Protein 4EFJ (pdb70)

Radius of gyration: 32.72 Å; Cα contacts (8 Å, |Δi|>4): 902; chains: 2; bounding box: 56×72×96 Å

Nearest PDB structures (foldseek):
  4z1x-assembly2_A  TM=9.791E-01  e=1.530E-49  Fusarium graminearum PH-1
  6uwg-assembly1_A  TM=9.367E-01  e=5.098E-31  synthetic construct
  6bd0-assembly1_A  TM=9.304E-01  e=1.100E-30  Ophiostoma novo-ulmi subsp. americana
  5v0q-assembly1_A  TM=9.259E-01  e=1.169E-29  synthetic construct
  5t8d-assembly1_A  TM=9.269E-01  e=8.936E-29  synthetic construct

Structure (mmCIF, N/CA/C/O backbone):
data_4EFJ
#
_entry.id   4EFJ
#
_cell.length_a   125.827
_cell.length_b   61.178
_cell.length_c   128.877
_cell.angle_alpha   90.00
_cell.angle_beta   116.30
_cell.angle_gamma   90.00
#
_symmetry.space_group_name_H-M   'C 1 2 1'
#
loop_
_entity.id
_entity.type
_entity.pdbx_description
1 polymer 'DNA target site top strand'
2 polymer 'DNA target site bottom strand'
3 polymer 'LAGLIDADG endonuclease'
4 non-polymer 'CALCIUM ION'
5 water water
#
loop_
_atom_site.group_PDB
_atom_site.id
_atom_site.type_symbol
_atom_site.label_atom_id
_atom_site.label_alt_id
_atom_site.label_comp_id
_atom_site.label_asym_id
_atom_site.label_entity_id
_atom_site.label_seq_id
_atom_site.pdbx_PDB_ins_code
_atom_site.Cartn_x
_atom_site.Cartn_y
_atom_site.Cartn_z
_atom_site.occupancy
_atom_site.B_iso_or_equiv
_atom_site.auth_seq_id
_atom_site.auth_comp_id
_atom_site.auth_asym_id
_atom_site.auth_atom_id
_atom_site.pdbx_PDB_model_num
ATOM 2171 N N . SER E 3 6 ? 9.779 7.631 -50.130 1.00 53.09 6 SER A N 1
ATOM 2172 C CA . SER E 3 6 ? 9.136 6.756 -51.166 1.00 52.61 6 SER A CA 1
ATOM 2173 C C . SER E 3 6 ? 8.315 5.616 -50.510 1.00 49.79 6 SER A C 1
ATOM 2174 O O . SER E 3 6 ? 8.704 5.088 -49.462 1.00 52.02 6 SER A O 1
ATOM 2177 N N . ILE E 3 7 ? 7.202 5.232 -51.143 1.00 44.65 7 ILE A N 1
ATOM 2178 C CA . ILE E 3 7 ? 6.160 4.369 -50.514 1.00 39.56 7 ILE A CA 1
ATOM 2179 C C . ILE E 3 7 ? 6.426 2.871 -50.729 1.00 35.99 7 ILE A C 1
ATOM 2180 O O . ILE E 3 7 ? 6.348 2.394 -51.854 1.00 34.10 7 ILE A O 1
ATOM 2185 N N . ASN E 3 8 ? 6.728 2.122 -49.672 1.00 32.96 8 ASN A N 1
ATOM 2186 C CA . ASN E 3 8 ? 6.947 0.689 -49.816 1.00 31.66 8 ASN A CA 1
ATOM 2187 C C . ASN E 3 8 ? 5.774 -0.096 -50.479 1.00 30.85 8 ASN A C 1
ATOM 2188 O O . ASN E 3 8 ? 4.590 0.111 -50.148 1.00 31.26 8 ASN A O 1
ATOM 2193 N N . PRO E 3 9 ? 6.089 -1.025 -51.389 1.00 28.62 9 PRO A N 1
ATOM 2194 C CA . PRO E 3 9 ? 5.042 -1.818 -52.025 1.00 27.16 9 PRO A CA 1
ATOM 2195 C C . PRO E 3 9 ? 4.287 -2.799 -51.134 1.00 25.92 9 PRO A C 1
ATOM 2196 O O . PRO E 3 9 ? 3.158 -3.158 -51.462 1.00 27.38 9 PRO A O 1
ATOM 2200 N N . TRP E 3 10 ? 4.856 -3.265 -50.040 1.00 25.34 10 TRP A N 1
ATOM 2201 C CA . TRP E 3 10 ? 4.112 -4.177 -49.146 1.00 25.35 10 TRP A CA 1
ATOM 2202 C C . TRP E 3 10 ? 3.183 -3.413 -48.247 1.00 25.17 10 TRP A C 1
ATOM 2203 O O . TRP E 3 10 ? 2.195 -3.956 -47.725 1.00 24.06 10 TRP A O 1
ATOM 2214 N N . PHE E 3 11 ? 3.502 -2.138 -48.060 1.00 24.87 11 PHE A N 1
ATOM 2215 C CA . PHE E 3 11 ? 2.602 -1.248 -47.401 1.00 25.24 11 PHE A CA 1
ATOM 2216 C C . PHE E 3 11 ? 1.394 -1.034 -48.293 1.00 26.06 11 PHE A C 1
ATOM 2217 O O . PHE E 3 11 ? 0.239 -0.931 -47.813 1.00 27.63 11 PHE A O 1
ATOM 2225 N N . VAL E 3 12 ? 1.650 -0.941 -49.603 1.00 25.99 12 VAL A N 1
ATOM 2226 C CA . VAL E 3 12 ? 0.577 -0.645 -50.562 1.00 23.84 12 VAL A CA 1
ATOM 2227 C C . VAL E 3 12 ? -0.396 -1.794 -50.545 1.00 23.31 12 VAL A C 1
ATOM 2228 O O . VAL E 3 12 ? -1.613 -1.579 -50.663 1.00 23.06 12 VAL A O 1
ATOM 2232 N N . THR E 3 13 ? 0.128 -3.008 -50.387 1.00 22.33 13 THR A N 1
ATOM 2233 C CA . THR E 3 13 ? -0.762 -4.163 -50.378 1.00 21.28 13 THR A CA 1
ATOM 2234 C C . THR E 3 13 ? -1.587 -4.281 -49.113 1.00 20.50 13 THR A C 1
ATOM 2235 O O . THR E 3 13 ? -2.777 -4.572 -49.166 1.00 20.19 13 THR A O 1
ATOM 2239 N N . GLY E 3 14 ? -0.941 -4.070 -47.981 1.00 19.89 14 GLY A N 1
ATOM 2240 C CA . GLY E 3 14 ? -1.579 -4.272 -46.746 1.00 19.59 14 GLY A CA 1
ATOM 2241 C C . GLY E 3 14 ? -2.635 -3.242 -46.548 1.00 19.25 14 GLY A C 1
ATOM 2242 O O . GLY E 3 14 ? -3.632 -3.526 -45.978 1.00 19.59 14 GLY A O 1
ATOM 2243 N N . PHE E 3 15 ? -2.414 -2.035 -47.019 1.00 20.32 15 PHE A N 1
ATOM 2244 C CA . PHE E 3 15 ? -3.474 -0.996 -47.035 1.00 21.00 15 PHE A CA 1
ATOM 2245 C C . PHE E 3 15 ? -4.660 -1.354 -47.931 1.00 22.89 15 PHE A C 1
ATOM 2246 O O . PHE E 3 15 ? -5.775 -0.884 -47.713 1.00 25.98 15 PHE A O 1
ATOM 2254 N N . THR E 3 16 ? -4.404 -2.158 -48.966 1.00 24.16 16 THR A N 1
ATOM 2255 C CA . THR E 3 16 ? -5.399 -2.561 -49.928 1.00 23.49 16 THR A CA 1
ATOM 2256 C C . THR E 3 16 ? -6.148 -3.698 -49.320 1.00 24.53 16 THR A C 1
ATOM 2257 O O . THR E 3 16 ? -7.334 -3.858 -49.647 1.00 24.76 16 THR A O 1
ATOM 2261 N N . ASP E 3 17 ? -5.490 -4.487 -48.455 1.00 24.43 17 ASP A N 1
ATOM 2262 C CA . ASP E 3 17 ? -6.187 -5.594 -47.774 1.00 24.80 17 ASP A CA 1
ATOM 2263 C C . ASP E 3 17 ? -7.124 -5.001 -46.753 1.00 25.70 17 ASP A C 1
ATOM 2264 O O . ASP E 3 17 ? -8.167 -5.577 -46.460 1.00 26.52 17 ASP A O 1
ATOM 2269 N N . ALA E 3 18 ? -6.805 -3.814 -46.259 1.00 26.23 18 ALA A N 1
ATOM 2270 C CA . ALA E 3 18 ? -7.653 -3.195 -45.253 1.00 27.63 18 ALA A CA 1
ATOM 2271 C C . ALA E 3 18 ? -8.759 -2.363 -45.879 1.00 28.23 18 ALA A C 1
ATOM 2272 O O . ALA E 3 18 ? -9.929 -2.637 -45.685 1.00 27.63 18 ALA A O 1
ATOM 2274 N N . GLU E 3 19 ? -8.382 -1.282 -46.547 1.00 32.00 19 GLU A N 1
ATOM 2275 C CA . GLU E 3 19 ? -9.346 -0.371 -47.187 1.00 33.25 19 GLU A CA 1
ATOM 2276 C C . GLU E 3 19 ? -9.222 -0.914 -48.590 1.00 34.03 19 GLU A C 1
ATOM 2277 O O . GLU E 3 19 ? -8.378 -1.809 -48.778 1.00 39.31 19 GLU A O 1
ATOM 2283 N N . GLY E 3 20 ? -9.997 -0.509 -49.583 1.00 29.29 20 GLY A N 1
ATOM 2284 C CA . GLY E 3 20 ? -9.647 -1.036 -50.944 1.00 28.55 20 GLY A CA 1
ATOM 2285 C C . GLY E 3 20 ? -10.442 -2.211 -51.528 1.00 27.33 20 GLY A C 1
ATOM 2286 O O . GLY E 3 20 ? -10.816 -3.118 -50.821 1.00 25.76 20 GLY A O 1
ATOM 2287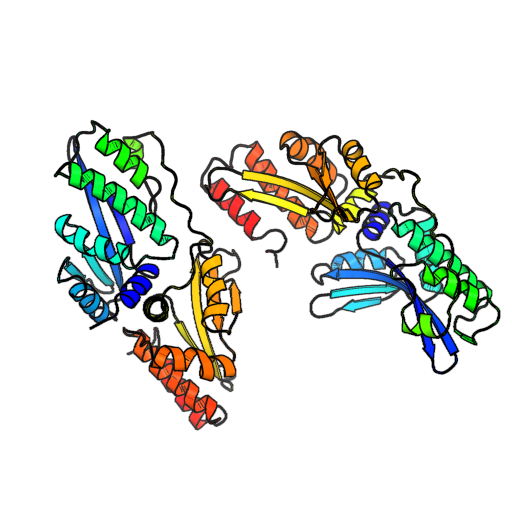 N N . SER E 3 21 ? -10.753 -2.175 -52.828 1.00 27.21 21 SER A N 1
ATOM 2288 C CA . SER E 3 21 ? -11.625 -3.205 -53.401 1.00 26.64 21 SER A CA 1
ATOM 2289 C C . SER E 3 21 ? -11.539 -3.427 -54.933 1.00 24.42 21 SER A C 1
ATOM 2290 O O . SER E 3 21 ? -11.173 -2.526 -55.662 1.00 20.87 21 SER A O 1
ATOM 2293 N N . PHE E 3 22 ? -11.871 -4.657 -55.367 1.00 24.26 22 PHE A N 1
ATOM 2294 C CA . PHE E 3 22 ? -11.812 -5.050 -56.777 1.00 24.80 22 PHE A CA 1
ATOM 2295 C C . PHE E 3 22 ? -13.210 -5.430 -57.218 1.00 23.79 22 PHE A C 1
ATOM 2296 O O . PHE E 3 22 ? -13.785 -6.426 -56.761 1.00 23.27 22 PHE A O 1
ATOM 2304 N N . MET E 3 23 ? -13.761 -4.625 -58.113 1.00 23.16 23 MET A N 1
ATOM 2305 C CA . MET E 3 23 ? -15.178 -4.725 -58.460 1.00 23.10 23 MET A CA 1
ATOM 2306 C C . MET E 3 23 ? -15.386 -4.921 -59.941 1.00 22.18 23 MET A C 1
ATOM 2307 O O . MET E 3 23 ? -14.697 -4.340 -60.740 1.00 22.18 23 MET A O 1
ATOM 2312 N N . ILE E 3 24 ? -16.315 -5.807 -60.278 1.00 23.55 24 ILE A N 1
ATOM 2313 C CA . ILE E 3 24 ? -16.860 -5.946 -61.644 1.00 24.08 24 ILE A CA 1
ATOM 2314 C C . ILE E 3 24 ? -18.372 -5.726 -61.583 1.00 24.07 24 ILE A C 1
ATOM 2315 O O . ILE E 3 24 ? -19.105 -6.512 -60.970 1.00 24.39 24 ILE A O 1
ATOM 2320 N N . HIS E 3 25 ? -18.814 -4.653 -62.208 1.00 23.37 25 HIS A N 1
ATOM 2321 C CA . HIS E 3 25 ? -20.202 -4.336 -62.293 1.00 24.93 25 HIS A CA 1
ATOM 2322 C C . HIS E 3 25 ? -20.787 -4.575 -63.665 1.00 26.44 25 HIS A C 1
ATOM 2323 O O . HIS E 3 25 ? -20.137 -4.413 -64.663 1.00 25.90 25 HIS A O 1
ATOM 2330 N N . LEU E 3 26 ? -22.047 -4.989 -63.698 1.00 30.09 26 LEU A N 1
ATOM 2331 C CA . LEU E 3 26 ? -22.769 -5.231 -64.941 1.00 32.52 26 LEU A CA 1
ATOM 2332 C C . LEU E 3 26 ? -23.787 -4.131 -65.180 1.00 35.84 26 LEU A C 1
ATOM 2333 O O . LEU E 3 26 ? -24.715 -3.985 -64.421 1.00 39.13 26 LEU A O 1
ATOM 2338 N N . GLU E 3 27 ? -23.603 -3.354 -66.233 1.00 39.86 27 GLU A N 1
ATOM 2339 C CA . GLU E 3 27 ? -24.499 -2.251 -66.547 1.00 44.95 27 GLU A CA 1
ATOM 2340 C C . GLU E 3 27 ? -25.315 -2.648 -67.782 1.00 47.31 27 GLU A C 1
ATOM 2341 O O . GLU E 3 27 ? -24.767 -3.144 -68.762 1.00 43.94 27 GLU A O 1
ATOM 2347 N N . LYS E 3 28 ? -26.629 -2.470 -67.700 1.00 53.23 28 LYS A N 1
ATOM 2348 C CA . LYS E 3 28 ? -27.526 -2.699 -68.823 1.00 59.38 28 LYS A CA 1
ATOM 2349 C C . LYS E 3 28 ? -27.643 -1.397 -69.587 1.00 63.46 28 LYS A C 1
ATOM 2350 O O . LYS E 3 28 ? -28.006 -0.385 -68.984 1.00 58.81 28 LYS A O 1
ATOM 2356 N N . ASN E 3 29 ? -27.315 -1.423 -70.887 1.00 69.38 29 ASN A N 1
ATOM 2357 C CA . ASN E 3 29 ? -27.644 -0.327 -71.821 1.00 77.77 29 ASN A CA 1
ATOM 2358 C C . ASN E 3 29 ? -28.699 -0.734 -72.875 1.00 83.98 29 ASN A C 1
ATOM 2359 O O . ASN E 3 29 ? -28.371 -0.949 -74.057 1.00 86.95 29 ASN A O 1
ATOM 2364 N N . LYS E 3 30 ? -29.957 -0.825 -72.409 1.00 83.66 30 LYS A N 1
ATOM 2365 C CA . LYS E 3 30 ? -31.134 -1.256 -73.192 1.00 83.23 30 LYS A CA 1
ATOM 2366 C C . LYS E 3 30 ? -30.840 -2.384 -74.179 1.00 86.78 30 LYS A C 1
ATOM 2367 O O . LYS E 3 30 ? -30.556 -2.117 -75.350 1.00 83.87 30 LYS A O 1
ATOM 2369 N N . ASP E 3 31 ? -30.907 -3.626 -73.676 1.00 90.67 31 ASP A N 1
ATOM 2370 C CA . ASP E 3 31 ? -30.747 -4.901 -74.451 1.00 96.26 31 ASP A CA 1
ATOM 2371 C C . ASP E 3 31 ? -29.286 -5.412 -74.586 1.00 94.56 31 ASP A C 1
ATOM 2372 O O . ASP E 3 31 ? -29.045 -6.567 -74.989 1.00 88.34 31 ASP A O 1
ATOM 2377 N N . LYS E 3 32 ? -28.331 -4.549 -74.238 1.00 89.59 32 LYS A N 1
ATOM 2378 C CA . LYS E 3 32 ? -26.929 -4.925 -74.156 1.00 80.38 32 LYS A CA 1
ATOM 2379 C C . LYS E 3 32 ? -26.421 -4.665 -72.748 1.00 67.17 32 LYS A C 1
ATOM 2380 O O . LYS E 3 32 ? -26.694 -3.616 -72.159 1.00 60.75 32 LYS A O 1
ATOM 2386 N N . TRP E 3 33 ? -25.670 -5.639 -72.236 1.00 59.84 33 TRP A N 1
ATOM 2387 C CA . TRP E 3 33 ? -24.997 -5.559 -70.936 1.00 52.65 33 TRP A CA 1
ATOM 2388 C C . TRP E 3 33 ? -23.538 -5.245 -71.101 1.00 48.31 33 TRP A C 1
ATOM 2389 O O . TRP E 3 33 ? -22.816 -5.993 -71.784 1.00 48.90 33 TRP A O 1
ATOM 2400 N N . ARG E 3 34 ? -23.080 -4.167 -70.463 1.00 43.46 34 ARG A N 1
ATOM 2401 C CA . ARG E 3 34 ? -21.659 -3.867 -70.420 1.00 41.57 34 ARG A CA 1
ATOM 2402 C C . ARG E 3 34 ? -21.084 -4.385 -69.120 1.00 40.74 34 ARG A C 1
ATOM 2403 O O . ARG E 3 34 ? -21.820 -4.595 -68.139 1.00 37.84 34 ARG A O 1
ATOM 2411 N N . VAL E 3 35 ? -19.757 -4.492 -69.104 1.00 38.23 35 VAL A N 1
ATOM 2412 C CA . VAL E 3 35 ? -19.030 -4.988 -67.966 1.00 36.81 35 VAL A CA 1
ATOM 2413 C C . VAL E 3 35 ? -17.944 -4.008 -67.518 1.00 36.55 35 VAL A C 1
ATOM 2414 O O . VAL E 3 35 ? -16.955 -3.783 -68.220 1.00 37.17 35 VAL A O 1
ATOM 2418 N N . ARG E 3 36 ? -18.133 -3.442 -66.330 1.00 34.92 36 ARG A N 1
ATOM 2419 C CA . ARG E 3 36 ? -17.294 -2.347 -65.840 1.00 33.00 36 ARG A CA 1
ATOM 2420 C C . ARG E 3 36 ? -16.411 -2.747 -64.643 1.00 31.35 36 ARG A C 1
ATOM 2421 O O . ARG E 3 36 ? -16.871 -2.829 -63.499 1.00 30.75 36 ARG A O 1
ATOM 2429 N N . PRO E 3 37 ? -15.122 -2.925 -64.890 1.00 30.05 37 PRO A N 1
ATOM 2430 C CA . PRO E 3 37 ? -14.184 -3.211 -63.822 1.00 29.18 37 PRO A CA 1
ATOM 2431 C C . PRO E 3 37 ? -13.790 -1.906 -63.151 1.00 28.89 37 PRO A C 1
ATOM 2432 O O . PRO E 3 37 ? -13.633 -0.890 -63.846 1.00 28.20 37 PRO A O 1
ATOM 2436 N N . THR E 3 38 ? -13.675 -1.921 -61.819 1.00 26.92 38 THR A N 1
ATOM 2437 C CA . THR E 3 38 ? -13.038 -0.828 -61.120 1.00 25.98 38 THR A CA 1
ATOM 2438 C C . THR E 3 38 ? -12.303 -1.325 -59.909 1.00 23.54 38 THR A C 1
ATOM 2439 O O . THR E 3 38 ? -12.756 -2.250 -59.260 1.00 22.62 38 THR A O 1
ATOM 2443 N N . PHE E 3 39 ? -11.141 -0.720 -59.664 1.00 21.41 39 PHE A N 1
ATOM 2444 C CA . PHE E 3 39 ? -10.354 -0.899 -58.464 1.00 19.94 39 PHE A CA 1
ATOM 2445 C C . PHE E 3 39 ? -10.490 0.385 -57.732 1.00 19.54 39 PHE A C 1
ATOM 2446 O O . PHE E 3 39 ? -10.425 1.428 -58.350 1.00 21.02 39 PHE A O 1
ATOM 2454 N N . GLN E 3 40 ? -10.716 0.331 -56.434 1.00 19.33 40 GLN A N 1
ATOM 2455 C CA . GLN E 3 40 ? -11.162 1.503 -55.701 1.00 19.77 40 GLN A CA 1
ATOM 2456 C C . GLN E 3 40 ? -10.600 1.534 -54.301 1.00 20.27 40 GLN A C 1
ATOM 2457 O O . GLN E 3 40 ? -10.468 0.490 -53.649 1.00 20.51 40 GLN A O 1
ATOM 2463 N N . ILE E 3 41 ? -10.280 2.742 -53.842 1.00 20.54 41 ILE A N 1
ATOM 2464 C CA . ILE E 3 41 ? -9.916 2.993 -52.476 1.00 20.38 41 ILE A CA 1
ATOM 2465 C C . ILE E 3 41 ? -10.672 4.247 -52.120 1.00 21.03 41 ILE A C 1
ATOM 2466 O O . ILE E 3 41 ? -10.511 5.228 -52.780 1.00 20.67 41 ILE A O 1
ATOM 2471 N N . LYS E 3 42 ? -11.529 4.163 -51.102 1.00 22.60 42 LYS A N 1
ATOM 2472 C CA . LYS E 3 42 ? -12.284 5.289 -50.561 1.00 24.24 42 LYS A CA 1
ATOM 2473 C C . LYS E 3 42 ? -11.899 5.510 -49.098 1.00 24.30 42 LYS A C 1
ATOM 2474 O O . LYS E 3 42 ? -11.919 4.586 -48.319 1.00 25.04 42 LYS A O 1
ATOM 2480 N N . LEU E 3 43 ? -11.549 6.739 -48.771 1.00 25.85 43 LEU A N 1
ATOM 2481 C CA . LEU E 3 43 ? -11.158 7.156 -47.464 1.00 27.99 43 LEU A CA 1
ATOM 2482 C C . LEU E 3 43 ? -11.838 8.457 -47.143 1.00 32.16 43 LEU A C 1
ATOM 2483 O O . LEU E 3 43 ? -12.311 9.155 -48.024 1.00 34.48 43 LEU A O 1
ATOM 2488 N N . ASP E 3 44 ? -11.819 8.817 -45.875 1.00 38.05 44 ASP A N 1
ATOM 2489 C CA . ASP E 3 44 ? -12.288 10.129 -45.448 1.00 43.28 44 ASP A CA 1
ATOM 2490 C C . ASP E 3 44 ? -11.375 11.238 -46.010 1.00 44.06 44 ASP A C 1
ATOM 2491 O O . ASP E 3 44 ? -10.164 11.069 -46.142 1.00 41.70 44 ASP A O 1
ATOM 2496 N N . ILE E 3 45 ? -11.992 12.369 -46.343 1.00 47.56 45 ILE A N 1
ATOM 2497 C CA . ILE E 3 45 ? -11.318 13.502 -46.998 1.00 46.95 45 ILE A CA 1
ATOM 2498 C C . ILE E 3 45 ? -10.100 13.921 -46.225 1.00 44.52 45 ILE A C 1
ATOM 2499 O O . ILE E 3 45 ? -9.092 14.302 -46.793 1.00 43.02 45 ILE A O 1
ATOM 2504 N N . ARG E 3 46 ? -10.223 13.826 -44.921 1.00 46.85 46 ARG A N 1
ATOM 2505 C CA . ARG E 3 46 ? -9.103 13.846 -44.001 1.00 51.48 46 ARG A CA 1
ATOM 2506 C C . ARG E 3 46 ? -7.774 13.315 -44.605 1.00 50.92 46 ARG A C 1
ATOM 2507 O O . ARG E 3 46 ? -6.711 13.808 -44.260 1.00 50.53 46 ARG A O 1
ATOM 2515 N N . ASP E 3 47 ? -7.819 12.329 -45.499 1.00 49.50 47 ASP A N 1
ATOM 2516 C CA . ASP E 3 47 ? -6.582 11.761 -46.046 1.00 51.52 47 ASP A CA 1
ATOM 2517 C C . ASP E 3 47 ? -6.484 11.765 -47.551 1.00 44.23 47 ASP A C 1
ATOM 2518 O O . ASP E 3 47 ? -5.980 10.797 -48.109 1.00 37.99 47 ASP A O 1
ATOM 2523 N N . LYS E 3 48 ? -6.944 12.836 -48.202 1.00 41.24 48 LYS A N 1
ATOM 2524 C CA . LYS E 3 48 ? -6.719 12.992 -49.644 1.00 41.12 48 LYS A CA 1
ATOM 2525 C C . LYS E 3 48 ? -5.231 12.714 -49.857 1.00 41.16 48 LYS A C 1
ATOM 2526 O O . LYS E 3 48 ? -4.824 11.829 -50.639 1.00 41.07 48 LYS A O 1
ATOM 2528 N N . SER E 3 49 ? -4.424 13.424 -49.086 1.00 40.89 49 SER A N 1
ATOM 2529 C CA . SER E 3 49 ? -2.986 13.365 -49.205 1.00 40.62 49 SER A CA 1
ATOM 2530 C C . SER E 3 49 ? -2.337 11.964 -49.352 1.00 38.71 49 SER A C 1
ATOM 2531 O O . SER E 3 49 ? -1.319 11.840 -50.024 1.00 40.02 49 SER A O 1
ATOM 2534 N N . LEU E 3 50 ? -2.889 10.940 -48.708 1.00 37.03 50 LEU A N 1
ATOM 2535 C CA . LEU E 3 50 ? -2.320 9.560 -48.752 1.00 33.68 50 LEU A CA 1
ATOM 2536 C C . LEU E 3 50 ? -2.879 8.797 -49.950 1.00 32.07 50 LEU A C 1
ATOM 2537 O O . LEU E 3 50 ? -2.201 8.030 -50.586 1.00 32.93 50 LEU A O 1
ATOM 2542 N N . LEU E 3 51 ? -4.148 8.987 -50.230 1.00 31.30 51 LEU A N 1
ATOM 2543 C CA . LEU E 3 51 ? -4.693 8.575 -51.505 1.00 32.14 51 LEU A CA 1
ATOM 2544 C C . LEU E 3 51 ? -3.801 9.035 -52.652 1.00 35.63 51 LEU A C 1
ATOM 2545 O O . LEU E 3 51 ? -3.675 8.330 -53.653 1.00 36.13 51 LEU A O 1
ATOM 2550 N N . GLU E 3 52 ? -3.234 10.233 -52.523 1.00 37.64 52 GLU A N 1
ATOM 2551 C CA . GLU E 3 52 ? -2.368 10.779 -53.557 1.00 38.87 52 GLU A CA 1
ATOM 2552 C C . GLU E 3 52 ? -1.052 10.049 -53.619 1.00 37.31 52 GLU A C 1
ATOM 2553 O O . GLU E 3 52 ? -0.601 9.715 -54.699 1.00 38.19 52 GLU A O 1
ATOM 2559 N N . GLU E 3 53 ? -0.445 9.757 -52.481 1.00 37.03 53 GLU A N 1
ATOM 2560 C CA . GLU E 3 53 ? 0.819 9.028 -52.501 1.00 39.27 53 GLU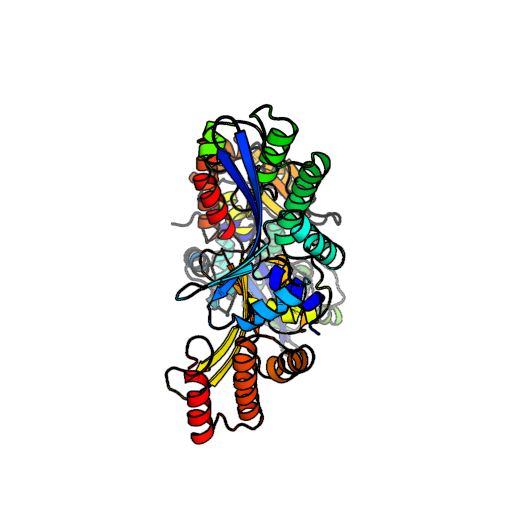 A CA 1
ATOM 2561 C C . GLU E 3 53 ? 0.626 7.715 -53.286 1.00 37.34 53 GLU A C 1
ATOM 2562 O O . GLU E 3 53 ? 1.494 7.300 -54.031 1.00 36.90 53 GLU A O 1
ATOM 2568 N N . ILE E 3 54 ? -0.532 7.092 -53.123 1.00 35.01 54 ILE A N 1
ATOM 2569 C CA . ILE E 3 54 ? -0.836 5.817 -53.742 1.00 34.17 54 ILE A CA 1
ATOM 2570 C C . ILE E 3 54 ? -1.041 5.941 -55.244 1.00 33.33 54 ILE A C 1
ATOM 2571 O O . ILE E 3 54 ? -0.461 5.193 -56.024 1.00 33.99 54 ILE A O 1
ATOM 2576 N N . LYS E 3 55 ? -1.861 6.887 -55.662 1.00 32.71 55 LYS A N 1
ATOM 2577 C CA . LYS E 3 55 ? -2.095 7.131 -57.096 1.00 32.14 55 LYS A CA 1
ATOM 2578 C C . LYS E 3 55 ? -0.759 7.445 -57.808 1.00 33.50 55 LYS A C 1
ATOM 2579 O O . LYS E 3 55 ? -0.578 7.142 -58.984 1.00 34.66 55 LYS A O 1
ATOM 2585 N N . ASN E 3 56 ? 0.155 8.054 -57.076 1.00 33.34 56 ASN A N 1
ATOM 2586 C CA . ASN E 3 56 ? 1.521 8.195 -57.495 1.00 35.49 56 ASN A CA 1
ATOM 2587 C C . ASN E 3 56 ? 2.145 6.835 -57.642 1.00 34.45 56 ASN A C 1
ATOM 2588 O O . ASN E 3 56 ? 2.851 6.555 -58.616 1.00 35.27 56 ASN A O 1
ATOM 2593 N N . TYR E 3 57 ? 1.944 5.980 -56.647 1.00 32.87 57 TYR A N 1
ATOM 2594 C CA . TYR E 3 57 ? 2.643 4.700 -56.675 1.00 31.71 57 TYR A CA 1
ATOM 2595 C C . TYR E 3 57 ? 2.239 3.912 -57.943 1.00 31.53 57 TYR A C 1
ATOM 2596 O O . TYR E 3 57 ? 3.083 3.414 -58.632 1.00 30.96 57 TYR A O 1
ATOM 2605 N N . PHE E 3 58 ? 0.960 3.876 -58.276 1.00 32.05 58 PHE A N 1
ATOM 2606 C CA . PHE E 3 58 ? 0.488 3.207 -59.483 1.00 33.08 58 PHE A CA 1
ATOM 2607 C C . PHE E 3 58 ? 0.602 4.104 -60.751 1.00 36.28 58 PHE A C 1
ATOM 2608 O O . PHE E 3 58 ? -0.397 4.377 -61.439 1.00 35.26 58 PHE A O 1
ATOM 2616 N N . ASN E 3 59 ? 1.822 4.518 -61.083 1.00 38.71 59 ASN A N 1
ATOM 2617 C CA . ASN E 3 59 ? 2.053 5.368 -62.246 1.00 42.04 59 ASN A CA 1
ATOM 2618 C C . ASN E 3 59 ? 1.270 6.645 -62.034 1.00 42.48 59 ASN A C 1
ATOM 2619 O O . ASN E 3 59 ? 1.580 7.332 -61.078 1.00 51.50 59 ASN A O 1
ATOM 2624 N N . ASN E 3 60 ? 0.278 7.008 -62.825 1.00 39.32 60 ASN A N 1
ATOM 2625 C CA . ASN E 3 60 ? -0.695 7.969 -62.261 1.00 38.45 60 ASN A CA 1
ATOM 2626 C C . ASN E 3 60 ? -2.092 7.645 -62.708 1.00 37.45 60 ASN A C 1
ATOM 2627 O O . ASN E 3 60 ? -2.887 8.546 -63.057 1.00 40.65 60 ASN A O 1
ATOM 2632 N N . THR E 3 61 ? -2.384 6.355 -62.686 1.00 33.18 61 THR A N 1
ATOM 2633 C CA . THR E 3 61 ? -3.561 5.844 -63.295 1.00 31.95 61 THR A CA 1
ATOM 2634 C C . THR E 3 61 ? -4.758 6.210 -62.447 1.00 31.02 61 THR A C 1
ATOM 2635 O O . THR E 3 61 ? -4.629 6.398 -61.242 1.00 28.71 61 THR A O 1
ATOM 2639 N N . GLY E 3 62 ? -5.916 6.351 -63.096 1.00 31.08 62 GLY A N 1
ATOM 2640 C CA . GLY E 3 62 ? -7.162 6.584 -62.396 1.00 30.83 62 GLY A CA 1
ATOM 2641 C C . GLY E 3 62 ? -7.394 8.005 -61.944 1.00 31.72 62 GLY A C 1
ATOM 2642 O O . GLY E 3 62 ? -6.673 8.894 -62.310 1.00 32.13 62 GLY A O 1
ATOM 2643 N N . SER E 3 63 ? -8.428 8.206 -61.139 1.00 33.80 63 SER A N 1
ATOM 2644 C CA . SER E 3 63 ? -8.869 9.550 -60.754 1.00 36.33 63 SER A CA 1
ATOM 2645 C C . SER E 3 63 ? -9.119 9.606 -59.275 1.00 34.88 63 SER A C 1
ATOM 2646 O O . SER E 3 63 ? -9.456 8.616 -58.667 1.00 34.40 63 SER A O 1
ATOM 2649 N N . ILE E 3 64 ? -8.957 10.776 -58.700 1.00 35.49 64 ILE A N 1
ATOM 2650 C CA . ILE E 3 64 ? -9.411 10.995 -57.358 1.00 35.71 64 ILE A CA 1
ATOM 2651 C C . ILE E 3 64 ? -10.524 12.011 -57.383 1.00 37.73 64 ILE A C 1
ATOM 2652 O O . ILE E 3 64 ? -10.296 13.158 -57.718 1.00 37.56 64 ILE A O 1
ATOM 2657 N N . ASN E 3 65 ? -11.730 11.593 -57.037 1.00 39.25 65 ASN A N 1
ATOM 2658 C CA . ASN E 3 65 ? -12.800 12.547 -56.822 1.00 41.63 65 ASN A CA 1
ATOM 2659 C C . ASN E 3 65 ? -12.991 12.763 -55.340 1.00 43.59 65 ASN A C 1
ATOM 2660 O O . ASN E 3 65 ? -12.574 11.962 -54.509 1.00 40.32 65 ASN A O 1
ATOM 2665 N N . THR E 3 66 ? -13.710 13.834 -55.041 1.00 47.61 66 THR A N 1
ATOM 2666 C CA . THR E 3 66 ? -13.886 14.299 -53.694 1.00 47.56 66 THR A CA 1
ATOM 2667 C C . THR E 3 66 ? -15.305 14.781 -53.437 1.00 50.27 66 THR A C 1
ATOM 2668 O O . THR E 3 66 ? -15.966 15.275 -54.349 1.00 50.57 66 THR A O 1
ATOM 2672 N N . SER E 3 67 ? -15.752 14.634 -52.188 1.00 51.19 67 SER A N 1
ATOM 2673 C CA . SER E 3 67 ? -17.029 15.192 -51.732 1.00 53.98 67 SER A CA 1
ATOM 2674 C C . SER E 3 67 ? -16.843 16.128 -50.486 1.00 57.72 67 SER A C 1
ATOM 2675 O O . SER E 3 67 ? -15.775 16.749 -50.314 1.00 59.55 67 SER A O 1
ATOM 2678 N N . ASN E 3 68 ? -17.871 16.275 -49.644 1.00 61.30 68 ASN A N 1
ATOM 2679 C CA . ASN E 3 68 ? -17.731 17.043 -48.381 1.00 62.09 68 ASN A CA 1
ATOM 2680 C C . ASN E 3 68 ? -16.995 16.208 -47.307 1.00 59.30 68 ASN A C 1
ATOM 2681 O O . ASN E 3 68 ? -16.628 16.711 -46.259 1.00 56.69 68 ASN A O 1
ATOM 2683 N N . LYS E 3 69 ? -16.784 14.928 -47.593 1.00 57.30 69 LYS A N 1
ATOM 2684 C CA . LYS E 3 69 ? -16.509 13.937 -46.563 1.00 54.79 69 LYS A CA 1
ATOM 2685 C C . LYS E 3 69 ? -15.591 12.830 -47.108 1.00 51.22 69 LYS A C 1
ATOM 2686 O O . LYS E 3 69 ? -14.634 12.431 -46.447 1.00 49.41 69 LYS A O 1
ATOM 2688 N N . GLU E 3 70 ? -15.877 12.360 -48.317 1.00 49.80 70 GLU A N 1
ATOM 2689 C CA . GLU E 3 70 ? -15.139 11.263 -48.934 1.00 47.77 70 GLU A CA 1
ATOM 2690 C C . GLU E 3 70 ? -14.099 11.781 -49.889 1.00 41.70 70 GLU A C 1
ATOM 2691 O O . GLU E 3 70 ? -14.214 12.886 -50.371 1.00 42.09 70 GLU A O 1
ATOM 2697 N N . CYS E 3 71 ? -13.079 10.972 -50.150 1.00 37.91 71 CYS A N 1
ATOM 2698 C CA . CYS E 3 71 ? -12.317 11.052 -51.413 1.00 37.43 71 CYS A CA 1
ATOM 2699 C C . CYS E 3 71 ? -12.083 9.648 -51.939 1.00 34.39 71 CYS A C 1
ATOM 2700 O O . CYS E 3 71 ? -11.598 8.814 -51.197 1.00 34.06 71 CYS A O 1
ATOM 2703 N N . VAL E 3 72 ? -12.454 9.412 -53.209 1.00 32.09 72 VAL A N 1
ATOM 2704 C CA . VAL E 3 72 ? -12.350 8.117 -53.886 1.00 28.52 72 VAL A CA 1
ATOM 2705 C C . VAL E 3 72 ? -11.276 8.204 -54.937 1.00 26.76 72 VAL A C 1
ATOM 2706 O O . VAL E 3 72 ? -11.243 9.151 -55.694 1.00 27.21 72 VAL A O 1
ATOM 2710 N N . TYR E 3 73 ? -10.442 7.173 -54.995 1.00 25.85 73 TYR A N 1
ATOM 2711 C CA . TYR E 3 73 ? -9.538 6.871 -56.097 1.00 24.76 73 TYR A CA 1
ATOM 2712 C C . TYR E 3 73 ? -10.063 5.685 -56.788 1.00 23.49 73 TYR A C 1
ATOM 2713 O O . TYR E 3 73 ? -9.926 4.630 -56.274 1.00 24.61 73 TYR A O 1
ATOM 2722 N N . LYS E 3 74 ? -10.645 5.839 -57.950 1.00 24.57 74 LYS A N 1
ATOM 2723 C CA . LYS E 3 74 ? -11.101 4.727 -58.794 1.00 24.89 74 LYS A CA 1
ATOM 2724 C C . LYS E 3 74 ? -10.153 4.591 -60.017 1.00 25.73 74 LYS A C 1
ATOM 2725 O O . LYS E 3 74 ? -9.825 5.604 -60.631 1.00 27.59 74 LYS A O 1
ATOM 2731 N N . VAL E 3 75 ? -9.721 3.367 -60.367 1.00 25.40 75 VAL A N 1
ATOM 2732 C CA . VAL E 3 75 ? -9.078 3.066 -61.676 1.00 25.89 75 VAL A CA 1
ATOM 2733 C C . VAL E 3 75 ? -10.014 2.188 -62.507 1.00 25.97 75 VAL A C 1
ATOM 2734 O O . VAL E 3 75 ? -10.338 1.094 -62.104 1.00 25.77 75 VAL A O 1
ATOM 2738 N N . ARG E 3 76 ? -10.433 2.656 -63.681 1.00 27.88 76 ARG A N 1
ATOM 2739 C CA . ARG E 3 76 ? -11.498 1.976 -64.411 1.00 28.07 76 ARG A CA 1
ATOM 2740 C C . ARG E 3 76 ? -11.312 1.665 -65.892 1.00 30.31 76 ARG A C 1
ATOM 2741 O O . ARG E 3 76 ? -12.109 0.913 -66.447 1.00 31.21 76 ARG A O 1
ATOM 2749 N N . SER E 3 77 ? -10.247 2.157 -66.517 1.00 33.50 77 SER A N 1
ATOM 2750 C CA . SER E 3 77 ? -9.873 1.692 -67.865 1.00 35.77 77 SER A CA 1
ATOM 2751 C C . SER E 3 77 ? -8.983 0.466 -67.793 1.00 35.87 77 SER A C 1
ATOM 2752 O O . SER E 3 77 ? -8.375 0.179 -66.795 1.00 37.10 77 SER A O 1
ATOM 2755 N N . LEU E 3 78 ? -8.897 -0.236 -68.898 1.00 39.52 78 LEU A N 1
ATOM 2756 C CA . LEU E 3 78 ? -8.370 -1.594 -68.931 1.00 39.93 78 LEU A CA 1
ATOM 2757 C C . LEU E 3 78 ? -6.864 -1.605 -69.121 1.00 41.51 78 LEU A C 1
ATOM 2758 O O . LEU E 3 78 ? -6.208 -2.604 -68.834 1.00 44.90 78 LEU A O 1
ATOM 2763 N N . LYS E 3 79 ? -6.338 -0.525 -69.687 1.00 44.38 79 LYS A N 1
ATOM 2764 C CA . LYS E 3 79 ? -4.905 -0.358 -69.886 1.00 47.90 79 LYS A CA 1
ATOM 2765 C C . LYS E 3 79 ? -4.341 -0.018 -68.510 1.00 50.76 79 LYS A C 1
ATOM 2766 O O . LYS E 3 79 ? -3.439 -0.688 -67.997 1.00 55.55 79 LYS A O 1
ATOM 2768 N N . ASP E 3 80 ? -4.917 1.009 -67.895 1.00 51.79 80 ASP A N 1
ATOM 2769 C CA . ASP E 3 80 ? -4.555 1.418 -66.549 1.00 51.05 80 ASP A CA 1
ATOM 2770 C C . ASP E 3 80 ? -4.601 0.269 -65.532 1.00 47.46 80 ASP A C 1
ATOM 2771 O O . ASP E 3 80 ? -3.724 0.166 -64.671 1.00 44.61 80 ASP A O 1
ATOM 2776 N N . ILE E 3 81 ? -5.611 -0.597 -65.632 1.00 44.05 81 ILE A N 1
ATOM 2777 C CA . ILE E 3 81 ? -5.767 -1.702 -64.690 1.00 41.98 81 ILE A CA 1
ATOM 2778 C C . ILE E 3 81 ? -4.660 -2.758 -64.785 1.00 40.79 81 ILE A C 1
ATOM 2779 O O . ILE E 3 81 ? -4.355 -3.421 -63.796 1.00 41.31 81 ILE A O 1
ATOM 2784 N N . SER E 3 82 ? -4.020 -2.905 -65.936 1.00 40.90 82 SER A N 1
ATOM 2785 C CA . SER E 3 82 ? -2.945 -3.908 -66.056 1.00 40.41 82 SER A CA 1
ATOM 2786 C C . SER E 3 82 ? -1.752 -3.582 -65.179 1.00 39.06 82 SER A C 1
ATOM 2787 O O . SER E 3 82 ? -1.029 -4.469 -64.786 1.00 38.72 82 SER A O 1
ATOM 2790 N N . ILE E 3 83 ? -1.518 -2.304 -64.929 1.00 37.84 83 ILE A N 1
ATOM 2791 C CA . ILE E 3 83 ? -0.470 -1.887 -63.988 1.00 39.44 83 ILE A CA 1
ATOM 2792 C C . ILE E 3 83 ? -0.806 -2.326 -62.535 1.00 37.10 83 ILE A C 1
ATOM 2793 O O . ILE E 3 83 ? 0.024 -2.904 -61.831 1.00 35.88 83 ILE A O 1
ATOM 2798 N N . ILE E 3 84 ? -2.035 -2.039 -62.111 1.00 35.04 84 ILE A N 1
ATOM 2799 C CA . ILE E 3 84 ? -2.563 -2.427 -60.806 1.00 32.45 84 ILE A CA 1
ATOM 2800 C C . ILE E 3 84 ? -2.493 -3.933 -60.620 1.00 31.95 84 ILE A C 1
ATOM 2801 O O . ILE E 3 84 ? -2.193 -4.400 -59.505 1.00 29.11 84 ILE A O 1
ATOM 2806 N N . ILE E 3 85 ? -2.711 -4.689 -61.705 1.00 30.79 85 ILE A N 1
ATOM 2807 C CA . ILE E 3 85 ? -2.721 -6.144 -61.604 1.00 29.95 85 ILE A CA 1
ATOM 2808 C C . ILE E 3 85 ? -1.307 -6.635 -61.400 1.00 29.88 85 ILE A C 1
ATOM 2809 O O . ILE E 3 85 ? -1.055 -7.509 -60.566 1.00 30.55 85 ILE A O 1
ATOM 2814 N N . SER E 3 86 ? -0.363 -6.066 -62.111 1.00 29.63 86 SER A N 1
ATOM 2815 C CA . SER E 3 86 ? 0.997 -6.554 -61.933 1.00 32.49 86 SER A CA 1
ATOM 2816 C C . SER E 3 86 ? 1.512 -6.311 -60.521 1.00 31.48 86 SER A C 1
ATOM 2817 O O . SER E 3 86 ? 2.165 -7.191 -59.922 1.00 29.85 86 SER A O 1
ATOM 2820 N N . HIS E 3 87 ? 1.206 -5.139 -59.976 1.00 30.46 87 HIS A N 1
ATOM 2821 C CA . HIS E 3 87 ? 1.624 -4.868 -58.619 1.00 29.86 87 HIS A CA 1
ATOM 2822 C C . HIS E 3 87 ? 1.249 -6.013 -57.737 1.00 30.61 87 HIS A C 1
ATOM 2823 O O . HIS E 3 87 ? 2.148 -6.640 -57.156 1.00 31.43 87 HIS A O 1
ATOM 2830 N N . PHE E 3 88 ? -0.067 -6.313 -57.691 1.00 29.44 88 PHE A N 1
ATOM 2831 C CA . PHE E 3 88 ? -0.649 -7.317 -56.795 1.00 28.87 88 PHE A CA 1
ATOM 2832 C C . PHE E 3 88 ? -0.295 -8.752 -57.110 1.00 31.13 88 PHE A C 1
ATOM 2833 O O . PHE E 3 88 ? -0.631 -9.650 -56.334 1.00 33.44 88 PHE A O 1
ATOM 2841 N N . ASP E 3 89 ? 0.323 -8.986 -58.252 1.00 33.96 89 ASP A N 1
ATOM 2842 C CA . ASP E 3 89 ? 0.815 -10.319 -58.566 1.00 36.26 89 ASP A CA 1
ATOM 2843 C C . ASP E 3 89 ? 2.198 -10.477 -58.085 1.00 35.75 89 ASP A C 1
ATOM 2844 O O . ASP E 3 89 ? 2.600 -11.577 -57.764 1.00 37.14 89 ASP A O 1
ATOM 2849 N N . LYS E 3 90 ? 2.939 -9.390 -58.048 1.00 36.42 90 LYS A N 1
ATOM 2850 C CA . LYS E 3 90 ? 4.285 -9.434 -57.505 1.00 38.02 90 LYS A CA 1
ATOM 2851 C C . LYS E 3 90 ? 4.267 -9.214 -55.976 1.00 37.41 90 LYS A C 1
ATOM 2852 O O . LYS E 3 90 ? 5.239 -9.491 -55.307 1.00 39.14 90 LYS A O 1
ATOM 2858 N N . TYR E 3 91 ? 3.162 -8.731 -55.425 1.00 35.11 91 TYR A N 1
ATOM 2859 C CA . TYR E 3 91 ? 3.047 -8.563 -53.978 1.00 33.51 91 TYR A CA 1
ATOM 2860 C C . TYR E 3 91 ? 1.669 -8.983 -53.565 1.00 31.77 91 TYR A C 1
ATOM 2861 O O . TYR E 3 91 ? 0.822 -8.153 -53.284 1.00 28.67 91 TYR A O 1
ATOM 2870 N N . ASN E 3 92 ? 1.459 -10.289 -53.529 1.00 32.19 92 ASN A N 1
ATOM 2871 C CA . ASN E 3 92 ? 0.150 -10.843 -53.242 1.00 32.13 92 ASN A CA 1
ATOM 2872 C C . ASN E 3 92 ? -0.580 -10.321 -51.987 1.00 29.65 92 ASN A C 1
ATOM 2873 O O . ASN E 3 92 ? 0.014 -10.064 -50.953 1.00 26.94 92 ASN A O 1
ATOM 2878 N N . LEU E 3 93 ? -1.896 -10.147 -52.135 1.00 28.85 93 LEU A N 1
ATOM 2879 C CA . LEU E 3 93 ? -2.810 -9.799 -51.054 1.00 26.28 93 LEU A CA 1
ATOM 2880 C C . LEU E 3 93 ? -2.951 -11.042 -50.217 1.00 26.77 93 LEU A C 1
ATOM 2881 O O . LEU E 3 93 ? -2.777 -12.134 -50.737 1.00 27.02 93 LEU A O 1
ATOM 2886 N N . ILE E 3 94 ? -3.293 -10.904 -48.935 1.00 27.70 94 ILE A N 1
ATOM 2887 C CA . ILE E 3 94 ? -3.502 -12.113 -48.103 1.00 28.36 94 ILE A CA 1
ATOM 2888 C C . ILE E 3 94 ? -4.827 -12.241 -47.340 1.00 26.48 94 ILE A C 1
ATOM 2889 O O . ILE E 3 94 ? -5.023 -13.214 -46.629 1.00 25.63 94 ILE A O 1
ATOM 2894 N N . THR E 3 95 ? -5.721 -11.266 -47.460 1.00 25.99 95 THR A N 1
ATOM 2895 C CA . THR E 3 95 ? -6.991 -11.336 -46.748 1.00 27.10 95 THR A CA 1
ATOM 2896 C C . THR E 3 95 ? -7.935 -12.077 -47.663 1.00 27.87 95 THR A C 1
ATOM 2897 O O . THR E 3 95 ? -7.509 -12.577 -48.670 1.00 27.92 95 THR A O 1
ATOM 2901 N N . GLN E 3 96 ? -9.226 -12.137 -47.363 1.00 29.26 96 GLN A N 1
ATOM 2902 C CA . GLN E 3 96 ? -10.144 -12.784 -48.302 1.00 30.86 96 GLN A CA 1
ATOM 2903 C C . GLN E 3 96 ? -10.272 -11.952 -49.545 1.00 30.36 96 GLN A C 1
ATOM 2904 O O . GLN E 3 96 ? -10.801 -12.418 -50.577 1.00 30.76 96 GLN A O 1
ATOM 2910 N N . LYS E 3 97 ? -9.761 -10.725 -49.466 1.00 28.74 97 LYS A N 1
ATOM 2911 C CA . LYS E 3 97 ? -9.715 -9.902 -50.660 1.00 29.47 97 LYS A CA 1
ATOM 2912 C C . LYS E 3 97 ? -8.928 -10.547 -51.803 1.00 29.45 97 LYS A C 1
ATOM 2913 O O . LYS E 3 97 ? -9.159 -10.211 -52.967 1.00 30.10 97 LYS A O 1
ATOM 2919 N N . LYS E 3 98 ? -8.040 -11.481 -51.485 1.00 28.12 98 LYS A N 1
ATOM 2920 C CA . LYS E 3 98 ? -7.324 -12.168 -52.515 1.00 28.26 98 LYS A CA 1
ATOM 2921 C C . LYS E 3 98 ? -8.334 -12.805 -53.472 1.00 26.38 98 LYS A C 1
ATOM 2922 O O . LYS E 3 98 ? -8.243 -12.619 -54.667 1.00 24.75 98 LYS A O 1
ATOM 2928 N N . ALA E 3 99 ? -9.331 -13.492 -52.932 1.00 26.82 99 ALA A N 1
ATOM 2929 C CA . ALA E 3 99 ? -10.410 -14.114 -53.750 1.00 27.96 99 ALA A CA 1
ATOM 2930 C C . ALA E 3 99 ? -11.119 -13.103 -54.668 1.00 28.18 99 ALA A C 1
ATOM 2931 O O . ALA E 3 99 ? -11.184 -13.283 -55.863 1.00 29.16 99 ALA A O 1
ATOM 2933 N N . ASP E 3 100 ? -11.623 -12.017 -54.131 1.00 28.66 100 ASP A N 1
ATOM 2934 C CA . ASP E 3 100 ? -12.16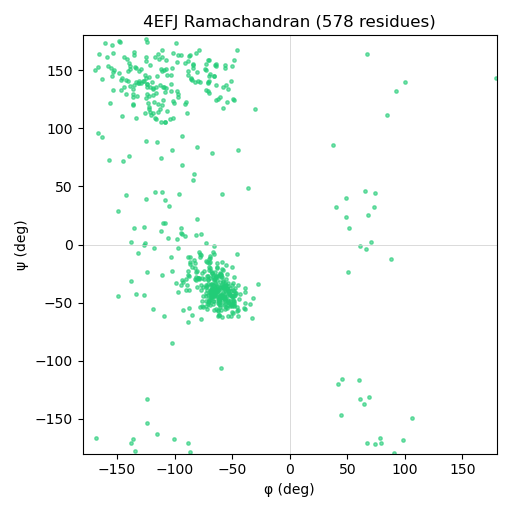6 -11.019 -55.018 1.00 30.68 100 ASP A CA 1
ATOM 2935 C C . ASP E 3 100 ? -11.131 -10.574 -56.070 1.00 28.85 100 ASP A C 1
ATOM 2936 O O . ASP E 3 100 ? -11.465 -10.341 -57.229 1.00 27.26 100 ASP A O 1
ATOM 2941 N N . PHE E 3 101 ? -9.863 -10.512 -55.708 1.00 29.70 101 PHE A N 1
ATOM 2942 C CA . PHE E 3 101 ? -8.824 -10.166 -56.706 1.00 30.61 101 PHE A CA 1
ATOM 2943 C C . PHE E 3 101 ? -8.671 -11.154 -57.870 1.00 33.28 101 PHE A C 1
ATOM 2944 O O . PHE E 3 101 ? -8.503 -10.736 -59.033 1.00 31.88 101 PHE A O 1
ATOM 2952 N N . GLU E 3 102 ? -8.729 -12.448 -57.554 1.00 35.65 102 GLU A N 1
ATOM 2953 C CA . GLU E 3 102 ? -8.436 -13.476 -58.525 1.00 38.35 102 GLU A CA 1
ATOM 2954 C C . GLU E 3 102 ? -9.598 -13.681 -59.474 1.00 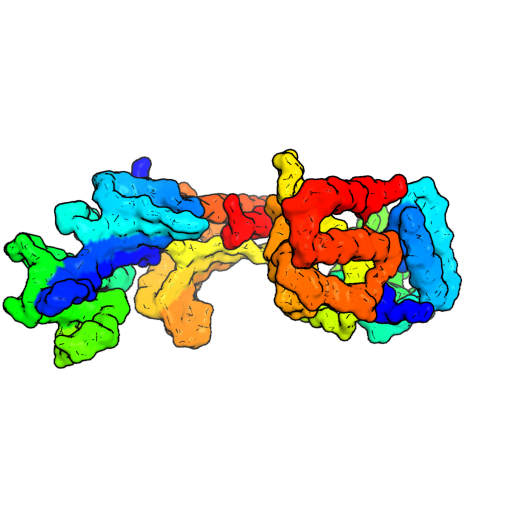34.14 102 GLU A C 1
ATOM 2955 O O . GLU E 3 102 ? -9.394 -13.932 -60.658 1.00 34.40 102 GLU A O 1
ATOM 2961 N N . LEU E 3 103 ? -10.820 -13.548 -58.989 1.00 29.45 103 LEU A N 1
ATOM 2962 C CA . LEU E 3 103 ? -11.957 -13.575 -59.893 1.00 26.84 103 LEU A CA 1
ATOM 2963 C C . LEU E 3 103 ? -11.876 -12.317 -60.842 1.00 26.31 103 LEU A C 1
ATOM 2964 O O . LEU E 3 103 ? -12.101 -12.395 -62.052 1.00 26.03 103 LEU A O 1
ATOM 2969 N N . PHE E 3 104 ? -11.551 -11.166 -60.269 1.00 24.98 104 PHE A N 1
ATOM 2970 C CA . PHE E 3 104 ? -11.269 -9.948 -61.030 1.00 25.19 104 PHE A CA 1
ATOM 2971 C C . PHE E 3 104 ? -10.249 -10.141 -62.190 1.00 26.28 104 PHE A C 1
ATOM 2972 O O . PHE E 3 104 ? -10.470 -9.691 -63.304 1.00 25.36 104 PHE A O 1
ATOM 2980 N N . LYS E 3 105 ? -9.145 -10.833 -61.936 1.00 28.04 105 LYS A N 1
ATOM 2981 C CA . LYS E 3 105 ? -8.191 -11.130 -62.998 1.00 28.72 105 LYS A CA 1
ATOM 2982 C C . LYS E 3 105 ? -8.869 -11.955 -64.025 1.00 28.23 105 LYS A C 1
ATOM 2983 O O . LYS E 3 105 ? -8.779 -11.685 -65.219 1.00 30.59 105 LYS A O 1
ATOM 2989 N N . LYS E 3 106 ? -9.542 -12.984 -63.574 1.00 27.71 106 LYS A N 1
ATOM 2990 C CA . LYS E 3 106 ? -10.088 -13.944 -64.504 1.00 28.83 106 LYS A CA 1
ATOM 2991 C C . LYS E 3 106 ? -11.000 -13.202 -65.493 1.00 29.00 106 LYS A C 1
ATOM 2992 O O . LYS E 3 106 ? -10.874 -13.341 -66.710 1.00 29.35 106 LYS A O 1
ATOM 2998 N N . ILE E 3 107 ? -11.864 -12.346 -64.959 1.00 28.47 107 ILE A N 1
ATOM 2999 C CA . ILE E 3 107 ? -12.708 -11.507 -65.789 1.00 28.38 107 ILE A CA 1
ATOM 3000 C C . ILE E 3 107 ? -11.903 -10.542 -66.665 1.00 29.40 107 ILE A C 1
ATOM 3001 O O . ILE E 3 107 ? -11.984 -10.668 -67.887 1.00 30.25 107 ILE A O 1
ATOM 3006 N N . ILE E 3 108 ? -11.118 -9.619 -66.082 1.00 29.23 108 ILE A N 1
ATOM 3007 C CA . ILE E 3 108 ? -10.190 -8.789 -66.890 1.00 30.17 108 ILE A CA 1
ATOM 3008 C C . ILE E 3 108 ? -9.494 -9.582 -68.029 1.00 34.60 108 ILE A C 1
ATOM 3009 O O . ILE E 3 108 ? -9.607 -9.176 -69.209 1.00 34.93 108 ILE A O 1
ATOM 3014 N N . ASN E 3 109 ? -8.807 -10.701 -67.724 1.00 36.77 109 ASN A N 1
ATOM 3015 C CA . ASN E 3 109 ? -8.124 -11.468 -68.801 1.00 40.29 109 ASN A CA 1
ATOM 3016 C C . ASN E 3 109 ? -9.058 -11.726 -69.982 1.00 42.61 109 ASN A C 1
ATOM 3017 O O . ASN E 3 109 ? -8.692 -11.497 -71.135 1.00 41.25 109 ASN A O 1
ATOM 3022 N N . LYS E 3 110 ? -10.269 -12.196 -69.672 1.00 45.10 110 LYS A N 1
ATOM 3023 C CA . LYS E 3 110 ? -11.320 -12.424 -70.677 1.00 45.27 110 LYS A CA 1
ATOM 3024 C C . LYS E 3 110 ? -11.519 -11.216 -71.550 1.00 46.78 110 LYS A C 1
ATOM 3025 O O . LYS E 3 110 ? -11.522 -11.321 -72.754 1.00 50.97 110 LYS A O 1
ATOM 3031 N N . LEU E 3 111 ? -11.708 -10.058 -70.934 1.00 47.48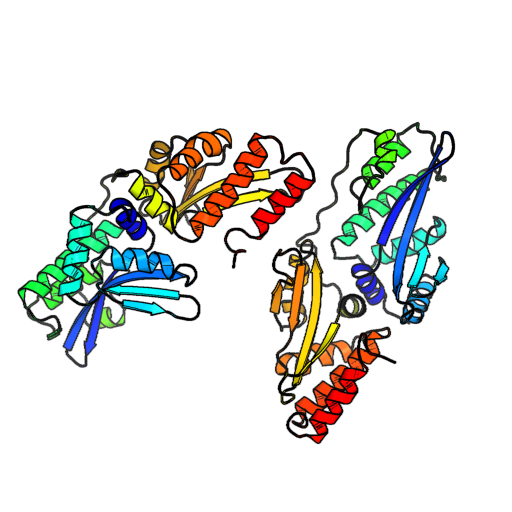 111 LEU A N 1
ATOM 3032 C CA . LEU E 3 111 ? -12.043 -8.852 -71.687 1.00 47.70 111 LEU A CA 1
ATOM 3033 C C . LEU E 3 111 ? -10.893 -8.456 -72.615 1.00 47.49 111 LEU A C 1
ATOM 3034 O O . LEU E 3 111 ? -11.122 -8.090 -73.759 1.00 45.92 111 LEU A O 1
ATOM 3039 N N . ASN E 3 112 ? -9.669 -8.534 -72.112 1.00 48.25 112 ASN A N 1
ATOM 3040 C CA . ASN E 3 112 ? -8.501 -8.203 -72.921 1.00 51.42 112 ASN A CA 1
ATOM 3041 C C . ASN E 3 112 ? -8.394 -9.046 -74.195 1.00 53.19 112 ASN A C 1
ATOM 3042 O O . ASN E 3 112 ? -7.927 -8.559 -75.210 1.00 54.14 112 ASN A O 1
ATOM 3047 N N . SER E 3 113 ? -8.844 -10.292 -74.141 1.00 54.27 113 SER A N 1
ATOM 3048 C CA . SER E 3 113 ? -8.694 -11.196 -75.261 1.00 57.13 113 SER A CA 1
ATOM 3049 C C . SER E 3 113 ? -9.608 -10.813 -76.430 1.00 61.58 113 SER A C 1
ATOM 3050 O O . SER E 3 113 ? -9.282 -11.070 -77.594 1.00 68.94 113 SER A O 1
ATOM 3053 N N . GLN E 3 114 ? -10.743 -10.204 -76.113 1.00 63.42 114 GLN A N 1
ATOM 3054 C CA . GLN E 3 114 ? -11.791 -9.891 -77.093 1.00 68.93 114 GLN A CA 1
ATOM 3055 C C . GLN E 3 114 ? -11.567 -8.532 -77.775 1.00 75.79 114 GLN A C 1
ATOM 3056 O O . GLN E 3 114 ? -12.008 -8.302 -78.910 1.00 79.93 114 GLN A O 1
ATOM 3062 N N . GLU E 3 115 ? -10.890 -7.641 -77.049 1.00 80.72 115 GLU A N 1
ATOM 3063 C CA . GLU E 3 115 ? -10.833 -6.207 -77.345 1.00 83.54 115 GLU A CA 1
ATOM 3064 C C . GLU E 3 115 ? -12.260 -5.618 -77.589 1.00 86.03 115 GLU A C 1
ATOM 3065 O O . GLU E 3 115 ? -12.470 -4.783 -78.478 1.00 76.51 115 GLU A O 1
ATOM 3071 N N . HIS E 3 116 ? -13.214 -6.100 -76.766 1.00 94.50 116 HIS A N 1
ATOM 3072 C CA . HIS E 3 116 ? -14.590 -5.537 -76.572 1.00 95.96 116 HIS A CA 1
ATOM 3073 C C . HIS E 3 116 ? -15.214 -5.918 -75.189 1.00 94.73 116 HIS A C 1
ATOM 3074 O O . HIS E 3 116 ? -15.338 -7.113 -74.820 1.00 83.71 116 HIS A O 1
ATOM 3081 N N . LEU E 3 117 ? -15.576 -4.891 -74.405 1.00 92.41 117 LEU A N 1
ATOM 3082 C CA . LEU E 3 117 ? -16.136 -5.074 -73.049 1.00 92.66 117 LEU A CA 1
ATOM 3083 C C . LEU E 3 117 ? -17.658 -4.751 -72.927 1.00 95.65 117 LEU A C 1
ATOM 3084 O O . LEU E 3 117 ? -18.173 -4.567 -71.819 1.00 91.78 117 LEU A O 1
ATOM 3089 N N . SER E 3 118 ? -18.372 -4.725 -74.060 1.00 101.17 118 SER A N 1
ATOM 3090 C CA . SER E 3 118 ? -19.850 -4.622 -74.076 1.00 100.58 118 SER A CA 1
ATOM 3091 C C . SER E 3 118 ? -20.452 -5.639 -75.053 1.00 106.78 118 SER A C 1
ATOM 3092 O O . SER E 3 118 ? -20.313 -5.449 -76.255 1.00 106.41 118 SER A O 1
ATOM 3095 N N . TYR E 3 119 ? -21.121 -6.695 -74.564 1.00 117.41 119 TYR A N 1
ATOM 3096 C CA . TYR E 3 119 ? -21.714 -7.718 -75.470 1.00 124.20 119 TYR A CA 1
ATOM 3097 C C . TYR E 3 119 ? -23.235 -7.965 -75.290 1.00 120.92 119 TYR A C 1
ATOM 3098 O O . TYR E 3 119 ? -23.876 -7.408 -74.391 1.00 105.73 119 TYR A O 1
ATOM 3107 N N . GLU E 3 120 ? -23.773 -8.802 -76.188 1.00 124.22 120 GLU A N 1
ATOM 3108 C CA . GLU E 3 120 ? -25.211 -9.094 -76.331 1.00 125.19 120 GLU A CA 1
ATOM 3109 C C . GLU E 3 120 ? -25.848 -9.684 -75.057 1.00 129.26 120 GLU A C 1
ATOM 3110 O O . GLU E 3 120 ? -26.142 -8.942 -74.104 1.00 123.19 120 GLU A O 1
ATOM 3112 N N . VAL E 3 121 ? -26.132 -10.995 -75.091 1.00 130.57 121 VAL A N 1
ATOM 3113 C CA . VAL E 3 121 ? -26.269 -11.845 -73.877 1.00 122.83 121 VAL A CA 1
ATOM 3114 C C . VAL E 3 121 ? -25.841 -13.295 -74.171 1.00 120.07 121 VAL A C 1
ATOM 3115 O O . VAL E 3 121 ? -26.329 -14.251 -73.534 1.00 110.49 121 VAL A O 1
ATOM 3119 N N . GLY E 3 122 ? -24.915 -13.433 -75.125 1.00 111.23 122 GLY A N 1
ATOM 3120 C CA . GLY E 3 122 ? -24.547 -14.719 -75.685 1.00 102.98 122 GLY A CA 1
ATOM 3121 C C . GLY E 3 122 ? -23.070 -14.980 -75.568 1.00 95.91 122 GLY A C 1
ATOM 3122 O O . GLY E 3 122 ? -22.496 -14.808 -74.491 1.00 89.35 122 GLY A O 1
ATOM 3123 N N . ALA E 3 123 ? -22.471 -15.426 -76.676 1.00 99.22 123 ALA A N 1
ATOM 3124 C CA . ALA E 3 123 ? -21.082 -15.910 -76.724 1.00 98.79 123 ALA A CA 1
ATOM 3125 C C . ALA E 3 123 ? -20.780 -16.970 -75.634 1.00 96.06 123 ALA A C 1
ATOM 3126 O O . ALA E 3 123 ? -19.876 -17.804 -75.795 1.00 97.96 123 ALA A O 1
ATOM 3128 N N . THR E 3 124 ? -21.567 -16.941 -74.554 1.00 84.78 124 THR A N 1
ATOM 3129 C CA . THR E 3 124 ? -21.257 -17.584 -73.275 1.00 76.94 124 THR A CA 1
ATOM 3130 C C . THR E 3 124 ? -20.058 -16.981 -72.556 1.00 65.03 124 THR A C 1
ATOM 3131 O O . THR E 3 124 ? -19.777 -17.369 -71.438 1.00 64.37 124 THR A O 1
ATOM 3135 N N . VAL E 3 125 ? -19.370 -16.020 -73.168 1.00 56.80 125 VAL A N 1
ATOM 3136 C CA . VAL E 3 125 ? -18.413 -15.221 -72.440 1.00 51.34 125 VAL A CA 1
ATOM 3137 C C . VAL E 3 125 ? -19.172 -14.337 -71.450 1.00 48.91 125 VAL A C 1
ATOM 3138 O O . VAL E 3 125 ? -18.841 -14.265 -70.282 1.00 48.79 125 VAL A O 1
ATOM 3142 N N . LEU E 3 126 ? -20.238 -13.714 -71.891 1.00 47.48 126 LEU A N 1
ATOM 3143 C CA . LEU E 3 126 ? -21.036 -12.941 -70.976 1.00 47.26 126 LEU A CA 1
ATOM 3144 C C . LEU E 3 126 ? -21.556 -13.805 -69.845 1.00 48.06 126 LEU A C 1
ATOM 3145 O O . LEU E 3 126 ? -21.579 -13.392 -68.685 1.00 44.87 126 LEU A O 1
ATOM 3150 N N . GLN E 3 127 ? -22.001 -15.004 -70.192 1.00 50.72 127 GLN A N 1
ATOM 3151 C CA . GLN E 3 127 ? -22.514 -15.923 -69.187 1.00 49.64 127 GLN A CA 1
ATOM 3152 C C . GLN E 3 127 ? -21.440 -16.266 -68.194 1.00 44.93 127 GLN A C 1
ATOM 3153 O O . GLN E 3 127 ? -21.696 -16.145 -67.006 1.00 42.49 127 GLN A O 1
ATOM 3159 N N . GLU E 3 128 ? -20.254 -16.654 -68.692 1.00 43.88 128 GLU A N 1
ATOM 3160 C CA . GLU E 3 128 ? -19.039 -16.877 -67.875 1.00 42.09 128 GLU A CA 1
ATOM 3161 C C . GLU E 3 128 ? -18.854 -15.743 -66.872 1.00 37.45 128 GLU A C 1
ATOM 3162 O O . GLU E 3 128 ? -18.875 -15.930 -65.664 1.00 35.79 128 GLU A O 1
ATOM 3168 N N . ILE E 3 129 ? -18.685 -14.546 -67.392 1.00 34.00 129 ILE A N 1
ATOM 3169 C CA . ILE E 3 129 ? -18.464 -13.386 -66.558 1.00 32.64 129 ILE A CA 1
ATOM 3170 C C . ILE E 3 129 ? -19.546 -13.234 -65.484 1.00 34.10 129 ILE A C 1
ATOM 3171 O O . ILE E 3 129 ? -19.224 -12.931 -64.332 1.00 36.44 129 ILE A O 1
ATOM 3176 N N . ILE E 3 130 ? -20.822 -13.459 -65.823 1.00 33.59 130 ILE A N 1
ATOM 3177 C CA . ILE E 3 130 ? -21.857 -13.341 -64.807 1.00 31.03 130 ILE A CA 1
ATOM 3178 C C . ILE E 3 130 ? -21.645 -14.401 -63.779 1.00 29.67 130 ILE A C 1
ATOM 3179 O O . ILE E 3 130 ? -21.725 -14.111 -62.623 1.00 29.81 130 ILE A O 1
ATOM 3184 N N . SER E 3 131 ? -21.356 -15.621 -64.178 1.00 29.48 131 SER A N 1
ATOM 3185 C CA . SER E 3 131 ? -20.987 -16.603 -63.177 1.00 31.53 131 SER A CA 1
ATOM 3186 C C . SER E 3 131 ? -19.916 -16.122 -62.234 1.00 30.66 131 SER A C 1
ATOM 3187 O O . SER E 3 131 ? -20.115 -16.171 -61.027 1.00 29.67 131 SER A O 1
ATOM 3190 N N . ILE E 3 132 ? -18.801 -15.641 -62.771 1.00 29.16 132 ILE A N 1
ATOM 3191 C CA . ILE E 3 132 ? -17.719 -15.140 -61.921 1.00 27.96 132 ILE A CA 1
ATOM 3192 C C . ILE E 3 132 ? -18.200 -13.915 -61.110 1.00 26.70 132 ILE A C 1
ATOM 3193 O O . ILE E 3 132 ? -17.927 -13.800 -59.923 1.00 26.29 132 ILE A O 1
ATOM 3198 N N . ARG E 3 133 ? -18.975 -13.034 -61.708 1.00 25.79 133 ARG A N 1
ATOM 3199 C CA . ARG E 3 133 ? -19.339 -11.842 -60.978 1.00 25.74 133 ARG A CA 1
ATOM 3200 C C . ARG E 3 133 ? -20.260 -12.179 -59.832 1.00 26.62 133 ARG A C 1
ATOM 3201 O O . ARG E 3 133 ? -20.338 -11.457 -58.862 1.00 26.57 133 ARG A O 1
ATOM 3209 N N . ALA E 3 134 ? -20.941 -13.299 -59.939 1.00 28.07 134 ALA A N 1
ATOM 3210 C CA . ALA E 3 134 ? -21.934 -13.668 -58.983 1.00 29.51 134 ALA A CA 1
ATOM 3211 C C . ALA E 3 134 ? -21.265 -14.083 -57.691 1.00 31.33 134 ALA A C 1
ATOM 3212 O O . ALA E 3 134 ? -21.940 -14.196 -56.671 1.00 34.84 134 ALA A O 1
ATOM 3214 N N . SER E 3 135 ? -19.955 -14.319 -57.730 1.00 31.32 135 SER A N 1
ATOM 3215 C CA . SER E 3 135 ? -19.196 -14.732 -56.523 1.00 32.35 135 SER A CA 1
ATOM 3216 C C . SER E 3 135 ? -18.209 -13.676 -55.959 1.00 31.75 135 SER A C 1
ATOM 3217 O O . SER E 3 135 ? -17.341 -14.005 -55.171 1.00 31.78 135 SER A O 1
ATOM 3220 N N . MET E 3 136 ? -18.398 -12.419 -56.350 1.00 30.71 136 MET A N 1
ATOM 3221 C CA . MET E 3 136 ? -17.536 -11.314 -55.989 1.00 29.80 136 MET A CA 1
ATOM 3222 C C . MET E 3 136 ? -18.320 -10.306 -55.119 1.00 30.24 136 MET A C 1
ATOM 3223 O O . MET E 3 136 ? -19.518 -10.105 -55.345 1.00 28.62 136 MET A O 1
ATOM 3228 N N . ASN E 3 137 ? -17.627 -9.685 -54.145 1.00 29.34 137 ASN A N 1
ATOM 3229 C CA . ASN E 3 137 ? -18.149 -8.601 -53.362 1.00 29.39 137 ASN A CA 1
ATOM 3230 C C . ASN E 3 137 ? -19.591 -8.971 -52.915 1.00 30.29 137 ASN A C 1
ATOM 3231 O O . ASN E 3 137 ? -19.729 -9.961 -52.243 1.00 30.67 137 ASN A O 1
ATOM 3236 N N . LEU E 3 138 ? -20.646 -8.254 -53.333 1.00 29.53 138 LEU A N 1
ATOM 3237 C CA . LEU E 3 138 ? -22.039 -8.560 -52.963 1.00 27.33 138 LEU A CA 1
ATOM 3238 C C . LEU E 3 138 ? -22.827 -9.429 -53.943 1.00 28.50 138 LEU A C 1
ATOM 3239 O O . LEU E 3 138 ? -24.063 -9.568 -53.867 1.00 32.04 138 LEU A O 1
ATOM 3244 N N . GLY E 3 139 ? -22.152 -10.062 -54.867 1.00 28.30 139 GLY A N 1
ATOM 3245 C CA . GLY E 3 139 ? -22.858 -10.942 -55.795 1.00 27.80 139 GLY A CA 1
ATOM 3246 C C . GLY E 3 139 ? -23.766 -10.163 -56.710 1.00 26.83 139 GLY A C 1
ATOM 3247 O O . GLY E 3 139 ? -23.738 -8.968 -56.729 1.00 24.78 139 GLY A O 1
ATOM 3248 N N . LEU E 3 140 ? -24.581 -10.880 -57.457 1.00 28.74 140 LEU A N 1
ATOM 3249 C CA . LEU E 3 140 ? -25.508 -10.292 -58.406 1.00 29.90 140 LEU A CA 1
ATOM 3250 C C . LEU E 3 140 ? -26.594 -9.601 -57.648 1.00 30.46 140 LEU A C 1
ATOM 3251 O O . LEU E 3 140 ? -27.026 -10.115 -56.639 1.00 32.98 140 LEU A O 1
ATOM 3256 N N . SER E 3 141 ? -27.001 -8.439 -58.146 1.00 30.53 141 SER A N 1
ATOM 3257 C CA . SER E 3 141 ? -28.200 -7.758 -57.755 1.00 31.45 141 SER A CA 1
ATOM 3258 C C . SER E 3 141 ? -29.417 -8.568 -58.140 1.00 35.68 141 SER A C 1
ATOM 3259 O O . SER E 3 141 ? -29.378 -9.307 -59.118 1.00 35.01 141 SER A O 1
ATOM 3262 N N . SER E 3 142 ? -30.518 -8.355 -57.406 1.00 40.24 142 SER A N 1
ATOM 3263 C CA . SER E 3 142 ? -31.825 -8.986 -57.668 1.00 41.24 142 SER A CA 1
ATOM 3264 C C . SER E 3 142 ? -32.274 -8.819 -59.127 1.00 41.95 142 SER A C 1
ATOM 3265 O O . SER E 3 142 ? -32.668 -9.783 -59.808 1.00 40.15 142 SER A O 1
ATOM 3268 N N . SER E 3 143 ? -32.248 -7.563 -59.558 1.00 43.07 143 SER A N 1
ATOM 3269 C CA . SER E 3 143 ? -32.547 -7.161 -60.935 1.00 44.51 143 SER A CA 1
ATOM 3270 C C . SER E 3 143 ? -31.846 -8.068 -61.938 1.00 44.64 143 SER A C 1
ATOM 3271 O O . SER E 3 143 ? -32.508 -8.698 -62.783 1.00 47.73 143 SER A O 1
ATOM 3274 N N . VAL E 3 144 ? -30.519 -8.165 -61.820 1.00 39.97 144 VAL A N 1
ATOM 3275 C CA . VAL E 3 144 ? -29.756 -9.004 -62.708 1.00 37.64 144 VAL A CA 1
ATOM 3276 C C . VAL E 3 144 ? -30.144 -10.439 -62.499 1.00 37.97 144 VAL A C 1
ATOM 3277 O O . VAL E 3 144 ? -30.275 -11.178 -63.454 1.00 38.85 144 VAL A O 1
ATOM 3281 N N . LYS E 3 145 ? -30.372 -10.838 -61.256 1.00 39.76 145 LYS A N 1
ATOM 3282 C CA . LYS E 3 145 ? -30.742 -12.226 -60.969 1.00 41.81 145 LYS A CA 1
ATOM 3283 C C . LYS E 3 145 ? -32.171 -12.548 -61.476 1.00 45.31 145 LYS A C 1
ATOM 3284 O O . LYS E 3 145 ? -32.555 -13.712 -61.607 1.00 48.85 145 LYS A O 1
ATOM 3286 N N . GLU E 3 146 ? -32.960 -11.523 -61.770 1.00 48.38 146 GLU A N 1
ATOM 3287 C CA . GLU E 3 146 ? -34.241 -11.731 -62.447 1.00 52.19 146 GLU A CA 1
ATOM 3288 C C . GLU E 3 146 ? -33.953 -12.341 -63.820 1.00 51.82 146 GLU A C 1
ATOM 3289 O O . GLU E 3 146 ? -34.369 -13.455 -64.092 1.00 52.40 146 GLU A O 1
ATOM 3295 N N . ASP E 3 147 ? -33.151 -11.637 -64.627 1.00 52.82 147 ASP A N 1
ATOM 3296 C CA . ASP E 3 147 ? -32.862 -11.982 -66.033 1.00 51.16 147 ASP A CA 1
ATOM 3297 C C . ASP E 3 147 ? -31.803 -13.055 -66.296 1.00 48.43 147 ASP A C 1
ATOM 3298 O O . ASP E 3 147 ? -31.392 -13.233 -67.447 1.00 44.86 147 ASP A O 1
ATOM 3303 N N . PHE E 3 148 ? -31.330 -13.722 -65.243 1.00 47.09 148 PHE A N 1
ATOM 3304 C CA . PHE E 3 148 ? -30.256 -14.698 -65.355 1.00 44.38 148 PHE A CA 1
ATOM 3305 C C . PHE E 3 148 ? -30.306 -15.686 -64.171 1.00 43.28 148 PHE A C 1
ATOM 3306 O O . PHE E 3 148 ? -29.443 -15.645 -63.277 1.00 41.91 148 PHE A O 1
ATOM 3314 N N . PRO E 3 149 ? -31.284 -16.592 -64.153 1.00 44.78 149 PRO A N 1
ATOM 3315 C CA . PRO E 3 149 ? -31.268 -17.659 -63.106 1.00 45.81 149 PRO A CA 1
ATOM 3316 C C . PRO E 3 149 ? -30.315 -18.890 -63.370 1.00 47.94 149 PRO A C 1
ATOM 3317 O O . PRO E 3 149 ? -30.738 -19.928 -63.856 1.00 45.29 149 PRO A O 1
ATOM 3321 N N . HIS E 3 150 ? -29.025 -18.737 -63.022 1.00 55.81 150 HIS A N 1
ATOM 3322 C CA . HIS E 3 150 ? -27.926 -19.701 -63.357 1.00 54.13 150 HIS A CA 1
ATOM 3323 C C . HIS E 3 150 ? -26.723 -19.675 -62.394 1.00 51.23 150 HIS A C 1
ATOM 3324 O O . HIS E 3 150 ? -26.591 -18.753 -61.600 1.00 47.21 150 HIS A O 1
ATOM 3331 N N . ILE E 3 151 ? -25.798 -20.634 -62.542 1.00 49.54 151 ILE A N 1
ATOM 3332 C CA . ILE E 3 151 ? -24.897 -21.079 -61.461 1.00 49.55 151 ILE A CA 1
ATOM 3333 C C . ILE E 3 151 ? -23.535 -20.413 -61.407 1.00 50.16 151 ILE A C 1
ATOM 3334 O O . ILE E 3 151 ? -23.035 -19.857 -62.356 1.00 56.69 151 ILE A O 1
ATOM 3339 N N . ILE E 3 152 ? -22.903 -20.560 -60.271 1.00 50.52 152 ILE A N 1
ATOM 3340 C CA . ILE E 3 152 ? -21.984 -19.595 -59.769 1.00 48.02 152 ILE A CA 1
ATOM 3341 C C . ILE E 3 152 ? -20.697 -20.366 -59.517 1.00 50.95 152 ILE A C 1
ATOM 3342 O O . ILE E 3 152 ? -20.760 -21.537 -59.147 1.00 51.14 152 ILE A O 1
ATOM 3347 N N . PRO E 3 153 ? -19.516 -19.754 -59.770 1.00 54.85 153 PRO A N 1
ATOM 3348 C CA . PRO E 3 153 ? -18.267 -20.516 -59.572 1.00 54.38 153 PRO A CA 1
ATOM 3349 C C . PRO E 3 153 ? -17.746 -20.445 -58.152 1.00 51.57 153 PRO A C 1
ATOM 3350 O O . PRO E 3 153 ? -18.131 -19.564 -57.376 1.00 44.99 153 PRO A O 1
ATOM 3354 N N . SER E 3 154 ? -16.854 -21.389 -57.869 1.00 52.33 154 SER A N 1
ATOM 3355 C CA . SER E 3 154 ? -16.198 -21.533 -56.601 1.00 52.65 154 SER A CA 1
ATOM 3356 C C . SER E 3 154 ? -15.398 -20.256 -56.301 1.00 51.80 154 SER A C 1
ATOM 3357 O O . SER E 3 154 ? -14.649 -19.829 -57.175 1.00 56.64 154 SER A O 1
ATOM 3360 N N . ASN E 3 155 ? -15.609 -19.625 -55.124 1.00 47.28 155 ASN A N 1
ATOM 3361 C CA . ASN E 3 155 ? -14.702 -18.590 -54.608 1.00 45.13 155 ASN A CA 1
ATOM 3362 C C . ASN E 3 155 ? -13.390 -19.312 -54.540 1.00 43.77 155 ASN A C 1
ATOM 3363 O O . ASN E 3 155 ? -13.352 -20.465 -54.085 1.00 38.55 155 ASN A O 1
ATOM 3368 N N . ARG E 3 156 ? -12.309 -18.682 -54.984 1.00 41.68 156 ARG A N 1
ATOM 3369 C CA . ARG E 3 156 ? -11.020 -19.289 -54.671 1.00 44.71 156 ARG A CA 1
ATOM 3370 C C . ARG E 3 156 ? -10.859 -19.306 -53.102 1.00 42.99 156 ARG A C 1
ATOM 3371 O O . ARG E 3 156 ? -11.023 -18.278 -52.494 1.00 43.32 156 ARG A O 1
ATOM 3373 N N . PRO E 3 157 ? -10.606 -20.466 -52.445 1.00 46.62 157 PRO A N 1
ATOM 3374 C CA . PRO E 3 157 ? -10.401 -20.337 -50.990 1.00 46.62 157 PRO A CA 1
ATOM 3375 C C . PRO E 3 157 ? -9.019 -19.864 -50.634 1.00 47.09 157 PRO A C 1
ATOM 3376 O O . PRO E 3 157 ? -8.052 -20.256 -51.263 1.00 46.09 157 PRO A O 1
ATOM 3380 N N . LEU E 3 158 ? -8.957 -18.997 -49.629 1.00 47.75 158 LEU A N 1
ATOM 3381 C CA . LEU E 3 158 ? -7.720 -18.612 -48.995 1.00 49.09 158 LEU A CA 1
ATOM 3382 C C . LEU E 3 158 ? -7.718 -19.179 -47.583 1.00 51.82 158 LEU A C 1
ATOM 3383 O O . LEU E 3 158 ? -7.428 -18.471 -46.630 1.00 44.34 158 LEU A O 1
ATOM 3388 N N . ILE E 3 159 ? -8.120 -20.456 -47.476 1.00 61.66 159 ILE A N 1
ATOM 3389 C CA . ILE E 3 159 ? -7.963 -21.268 -46.256 1.00 66.10 159 ILE A CA 1
ATOM 3390 C C . ILE E 3 159 ? -6.507 -21.148 -45.870 1.00 66.30 159 ILE A C 1
ATOM 3391 O O . ILE E 3 159 ? -6.177 -20.777 -44.752 1.00 64.82 159 ILE A O 1
ATOM 3393 N N . GLU E 3 160 ? -5.646 -21.439 -46.838 1.00 74.51 160 GLU A N 1
ATOM 3394 C CA . GLU E 3 160 ? -4.216 -21.426 -46.626 1.00 79.51 160 GLU A CA 1
ATOM 3395 C C . GLU E 3 160 ? -4.003 -20.406 -45.577 1.00 68.43 160 GLU A C 1
ATOM 3396 O O . GLU E 3 160 ? -4.353 -19.278 -45.819 1.00 63.01 160 GLU A O 1
ATOM 3402 N N . ASN E 3 161 ? -3.494 -20.786 -44.401 1.00 68.35 161 ASN A N 1
ATOM 3403 C CA . ASN E 3 161 ? -3.070 -19.742 -43.481 1.00 72.96 161 ASN A CA 1
ATOM 3404 C C . ASN E 3 161 ? -2.139 -18.960 -44.353 1.00 61.94 161 ASN A C 1
ATOM 3405 O O . ASN E 3 161 ? -1.311 -19.530 -45.075 1.00 58.18 161 ASN A O 1
ATOM 3410 N N . MET E 3 162 ? -2.291 -17.656 -44.328 1.00 51.85 162 MET A N 1
ATOM 3411 C CA . MET E 3 162 ? -1.673 -16.931 -45.352 1.00 49.50 162 MET A CA 1
ATOM 3412 C C . MET E 3 162 ? -0.251 -16.502 -44.994 1.00 48.97 162 MET A C 1
ATOM 3413 O O . MET E 3 162 ? 0.652 -16.593 -45.839 1.00 51.00 162 MET A O 1
ATOM 3418 N N . ASN E 3 163 ? -0.023 -16.104 -43.758 1.00 44.90 163 ASN A N 1
ATOM 3419 C CA . ASN E 3 163 ? 1.328 -15.663 -43.347 1.00 45.03 163 ASN A CA 1
ATOM 3420 C C . ASN E 3 163 ? 1.591 -14.180 -43.669 1.00 39.90 163 ASN A C 1
ATOM 3421 O O . ASN E 3 163 ? 1.700 -13.791 -44.825 1.00 37.71 163 ASN A O 1
ATOM 3426 N N . ILE E 3 164 ? 1.693 -13.359 -42.634 1.00 36.04 164 ILE A N 1
ATOM 3427 C CA . ILE E 3 164 ? 2.100 -12.000 -42.839 1.00 34.74 164 ILE A CA 1
ATOM 3428 C C . ILE E 3 164 ? 3.417 -12.077 -43.594 1.00 35.86 164 ILE A C 1
ATOM 3429 O O . ILE E 3 164 ? 4.356 -12.726 -43.116 1.00 37.50 164 ILE A O 1
ATOM 3434 N N . PRO E 3 165 ? 3.479 -11.443 -44.784 1.00 36.08 165 PRO A N 1
ATOM 3435 C CA . PRO E 3 165 ? 4.640 -11.534 -45.641 1.00 36.83 165 PRO A CA 1
ATOM 3436 C C . PRO E 3 165 ? 5.770 -10.580 -45.287 1.00 38.66 165 PRO A C 1
ATOM 3437 O O . PRO E 3 165 ? 6.872 -10.780 -45.747 1.00 42.62 165 PRO A O 1
ATOM 3441 N N . HIS E 3 166 ? 5.528 -9.560 -44.478 1.00 38.99 166 HIS A N 1
ATOM 3442 C CA . HIS E 3 166 ? 6.525 -8.525 -44.290 1.00 40.00 166 HIS A CA 1
ATOM 3443 C C . HIS E 3 166 ? 6.086 -7.423 -43.343 1.00 37.82 166 HIS A C 1
ATOM 3444 O O . HIS E 3 166 ? 4.928 -7.019 -43.309 1.00 37.16 166 HIS A O 1
ATOM 3451 N N . PRO E 3 167 ? 7.000 -6.896 -42.547 1.00 36.70 167 PRO A N 1
ATOM 3452 C CA . PRO E 3 167 ? 6.453 -5.908 -41.621 1.00 36.13 167 PRO A CA 1
ATOM 3453 C C . PRO E 3 167 ? 5.784 -4.712 -42.270 1.00 35.21 167 PRO A C 1
ATOM 3454 O O . PRO E 3 167 ? 4.895 -4.129 -41.640 1.00 33.79 167 PRO A O 1
ATOM 3458 N N . GLU E 3 168 ? 6.190 -4.323 -43.484 1.00 34.10 168 GLU A N 1
ATOM 3459 C CA . GLU E 3 168 ? 5.524 -3.195 -44.104 1.00 33.27 168 GLU A CA 1
ATOM 3460 C C . GLU E 3 168 ? 4.096 -3.518 -44.518 1.00 30.35 168 GLU A C 1
ATOM 3461 O O . GLU E 3 168 ? 3.299 -2.610 -44.678 1.00 29.66 168 GLU A O 1
ATOM 3467 N N . TRP E 3 169 ? 3.756 -4.797 -44.645 1.00 27.83 169 TRP A N 1
ATOM 3468 C CA . TRP E 3 169 ? 2.392 -5.175 -44.880 1.00 26.21 169 TRP A CA 1
ATOM 3469 C C . TRP E 3 169 ? 1.526 -4.718 -43.734 1.00 26.28 169 TRP A C 1
ATOM 3470 O O . TRP E 3 169 ? 0.462 -4.115 -43.928 1.00 26.61 169 TRP A O 1
ATOM 3481 N N . MET E 3 170 ? 1.977 -4.985 -42.513 1.00 25.65 170 MET A N 1
ATOM 3482 C CA . MET E 3 170 ? 1.211 -4.686 -41.333 1.00 23.19 170 MET A CA 1
ATOM 3483 C C . MET E 3 170 ? 1.174 -3.217 -41.071 1.00 22.55 170 MET A C 1
ATOM 3484 O O . MET E 3 170 ? 0.179 -2.760 -40.619 1.00 23.84 170 MET A O 1
ATOM 3489 N N . ALA E 3 171 ? 2.214 -2.437 -41.336 1.00 22.37 171 ALA A N 1
ATOM 3490 C CA . ALA E 3 171 ? 2.041 -0.964 -41.239 1.00 21.85 171 ALA A CA 1
ATOM 3491 C C . ALA E 3 171 ? 0.902 -0.486 -42.163 1.00 21.25 171 ALA A C 1
ATOM 3492 O O . ALA E 3 171 ? 0.064 0.320 -41.805 1.00 19.93 171 ALA A O 1
ATOM 3494 N N . GLY E 3 172 ? 0.885 -1.006 -43.377 1.00 22.40 172 GLY A N 1
ATOM 3495 C CA . GLY E 3 172 ? -0.214 -0.716 -44.324 1.00 22.39 172 GLY A CA 1
ATOM 3496 C C . GLY E 3 172 ? -1.574 -1.176 -43.853 1.00 20.78 172 GLY A C 1
ATOM 3497 O O . GLY E 3 172 ? -2.517 -0.417 -43.910 1.00 19.99 172 GLY A O 1
ATOM 3498 N N . PHE E 3 173 ? -1.662 -2.409 -43.368 1.00 20.47 173 PHE A N 1
ATOM 3499 C CA . PHE E 3 173 ? -2.910 -2.871 -42.803 1.00 20.98 173 PHE A CA 1
ATOM 3500 C C . PHE E 3 173 ? -3.351 -2.027 -41.646 1.00 21.09 173 PHE A C 1
ATOM 3501 O O . PHE E 3 173 ? -4.434 -1.473 -41.670 1.00 22.15 173 PHE A O 1
ATOM 3509 N N . VAL E 3 174 ? -2.512 -1.901 -40.634 1.00 21.77 174 VAL A N 1
ATOM 3510 C CA . VAL E 3 174 ? -2.905 -1.202 -39.400 1.00 22.10 174 VAL A CA 1
ATOM 3511 C C . VAL E 3 174 ? -3.233 0.262 -39.690 1.00 22.25 174 VAL A C 1
ATOM 3512 O O . VAL E 3 174 ? -4.050 0.853 -39.019 1.00 23.79 174 VAL A O 1
ATOM 3516 N N . SER E 3 175 ? -2.647 0.819 -40.726 1.00 22.92 175 SER A N 1
ATOM 3517 C CA . SER E 3 175 ? -2.971 2.182 -41.154 1.00 25.07 17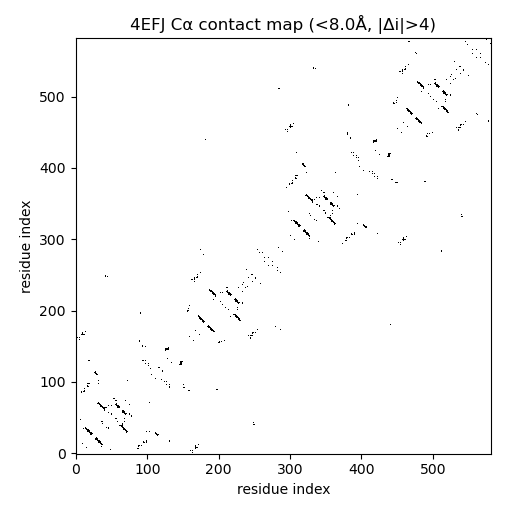5 SER A CA 1
ATOM 3518 C C . SER E 3 175 ? -4.384 2.271 -41.703 1.00 26.78 175 SER A C 1
ATOM 3519 O O . SER E 3 175 ? -4.998 3.355 -41.676 1.00 26.91 175 SER A O 1
ATOM 3522 N N . GLY E 3 176 ? -4.898 1.133 -42.182 1.00 27.24 176 GLY A N 1
ATOM 3523 C CA . GLY E 3 176 ? -6.336 0.994 -42.478 1.00 29.24 176 GLY A CA 1
ATOM 3524 C C . GLY E 3 176 ? -7.282 0.610 -41.321 1.00 30.65 176 GLY A C 1
ATOM 3525 O O . GLY E 3 176 ? -8.195 1.391 -41.032 1.00 31.06 176 GLY A O 1
ATOM 3526 N N . GLU E 3 177 ? -7.103 -0.565 -40.675 1.00 31.68 177 GLU A N 1
ATOM 3527 C CA . GLU E 3 177 ? -8.123 -1.053 -39.705 1.00 33.99 177 GLU A CA 1
ATOM 3528 C C . GLU E 3 177 ? -7.722 -0.937 -38.222 1.00 36.36 177 GLU A C 1
ATOM 3529 O O . GLU E 3 177 ? -8.462 -1.411 -37.366 1.00 38.02 177 GLU A O 1
ATOM 3535 N N . GLY E 3 178 ? -6.588 -0.322 -37.901 1.00 34.70 178 GLY A N 1
ATOM 3536 C CA . GLY E 3 178 ? -6.188 -0.241 -36.519 1.00 35.70 178 GLY A CA 1
ATOM 3537 C C . GLY E 3 178 ? -6.813 0.925 -35.750 1.00 38.50 178 GLY A C 1
ATOM 3538 O O . GLY E 3 178 ? -7.176 1.945 -36.331 1.00 40.05 178 GLY A O 1
ATOM 3539 N N . SER E 3 179 ? -6.926 0.792 -34.424 1.00 37.20 179 SER A N 1
ATOM 3540 C CA . SER E 3 179 ? -7.133 1.962 -33.599 1.00 35.62 179 SER A CA 1
ATOM 3541 C C . SER E 3 179 ? -6.302 1.904 -32.329 1.00 31.23 179 SER A C 1
ATOM 3542 O O . SER E 3 179 ? -5.995 0.838 -31.813 1.00 29.80 179 SER A O 1
ATOM 3545 N N . PHE E 3 180 ? -5.957 3.080 -31.852 1.00 28.43 180 PHE A N 1
ATOM 3546 C CA . PHE E 3 180 ? -5.193 3.252 -30.650 1.00 28.98 180 PHE A CA 1
ATOM 3547 C C . PHE E 3 180 ? -6.005 4.042 -29.616 1.00 28.51 180 PHE A C 1
ATOM 3548 O O . PHE E 3 180 ? -6.575 5.084 -29.940 1.00 27.56 180 PHE A O 1
ATOM 3556 N N . SER E 3 181 ? -6.018 3.575 -28.372 1.00 28.98 181 SER A N 1
ATOM 3557 C CA . SER E 3 181 ? -6.862 4.177 -27.348 1.00 30.72 181 SER A CA 1
ATOM 3558 C C . SER E 3 181 ? -6.122 4.476 -26.076 1.00 32.00 181 SER A C 1
ATOM 3559 O O . SER E 3 181 ? -5.175 3.787 -25.673 1.00 30.17 181 SER A O 1
ATOM 3562 N N . VAL E 3 182 ? -6.615 5.522 -25.432 1.00 34.30 182 VAL A N 1
ATOM 3563 C CA . VAL E 3 182 ? -6.265 5.842 -24.063 1.00 34.60 182 VAL A CA 1
ATOM 3564 C C . VAL E 3 182 ? -7.546 5.867 -23.262 1.00 35.33 182 VAL A C 1
ATOM 3565 O O . VAL E 3 182 ? -8.416 6.678 -23.530 1.00 33.52 182 VAL A O 1
ATOM 3569 N N . TYR E 3 183 ? -7.675 4.973 -22.298 1.00 39.63 183 TYR A N 1
ATOM 3570 C CA . TYR E 3 183 ? -8.720 5.155 -21.303 1.00 45.18 183 TYR A CA 1
ATOM 3571 C C . TYR E 3 183 ? -8.148 5.793 -20.052 1.00 45.52 183 TYR A C 1
ATOM 3572 O O . TYR E 3 183 ? -7.090 5.362 -19.541 1.00 42.72 183 TYR A O 1
ATOM 3581 N N . THR E 3 184 ? -8.856 6.830 -19.588 1.00 45.43 184 THR A N 1
ATOM 3582 C CA . THR E 3 184 ? -8.761 7.319 -18.202 1.00 45.10 184 THR A CA 1
ATOM 3583 C C . THR E 3 184 ? -10.083 6.986 -17.538 1.00 44.66 184 THR A C 1
ATOM 3584 O O . THR E 3 184 ? -11.104 6.943 -18.199 1.00 43.29 184 THR A O 1
ATOM 3588 N N . THR E 3 185 ? -10.054 6.744 -16.236 1.00 49.11 185 THR A N 1
ATOM 3589 C CA . THR E 3 185 ? -11.249 6.278 -15.506 1.00 53.14 185 THR A CA 1
ATOM 3590 C C . THR E 3 185 ? -12.121 7.441 -14.990 1.00 57.15 185 THR A C 1
ATOM 3591 O O . THR E 3 185 ? -11.610 8.541 -14.702 1.00 56.20 185 THR A O 1
ATOM 3595 N N . SER E 3 186 ? -13.434 7.191 -14.915 1.00 61.45 186 SER A N 1
ATOM 3596 C CA . SER E 3 186 ? -14.421 8.140 -14.338 1.00 67.82 186 SER A CA 1
ATOM 3597 C C . SER E 3 186 ? -13.941 8.648 -12.964 1.00 71.72 186 SER A C 1
ATOM 3598 O O . SER E 3 186 ? -14.114 9.828 -12.631 1.00 72.13 186 SER A O 1
ATOM 3601 N N . ASP E 3 187 ? -13.344 7.724 -12.192 1.00 71.80 187 ASP A N 1
ATOM 3602 C CA . ASP E 3 187 ? -12.576 7.997 -10.956 1.00 66.64 187 ASP A CA 1
ATOM 3603 C C . ASP E 3 187 ? -11.497 9.091 -11.056 1.00 63.46 187 ASP A C 1
ATOM 3604 O O . ASP E 3 187 ? -11.047 9.612 -10.046 1.00 64.63 187 ASP A O 1
ATOM 3606 N N . ASP E 3 188 ? -11.060 9.417 -12.266 1.00 64.15 188 ASP A N 1
ATOM 3607 C CA . ASP E 3 188 ? -9.784 10.104 -12.478 1.00 63.37 188 ASP A CA 1
ATOM 3608 C C . ASP E 3 188 ? -8.616 9.413 -11.764 1.00 62.39 188 ASP A C 1
ATOM 3609 O O . ASP E 3 188 ? -7.514 9.964 -11.656 1.00 60.38 188 ASP A O 1
ATOM 3614 N N . LYS E 3 189 ? -8.850 8.176 -11.331 1.00 61.36 189 LYS A N 1
ATOM 3615 C CA . LYS E 3 189 ? -7.849 7.422 -10.599 1.00 58.32 189 LYS A CA 1
ATOM 3616 C C . LYS E 3 189 ? -6.780 6.851 -11.587 1.00 53.14 189 LYS A C 1
ATOM 3617 O O . LYS E 3 189 ? -5.604 7.102 -11.409 1.00 51.31 189 LYS A O 1
ATOM 3619 N N . TYR E 3 190 ? -7.182 6.128 -12.634 1.00 50.23 190 TYR A N 1
ATOM 3620 C CA . TYR E 3 190 ? -6.219 5.311 -13.424 1.00 46.58 190 TYR A CA 1
ATOM 3621 C C . TYR E 3 190 ? -6.213 5.623 -14.929 1.00 41.90 190 TYR A C 1
ATOM 3622 O O . TYR E 3 190 ? -6.994 6.446 -15.421 1.00 42.35 190 TYR A O 1
ATOM 3631 N N . VAL E 3 191 ? -5.315 4.955 -15.637 1.00 36.34 191 VAL A N 1
ATOM 3632 C CA . VAL E 3 191 ? -5.067 5.209 -17.032 1.00 34.24 191 VAL A CA 1
ATOM 3633 C C . VAL E 3 191 ? -4.694 3.932 -17.752 1.00 33.13 191 VAL A C 1
ATOM 3634 O O . VAL E 3 191 ? -3.844 3.201 -17.294 1.00 32.10 191 VAL A O 1
ATOM 3638 N N . SER E 3 192 ? -5.267 3.639 -18.904 1.00 32.82 192 SER A N 1
ATOM 3639 C CA . SER E 3 192 ? -4.710 2.497 -19.627 1.00 32.15 192 SER A CA 1
ATOM 3640 C C . SER E 3 192 ? -4.727 2.687 -21.107 1.00 30.42 192 SER A C 1
ATOM 3641 O O . SER E 3 192 ? -5.470 3.527 -21.615 1.00 30.13 192 SER A O 1
ATOM 3644 N N . LEU E 3 193 ? -3.897 1.891 -21.778 1.00 28.26 193 LEU A N 1
ATOM 3645 C CA . LEU E 3 193 ? -3.826 1.919 -23.227 1.00 27.21 193 LEU A CA 1
ATOM 3646 C C . LEU E 3 193 ? -4.447 0.687 -23.896 1.00 26.10 193 LEU A C 1
ATOM 3647 O O . LEU E 3 193 ? -4.450 -0.386 -23.325 1.00 25.96 193 LEU A O 1
ATOM 3652 N N . SER E 3 194 ? -4.975 0.832 -25.109 1.00 24.71 194 SER A N 1
ATOM 3653 C CA . SER E 3 194 ? -5.133 -0.364 -25.943 1.00 24.08 194 SER A CA 1
ATOM 3654 C C . SER E 3 194 ? -4.776 -0.123 -27.395 1.00 22.23 194 SER A C 1
ATOM 3655 O O . SER E 3 194 ? -4.861 0.983 -27.900 1.00 20.40 194 SER A O 1
ATOM 3658 N N . PHE E 3 195 ? -4.376 -1.218 -28.024 1.00 21.52 195 PHE A N 1
ATOM 3659 C CA . PHE E 3 195 ? -4.162 -1.272 -29.431 1.00 21.55 195 PHE A CA 1
ATOM 3660 C C . PHE E 3 195 ? -5.060 -2.365 -29.927 1.00 20.91 195 PHE A C 1
ATOM 3661 O O . PHE E 3 195 ? -4.904 -3.524 -29.522 1.00 21.71 195 PHE A O 1
ATOM 3669 N N . ARG E 3 196 ? -5.994 -2.013 -30.793 1.00 20.19 196 ARG A N 1
ATOM 3670 C CA . ARG E 3 196 ? -6.990 -2.992 -31.287 1.00 20.20 196 ARG A CA 1
ATOM 3671 C C . ARG E 3 196 ? -7.081 -2.986 -32.802 1.00 20.28 196 ARG A C 1
ATOM 3672 O O . ARG E 3 196 ? -7.037 -1.891 -33.407 1.00 20.48 196 ARG A O 1
ATOM 3680 N N . VAL E 3 197 ? -7.193 -4.192 -33.379 1.00 19.69 197 VAL A N 1
ATOM 3681 C CA . VAL E 3 197 ? -7.536 -4.410 -34.801 1.00 19.36 197 VAL A CA 1
ATOM 3682 C C . VAL E 3 197 ? -8.777 -5.329 -34.960 1.00 19.01 197 VAL A C 1
ATOM 3683 O O . VAL E 3 197 ? -8.861 -6.370 -34.311 1.00 20.23 197 VAL A O 1
ATOM 3687 N N . SER E 3 198 ? -9.704 -4.991 -35.825 1.00 18.43 198 SER A N 1
ATOM 3688 C CA . SER E 3 198 ? -10.897 -5.791 -35.950 1.00 20.57 198 SER A CA 1
ATOM 3689 C C . SER E 3 198 ? -11.129 -6.242 -37.339 1.00 20.72 198 SER A C 1
ATOM 3690 O O . SER E 3 198 ? -10.628 -5.621 -38.226 1.00 21.87 198 SER A O 1
ATOM 3693 N N . GLN E 3 199 ? -11.896 -7.314 -37.536 1.00 21.83 199 GLN A N 1
ATOM 3694 C CA . GLN E 3 199 ? -12.176 -7.836 -38.896 1.00 22.49 199 GLN A CA 1
ATOM 3695 C C . GLN E 3 199 ? -13.314 -8.833 -38.896 1.00 24.09 199 GLN A C 1
ATOM 3696 O O . GLN E 3 199 ? -13.489 -9.558 -37.914 1.00 24.39 199 GLN A O 1
ATOM 3702 N N . HIS E 3 200 ? -14.008 -8.922 -40.035 1.00 25.96 200 HIS A N 1
ATOM 3703 C CA . HIS E 3 200 ? -15.060 -9.925 -40.290 1.00 26.99 200 HIS A CA 1
ATOM 3704 C C . HIS E 3 200 ? -14.596 -11.296 -39.973 1.00 30.03 200 HIS A C 1
ATOM 3705 O O . HIS E 3 200 ? -13.429 -11.557 -39.970 1.00 34.18 200 HIS A O 1
ATOM 3712 N N . ASN E 3 201 ? -15.516 -12.175 -39.634 1.00 34.14 201 ASN A N 1
ATOM 3713 C CA . ASN E 3 201 ? -15.197 -13.542 -39.250 1.00 36.92 201 ASN A CA 1
ATOM 3714 C C . ASN E 3 201 ? -14.475 -14.348 -40.339 1.00 37.03 201 ASN A C 1
ATOM 3715 O O . ASN E 3 201 ? -13.775 -15.281 -40.010 1.00 38.55 201 ASN A O 1
ATOM 3720 N N . LYS E 3 202 ? -14.637 -14.022 -41.625 1.00 38.24 202 LYS A N 1
ATOM 3721 C CA . LYS E 3 202 ? -13.625 -14.434 -42.606 1.00 41.24 202 LYS A CA 1
ATOM 3722 C C . LYS E 3 202 ? -12.335 -14.062 -41.909 1.00 42.14 202 LYS A C 1
ATOM 3723 O O . LYS E 3 202 ? -12.328 -13.334 -40.932 1.00 43.85 202 LYS A O 1
ATOM 3729 N N . ASP E 3 203 ? -11.206 -14.506 -42.364 1.00 43.34 203 ASP A N 1
ATOM 3730 C CA . ASP E 3 203 ? -9.987 -13.962 -41.718 1.00 45.18 203 ASP A CA 1
ATOM 3731 C C . ASP E 3 203 ? -9.981 -13.980 -40.131 1.00 40.94 203 ASP A C 1
ATOM 3732 O O . ASP E 3 203 ? -9.253 -13.240 -39.490 1.00 36.23 203 ASP A O 1
ATOM 3737 N N . LYS E 3 204 ? -10.771 -14.866 -39.525 1.00 40.35 204 LYS A N 1
ATOM 3738 C CA . LYS E 3 204 ? -10.562 -15.291 -38.144 1.00 39.93 204 LYS A CA 1
ATOM 3739 C C . LYS E 3 204 ? -9.121 -15.784 -38.009 1.00 38.72 204 LYS A C 1
ATOM 3740 O O . LYS E 3 204 ? -8.382 -15.392 -37.126 1.00 36.42 204 LYS A O 1
ATOM 3746 N N . GLN E 3 205 ? -8.731 -16.642 -38.930 1.00 38.85 205 GLN A N 1
ATOM 3747 C CA . GLN E 3 205 ? -7.455 -17.315 -38.868 1.00 40.42 205 GLN A CA 1
ATOM 3748 C C . GLN E 3 205 ? -6.276 -16.346 -39.028 1.00 38.93 205 GLN A C 1
ATOM 3749 O O . GLN E 3 205 ? -5.222 -16.528 -38.431 1.00 40.66 205 GLN A O 1
ATOM 3755 N N . LEU E 3 206 ? -6.457 -15.319 -39.847 1.00 37.73 206 LEU A N 1
ATOM 3756 C CA . LEU E 3 206 ? -5.414 -14.332 -40.108 1.00 34.06 206 LEU A CA 1
ATOM 3757 C C . LEU E 3 206 ? -5.154 -13.560 -38.834 1.00 33.88 206 LEU A C 1
ATOM 3758 O O . LEU E 3 206 ? -4.022 -13.475 -38.381 1.00 33.49 206 LEU A O 1
ATOM 3763 N N . LEU E 3 207 ? -6.224 -13.041 -38.227 1.00 35.32 207 LEU A N 1
ATOM 3764 C CA . LEU E 3 207 ? -6.135 -12.338 -36.936 1.00 34.29 207 LEU A CA 1
ATOM 3765 C C . LEU E 3 207 ? -5.566 -13.156 -35.827 1.00 34.61 207 LEU A C 1
ATOM 3766 O O . LEU E 3 207 ? -5.015 -12.569 -34.946 1.00 36.86 207 LEU A O 1
ATOM 3771 N N . LYS E 3 208 ? -5.700 -14.484 -35.833 1.00 36.33 208 LYS A N 1
ATOM 3772 C CA . LYS E 3 208 ? -5.065 -15.293 -34.792 1.00 37.25 208 LYS A CA 1
ATOM 3773 C C . LYS E 3 208 ? -3.553 -15.233 -34.984 1.00 39.16 208 LYS A C 1
ATOM 3774 O O . LYS E 3 208 ? -2.816 -15.006 -34.023 1.00 41.18 208 LYS A O 1
ATOM 3780 N N . SER E 3 209 ? -3.097 -15.377 -36.233 1.00 38.77 209 SER A N 1
ATOM 3781 C CA . SER E 3 209 ? -1.661 -15.302 -36.576 1.00 37.34 209 SER A CA 1
ATOM 3782 C C . SER E 3 209 ? -0.945 -14.005 -36.125 1.00 38.05 209 SER A C 1
ATOM 3783 O O . SER E 3 209 ? 0.292 -13.959 -36.085 1.00 39.22 209 SER A O 1
ATOM 3786 N N . PHE E 3 210 ? -1.702 -12.950 -35.815 1.00 36.48 210 PHE A N 1
ATOM 3787 C CA . PHE E 3 210 ? -1.107 -11.706 -35.265 1.00 36.28 210 PHE A CA 1
ATOM 3788 C C . PHE E 3 210 ? -0.457 -11.905 -33.883 1.00 38.05 210 PHE A C 1
ATOM 3789 O O . PHE E 3 210 ? 0.600 -11.336 -33.579 1.00 37.53 210 PHE A O 1
ATOM 3797 N N . VAL E 3 211 ? -1.106 -12.686 -33.029 1.00 38.58 211 VAL A N 1
ATOM 3798 C CA . VAL E 3 211 ? -0.560 -12.916 -31.725 1.00 38.44 211 VAL A CA 1
ATOM 3799 C C . VAL E 3 211 ? 0.906 -13.303 -31.900 1.00 42.38 211 VAL A C 1
ATOM 3800 O O . VAL E 3 211 ? 1.791 -12.784 -31.186 1.00 42.49 211 VAL A O 1
ATOM 3804 N N . ASP E 3 212 ? 1.167 -14.193 -32.868 1.00 44.09 212 ASP A N 1
ATOM 3805 C CA . ASP E 3 212 ? 2.546 -14.619 -33.169 1.00 44.69 212 ASP A CA 1
ATOM 3806 C C . ASP E 3 212 ? 3.365 -13.486 -33.766 1.00 43.19 212 ASP A C 1
ATOM 3807 O O . ASP E 3 212 ? 4.502 -13.294 -33.385 1.00 44.60 212 ASP A O 1
ATOM 3812 N N . PHE E 3 213 ? 2.783 -12.710 -34.681 1.00 40.53 213 PHE A N 1
ATOM 3813 C CA . PHE E 3 213 ? 3.525 -11.618 -35.327 1.00 36.82 213 PHE A CA 1
ATOM 3814 C C . PHE E 3 213 ? 4.025 -10.590 -34.326 1.00 39.08 213 PHE A C 1
ATOM 3815 O O . PHE E 3 213 ? 5.115 -10.032 -34.515 1.00 40.26 213 PHE A O 1
ATOM 3823 N N . PHE E 3 214 ? 3.221 -10.311 -33.297 1.00 38.03 214 PHE A N 1
ATOM 3824 C CA . PHE E 3 214 ? 3.552 -9.259 -32.355 1.00 38.62 214 PHE A CA 1
ATOM 3825 C C . PHE E 3 214 ? 4.184 -9.886 -31.112 1.00 40.97 214 PHE A C 1
ATOM 3826 O O . PHE E 3 214 ? 5.020 -9.270 -30.462 1.00 37.79 214 PHE A O 1
ATOM 3834 N N . GLY E 3 215 ? 3.742 -11.095 -30.758 1.00 44.11 215 GLY A N 1
ATOM 3835 C CA . GLY E 3 215 ? 4.241 -11.776 -29.553 1.00 46.14 215 GLY A CA 1
ATOM 3836 C C . GLY E 3 215 ? 3.700 -11.172 -28.271 1.00 46.83 215 GLY A C 1
ATOM 3837 O O . GLY E 3 215 ? 4.428 -10.936 -27.299 1.00 49.85 215 GLY A O 1
ATOM 3838 N N . CYS E 3 216 ? 2.411 -10.897 -28.282 1.00 45.82 216 CYS A N 1
ATOM 3839 C CA . CYS E 3 216 ? 1.735 -10.353 -27.126 1.00 44.13 216 CYS A CA 1
ATOM 3840 C C . CYS E 3 216 ? 0.298 -10.485 -27.494 1.00 41.67 216 CYS A C 1
ATOM 3841 O O . CYS E 3 216 ? -0.024 -11.171 -28.441 1.00 44.80 216 CYS A O 1
ATOM 3844 N N . GLY E 3 217 ? -0.582 -9.833 -26.774 1.00 38.84 217 GLY A N 1
ATOM 3845 C CA . GLY E 3 217 ? -1.943 -9.733 -27.240 1.00 36.48 217 GLY A CA 1
ATOM 3846 C C . GLY E 3 217 ? -2.696 -11.038 -27.257 1.00 35.79 217 GLY A C 1
ATOM 3847 O O . GLY E 3 217 ? -2.130 -12.107 -27.153 1.00 36.09 217 GLY A O 1
ATOM 3848 N N . GLY E 3 218 ? -4.000 -10.928 -27.358 1.00 34.61 218 GLY A N 1
ATOM 3849 C CA . GLY E 3 218 ? -4.812 -12.075 -27.506 1.00 36.25 218 GLY A CA 1
ATOM 3850 C C . GLY E 3 218 ? -5.780 -11.761 -28.592 1.00 36.68 218 GLY A C 1
ATOM 3851 O O . GLY E 3 218 ? -5.733 -10.669 -29.150 1.00 35.88 218 GLY A O 1
ATOM 3852 N N . PHE E 3 219 ? -6.667 -12.721 -28.837 1.00 39.72 219 PHE A N 1
ATOM 3853 C CA . PHE E 3 219 ? -7.680 -12.700 -29.876 1.00 42.57 219 PHE A CA 1
ATOM 3854 C C . PHE E 3 219 ? -9.057 -12.861 -29.211 1.00 42.97 219 PHE A C 1
ATOM 3855 O O . PHE E 3 219 ? -9.194 -13.583 -28.236 1.00 46.11 219 PHE A O 1
ATOM 3863 N N . ASN E 3 220 ? -10.073 -12.201 -29.736 1.00 41.56 220 ASN A N 1
ATOM 3864 C CA . ASN E 3 220 ? -11.366 -12.130 -29.067 1.00 41.88 220 ASN A CA 1
ATOM 3865 C C . ASN E 3 220 ? -12.491 -11.887 -30.086 1.00 39.20 220 ASN A C 1
ATOM 3866 O O . ASN E 3 220 ? -12.330 -11.157 -31.048 1.00 37.14 220 ASN A O 1
ATOM 3871 N N . TYR E 3 221 ? -13.662 -12.454 -29.879 1.00 38.92 221 TYR A N 1
ATOM 3872 C CA . TYR E 3 221 ? -14.801 -12.030 -30.697 1.00 35.59 221 TYR A CA 1
ATOM 3873 C C . TYR E 3 221 ? -15.078 -10.569 -30.378 1.00 31.77 221 TYR A C 1
ATOM 3874 O O . TYR E 3 221 ? -14.763 -10.093 -29.312 1.00 30.41 221 TYR A O 1
ATOM 3883 N N . HIS E 3 222 ? -15.663 -9.870 -31.328 1.00 29.57 222 HIS A N 1
ATOM 3884 C CA . HIS E 3 222 ? -15.861 -8.438 -31.240 1.00 28.32 222 HIS A CA 1
ATOM 3885 C C . HIS E 3 222 ? -17.194 -8.063 -30.665 1.00 29.24 222 HIS A C 1
ATOM 3886 O O . HIS E 3 222 ? -17.317 -7.005 -30.074 1.00 28.90 222 HIS A O 1
ATOM 3893 N N . ASN E 3 223 ? -18.216 -8.902 -30.919 1.00 31.22 223 ASN A N 1
ATOM 3894 C CA . ASN E 3 223 ? -19.604 -8.733 -30.438 1.00 31.40 223 ASN A CA 1
ATOM 3895 C C . ASN E 3 223 ? -20.320 -10.080 -30.452 1.00 32.07 223 ASN A C 1
ATOM 3896 O O . ASN E 3 223 ? -19.881 -10.970 -31.145 1.00 32.21 223 ASN A O 1
ATOM 3901 N N . LYS E 3 224 ? -21.424 -10.196 -29.717 1.00 33.62 224 LYS A N 1
ATOM 3902 C CA . LYS E 3 224 ? -22.133 -11.456 -29.493 1.00 35.65 224 LYS A CA 1
ATOM 3903 C C . LYS E 3 224 ? -22.456 -12.205 -30.773 1.00 36.37 224 LYS A C 1
ATOM 3904 O O . LYS E 3 224 ? -22.374 -13.412 -30.799 1.00 36.62 224 LYS A O 1
ATOM 3910 N N . GLY E 3 225 ? -22.801 -11.492 -31.844 1.00 36.10 225 GLY A N 1
ATOM 3911 C CA . GLY E 3 225 ? -23.219 -12.122 -33.095 1.00 36.25 225 GLY A CA 1
ATOM 3912 C C . GLY E 3 225 ? -22.132 -12.965 -33.739 1.00 36.01 225 GLY A C 1
ATOM 3913 O O . GLY E 3 225 ? -22.411 -13.850 -34.615 1.00 34.16 225 GLY A O 1
ATOM 3914 N N . ASN E 3 226 ? -20.895 -12.666 -33.320 1.00 34.92 226 ASN A N 1
ATOM 3915 C CA . ASN E 3 226 ? -19.705 -13.454 -33.676 1.00 34.51 226 ASN A CA 1
ATOM 3916 C C . ASN E 3 226 ? -19.336 -13.356 -35.180 1.00 34.31 226 ASN A C 1
ATOM 3917 O O . ASN E 3 226 ? -18.700 -14.264 -35.696 1.00 33.11 226 ASN A O 1
ATOM 3922 N N . LYS E 3 227 ? -19.715 -12.271 -35.874 1.00 33.84 227 LYS A N 1
ATOM 3923 C CA . LYS E 3 227 ? -19.321 -12.136 -37.271 1.00 34.34 227 LYS A CA 1
ATOM 3924 C C . LYS E 3 227 ? -18.080 -11.234 -37.446 1.00 33.90 227 LYS A C 1
ATOM 3925 O O . LYS E 3 227 ? -17.671 -10.935 -38.603 1.00 32.56 227 LYS A O 1
ATOM 3931 N N . ALA E 3 228 ? -17.497 -10.806 -36.324 1.00 30.09 228 ALA A N 1
ATOM 3932 C CA . ALA E 3 228 ? -16.283 -10.008 -36.361 1.00 28.37 228 ALA A CA 1
ATOM 3933 C C . ALA E 3 228 ? -15.383 -10.464 -35.200 1.00 28.09 228 ALA A C 1
ATOM 3934 O O . ALA E 3 228 ? -15.843 -11.101 -34.265 1.00 29.58 228 ALA A O 1
ATOM 3936 N N . VAL E 3 229 ? -14.102 -10.162 -35.305 1.00 25.74 229 VAL A N 1
ATOM 3937 C CA . VAL E 3 229 ? -13.082 -10.628 -34.371 1.00 25.48 229 VAL A CA 1
ATOM 3938 C C . VAL E 3 229 ? -12.074 -9.475 -34.089 1.00 24.43 229 VAL A C 1
ATOM 3939 O O . VAL E 3 229 ? -11.940 -8.552 -34.851 1.00 23.50 229 VAL A O 1
ATOM 3943 N N . ILE E 3 230 ? -11.400 -9.512 -32.965 1.00 25.05 230 ILE A N 1
ATOM 3944 C CA . ILE E 3 230 ? -10.501 -8.435 -32.608 1.00 24.82 230 ILE A CA 1
ATOM 3945 C C . ILE E 3 230 ? -9.208 -9.041 -32.130 1.00 23.74 230 ILE A C 1
ATOM 3946 O O . ILE E 3 230 ? -9.204 -10.077 -31.432 1.00 22.76 230 ILE A O 1
ATOM 3951 N N . PHE E 3 231 ? -8.129 -8.390 -32.557 1.00 22.11 231 PHE A N 1
ATOM 3952 C CA . PHE E 3 231 ? -6.839 -8.561 -31.953 1.00 21.81 231 PHE A CA 1
ATOM 3953 C C . PHE E 3 231 ? -6.650 -7.441 -30.963 1.00 21.12 231 PHE A C 1
ATOM 3954 O O . PHE E 3 231 ? -6.777 -6.251 -31.320 1.00 20.21 231 PHE A O 1
ATOM 3962 N N . VAL E 3 232 ? -6.316 -7.803 -29.730 1.00 21.24 232 VAL A N 1
ATOM 3963 C CA . VAL E 3 232 ? -6.056 -6.774 -28.727 1.00 21.70 232 VAL A CA 1
ATOM 3964 C C . VAL E 3 232 ? -4.803 -6.978 -27.918 1.00 22.30 232 VAL A C 1
ATOM 3965 O O . VAL E 3 232 ? -4.657 -8.029 -27.342 1.00 21.91 232 VAL A O 1
ATOM 3969 N N . THR E 3 233 ? -3.937 -5.954 -27.856 1.00 24.75 233 THR A N 1
ATOM 3970 C CA . THR E 3 233 ? -2.838 -5.890 -26.821 1.00 27.89 233 THR A CA 1
ATOM 3971 C C . THR E 3 233 ? -3.132 -4.775 -25.897 1.00 28.18 233 THR A C 1
ATOM 3972 O O . THR E 3 233 ? -3.524 -3.673 -26.310 1.00 26.42 233 THR A O 1
ATOM 3976 N N . ARG E 3 234 ? -2.920 -5.093 -24.626 1.00 31.88 234 ARG A N 1
ATOM 3977 C CA . ARG E 3 234 ? -3.319 -4.221 -23.519 1.00 31.78 234 ARG A CA 1
ATOM 3978 C C . ARG E 3 234 ? -2.313 -4.080 -22.370 1.00 30.35 234 ARG A C 1
ATOM 3979 O O . ARG E 3 234 ? -2.251 -3.054 -21.740 1.00 29.23 234 ARG A O 1
ATOM 3987 N N . LYS E 3 235 ? -1.554 -5.138 -22.123 1.00 31.37 235 LYS A N 1
ATOM 3988 C CA . LYS E 3 235 ? -0.468 -5.180 -21.177 1.00 31.98 235 LYS A CA 1
ATOM 3989 C C . LYS E 3 235 ? 0.541 -4.121 -21.562 1.00 31.27 235 LYS A C 1
ATOM 3990 O O . LYS E 3 235 ? 1.121 -4.181 -22.612 1.00 30.42 235 LYS A O 1
ATOM 3996 N N . PHE E 3 236 ? 0.753 -3.154 -20.690 1.00 32.22 236 PHE A N 1
ATOM 3997 C CA . PHE E 3 236 ? 1.673 -2.060 -20.936 1.00 32.15 236 PHE A CA 1
ATOM 3998 C C . PHE E 3 236 ? 3.134 -2.437 -21.277 1.00 34.11 236 PHE A C 1
ATOM 3999 O O . PHE E 3 236 ? 3.787 -1.759 -22.065 1.00 33.65 236 PHE A O 1
ATOM 4007 N N . GLU E 3 237 ? 3.677 -3.495 -20.702 1.00 38.77 237 GLU A N 1
ATOM 4008 C CA . GLU E 3 237 ? 5.034 -3.943 -21.114 1.00 43.40 237 GLU A CA 1
ATOM 4009 C C . GLU E 3 237 ? 5.060 -4.161 -22.615 1.00 41.27 237 GLU A C 1
ATOM 4010 O O . GLU E 3 237 ? 5.850 -3.560 -23.335 1.00 40.94 237 GLU A O 1
ATOM 4016 N N . ASP E 3 238 ? 4.131 -4.996 -23.072 1.00 40.89 238 ASP A N 1
ATOM 4017 C CA . ASP E 3 238 ? 4.040 -5.401 -24.466 1.00 39.25 238 ASP A CA 1
ATOM 4018 C C . ASP E 3 238 ? 3.795 -4.204 -25.348 1.00 35.50 238 ASP A C 1
ATOM 4019 O O . ASP E 3 238 ? 4.429 -4.023 -26.378 1.00 35.47 238 ASP A O 1
ATOM 4024 N N . ILE E 3 239 ? 2.880 -3.360 -24.933 1.00 33.03 239 ILE A N 1
ATOM 4025 C CA . ILE E 3 239 ? 2.623 -2.183 -25.706 1.00 33.77 239 ILE A CA 1
ATOM 4026 C C . ILE E 3 239 ? 3.903 -1.404 -25.889 1.00 36.28 239 ILE A C 1
ATOM 4027 O O . ILE E 3 239 ? 4.274 -1.072 -26.998 1.00 36.36 239 ILE A O 1
ATOM 4032 N N . ASN E 3 240 ? 4.590 -1.154 -24.788 1.00 40.82 240 ASN A N 1
ATOM 4033 C CA . ASN E 3 240 ? 5.687 -0.237 -24.790 1.00 41.67 240 ASN A CA 1
ATOM 4034 C C . ASN E 3 240 ? 6.962 -0.866 -25.270 1.00 43.44 240 ASN A C 1
ATOM 4035 O O . ASN E 3 240 ? 7.861 -0.133 -25.655 1.00 50.28 240 ASN A O 1
ATOM 4040 N N . ASP E 3 241 ? 7.102 -2.185 -25.249 1.00 41.82 241 ASP A N 1
ATOM 4041 C CA . ASP E 3 241 ? 8.346 -2.744 -25.779 1.00 44.43 241 ASP A CA 1
ATOM 4042 C C . ASP E 3 241 ? 8.159 -3.631 -26.959 1.00 44.21 241 ASP A C 1
ATOM 4043 O O . ASP E 3 241 ? 9.138 -4.121 -27.445 1.00 48.23 241 ASP A O 1
ATOM 4048 N N . LYS E 3 242 ? 6.939 -3.897 -27.406 1.00 43.42 242 LYS A N 1
ATOM 4049 C CA . LYS E 3 242 ? 6.756 -4.713 -28.604 1.00 42.05 242 LYS A CA 1
ATOM 4050 C C . LYS E 3 242 ? 6.047 -3.925 -29.689 1.00 38.79 242 LYS A C 1
ATOM 4051 O O . LYS E 3 242 ? 6.568 -3.779 -30.809 1.00 42.77 242 LYS A O 1
ATOM 4057 N N . ILE E 3 243 ? 4.889 -3.390 -29.369 1.00 32.05 243 ILE A N 1
ATOM 4058 C CA . ILE E 3 243 ? 4.146 -2.660 -30.379 1.00 30.24 243 ILE A CA 1
ATOM 4059 C C . ILE E 3 243 ? 4.803 -1.313 -30.791 1.00 29.24 243 ILE A C 1
ATOM 4060 O O . ILE E 3 243 ? 4.796 -0.984 -31.959 1.00 27.21 243 ILE A O 1
ATOM 4065 N N . ILE E 3 244 ? 5.343 -0.533 -29.849 1.00 29.04 244 ILE A N 1
ATOM 4066 C CA . ILE E 3 244 ? 5.811 0.800 -30.193 1.00 30.05 244 ILE A CA 1
ATOM 4067 C C . ILE E 3 244 ? 7.140 0.822 -30.927 1.00 33.32 244 ILE A C 1
ATOM 4068 O O . ILE E 3 244 ? 7.254 1.427 -31.989 1.00 33.88 244 ILE A O 1
ATOM 4073 N N . PRO E 3 245 ? 8.158 0.173 -30.376 1.00 37.60 245 PRO A N 1
ATOM 4074 C CA . PRO E 3 245 ? 9.326 0.027 -31.236 1.00 39.87 245 PRO A CA 1
ATOM 4075 C C . PRO E 3 245 ? 8.970 -0.450 -32.668 1.00 40.89 245 PRO A C 1
ATOM 4076 O O . PRO E 3 245 ? 9.490 0.086 -33.648 1.00 43.15 245 PRO A O 1
ATOM 4080 N N . LEU E 3 246 ? 8.051 -1.399 -32.787 1.00 42.17 246 LEU A N 1
ATOM 4081 C CA . LEU E 3 246 ? 7.720 -1.974 -34.097 1.00 40.72 246 LEU A CA 1
ATOM 4082 C C . LEU E 3 246 ? 7.234 -0.938 -35.079 1.00 38.68 246 LEU A C 1
ATOM 4083 O O . LEU E 3 246 ? 7.615 -0.946 -36.236 1.00 38.66 246 LEU A O 1
ATOM 4088 N N . PHE E 3 247 ? 6.367 -0.047 -34.644 1.00 36.82 247 PHE A N 1
ATOM 4089 C CA . PHE E 3 247 ? 5.801 0.864 -35.591 1.00 35.43 247 PHE A CA 1
ATOM 4090 C C . PHE E 3 247 ? 6.697 2.022 -35.770 1.00 37.60 247 PHE A C 1
ATOM 4091 O O . PHE E 3 247 ? 6.529 2.741 -36.748 1.00 40.19 247 PHE A O 1
ATOM 4099 N N . ASN E 3 248 ? 7.598 2.253 -34.816 1.00 39.11 248 ASN A N 1
ATOM 4100 C CA . ASN E 3 248 ? 8.630 3.267 -34.995 1.00 38.89 248 ASN A CA 1
ATOM 4101 C C . ASN E 3 248 ? 9.472 2.932 -36.194 1.00 38.47 248 ASN A C 1
ATOM 4102 O O . ASN E 3 248 ? 9.880 3.843 -36.862 1.00 41.16 248 ASN A O 1
ATOM 4107 N N . GLU E 3 249 ? 9.722 1.641 -36.462 1.00 38.02 249 GLU A N 1
ATOM 4108 C CA . GLU E 3 249 ? 10.455 1.204 -37.651 1.00 39.78 249 GLU A CA 1
ATOM 4109 C C . GLU E 3 249 ? 9.559 1.260 -38.862 1.00 38.28 249 GLU A C 1
ATOM 4110 O O . GLU E 3 249 ? 9.813 2.002 -39.763 1.00 40.40 249 GLU A O 1
ATOM 4116 N N . TYR E 3 250 ? 8.498 0.472 -38.897 1.00 38.06 250 TYR A N 1
ATOM 4117 C CA . TYR E 3 250 ? 7.615 0.415 -40.075 1.00 35.46 250 TYR A CA 1
ATOM 4118 C C . TYR E 3 250 ? 6.453 1.401 -39.893 1.00 33.30 250 TYR A C 1
ATOM 4119 O O . TYR E 3 250 ? 5.461 1.100 -39.269 1.00 32.51 250 TYR A O 1
ATOM 4128 N N . LYS E 3 251 ? 6.610 2.610 -40.398 1.00 31.82 251 LYS A N 1
ATOM 4129 C CA . LYS E 3 251 ? 5.762 3.698 -39.963 1.00 31.36 251 LYS A CA 1
ATOM 4130 C C . LYS E 3 251 ? 4.313 3.537 -40.454 1.00 30.30 251 LYS A C 1
ATOM 4131 O O . LYS E 3 251 ? 4.080 3.240 -41.586 1.00 34.24 251 LYS A O 1
ATOM 4133 N N . ILE E 3 252 ? 3.339 3.669 -39.584 1.00 30.03 252 ILE A N 1
ATOM 4134 C CA . ILE E 3 252 ? 1.967 4.003 -40.005 1.00 29.98 252 ILE A CA 1
ATOM 4135 C C . ILE E 3 252 ? 1.999 5.319 -40.815 1.00 29.45 252 ILE A C 1
ATOM 4136 O O . ILE E 3 252 ? 2.854 6.171 -40.596 1.00 30.16 252 ILE A O 1
ATOM 4141 N N . LYS E 3 253 ? 1.059 5.486 -41.725 1.00 27.78 253 LYS A N 1
ATOM 4142 C CA . LYS E 3 253 ? 0.985 6.677 -42.557 1.00 29.17 253 LYS A CA 1
ATOM 4143 C C . LYS E 3 253 ? -0.516 7.129 -42.586 1.00 29.98 253 LYS A C 1
ATOM 4144 O O . LYS E 3 253 ? -1.395 6.374 -42.220 1.00 30.53 253 LYS A O 1
ATOM 4146 N N . GLY E 3 254 ? -0.809 8.365 -42.981 1.00 31.18 254 GLY A N 1
ATOM 4147 C CA . GLY E 3 254 ? -2.171 8.891 -42.894 1.00 30.57 254 GLY A CA 1
ATOM 4148 C C . GLY E 3 254 ? -2.364 9.563 -41.559 1.00 30.98 254 GLY A C 1
ATOM 4149 O O . GLY E 3 254 ? -1.450 9.613 -40.766 1.00 30.11 254 GLY A O 1
ATOM 4150 N N . VAL E 3 255 ? -3.558 10.086 -41.316 1.00 33.80 255 VAL A N 1
ATOM 4151 C CA . VAL E 3 255 ? -3.878 10.743 -40.030 1.00 36.63 255 VAL A CA 1
ATOM 4152 C C . VAL E 3 255 ? -3.731 9.850 -38.790 1.00 35.25 255 VAL A C 1
ATOM 4153 O O . VAL E 3 255 ? -3.446 10.357 -37.707 1.00 35.16 255 VAL A O 1
ATOM 4157 N N . LYS E 3 256 ? -3.874 8.536 -38.944 1.00 33.85 256 LYS A N 1
ATOM 4158 C CA . LYS E 3 256 ? -3.461 7.609 -37.865 1.00 36.78 256 LYS A CA 1
ATOM 4159 C C . LYS E 3 256 ? -1.968 7.703 -37.460 1.00 36.63 256 LYS A C 1
ATOM 4160 O O . LYS E 3 256 ? -1.579 7.211 -36.426 1.00 37.24 256 LYS A O 1
ATOM 4166 N N . TYR E 3 257 ? -1.122 8.327 -38.251 1.00 37.62 257 TYR A N 1
ATOM 4167 C CA . TYR E 3 257 ? 0.205 8.587 -37.742 1.00 39.18 257 TYR A CA 1
ATOM 4168 C C . TYR E 3 257 ? 0.073 9.388 -36.474 1.00 37.46 257 TYR A C 1
ATOM 4169 O O . TYR E 3 257 ? 0.617 9.012 -35.445 1.00 34.57 257 TYR A O 1
ATOM 4178 N N . LYS E 3 258 ? -0.684 10.484 -36.568 1.00 38.70 258 LYS A N 1
ATOM 4179 C CA . LYS E 3 258 ? -0.859 11.428 -35.459 1.00 38.17 258 LYS A CA 1
ATOM 4180 C C . LYS E 3 258 ? -1.495 10.760 -34.246 1.00 36.90 258 LYS A C 1
ATOM 4181 O O . LYS E 3 258 ? -1.207 11.132 -33.120 1.00 37.42 258 LYS A O 1
ATOM 4187 N N . ASP E 3 259 ? -2.364 9.779 -34.471 1.00 35.79 259 ASP A N 1
ATOM 4188 C CA . ASP E 3 259 ? -3.001 9.105 -33.353 1.00 35.02 259 ASP A CA 1
ATOM 4189 C C . ASP E 3 259 ? -2.002 8.147 -32.737 1.00 32.21 259 ASP A C 1
ATOM 4190 O O . ASP E 3 259 ? -1.768 8.170 -31.541 1.00 31.77 259 ASP A O 1
ATOM 4195 N N . PHE E 3 260 ? -1.344 7.350 -33.550 1.00 29.90 260 PHE A N 1
ATOM 4196 C CA . PHE E 3 260 ? -0.169 6.652 -33.063 1.00 29.60 260 PHE A CA 1
ATOM 4197 C C . PHE E 3 260 ? 0.829 7.513 -32.245 1.00 30.58 260 PHE A C 1
ATOM 4198 O O . PHE E 3 260 ? 1.208 7.132 -31.125 1.00 29.31 260 PHE A O 1
ATOM 4206 N N . LYS E 3 261 ? 1.283 8.641 -32.807 1.00 31.35 261 LYS A N 1
ATOM 4207 C CA . LYS E 3 261 ? 2.301 9.469 -32.127 1.00 31.37 261 LYS A CA 1
ATOM 4208 C C . LYS E 3 261 ? 1.716 9.958 -30.799 1.00 32.21 261 LYS A C 1
ATOM 4209 O O . LYS E 3 261 ? 2.355 9.825 -29.742 1.00 32.69 261 LYS A O 1
ATOM 4211 N N . ASP E 3 262 ? 0.484 10.465 -30.843 1.00 32.01 262 ASP A N 1
ATOM 4212 C CA . ASP E 3 262 ? -0.209 10.885 -29.618 1.00 33.01 262 ASP A CA 1
ATOM 4213 C C . ASP E 3 262 ? -0.212 9.755 -28.564 1.00 30.85 262 ASP A C 1
ATOM 4214 O O . ASP E 3 262 ? 0.187 9.896 -27.404 1.00 29.05 262 ASP A O 1
ATOM 4219 N N . TRP E 3 263 ? -0.627 8.597 -29.010 1.00 28.76 263 TRP A N 1
ATOM 4220 C CA . TRP E 3 263 ? -0.702 7.467 -28.138 1.00 27.50 263 TRP A CA 1
ATOM 4221 C C . TRP E 3 263 ? 0.664 7.169 -27.612 1.00 28.69 263 TRP A C 1
ATOM 4222 O O . TRP E 3 263 ? 0.799 6.611 -26.567 1.00 29.33 263 TRP A O 1
ATOM 4233 N N . SER E 3 264 ? 1.711 7.556 -28.325 1.00 32.00 264 SER A N 1
ATOM 4234 C CA . SER E 3 264 ? 3.057 7.342 -27.829 1.00 33.55 264 SER A CA 1
ATOM 4235 C C . SER E 3 264 ? 3.551 8.313 -26.777 1.00 37.84 264 SER A C 1
ATOM 4236 O O . SER E 3 264 ? 4.398 7.912 -25.952 1.00 40.06 264 SER A O 1
ATOM 4239 N N . LYS E 3 265 ? 3.069 9.561 -26.790 1.00 39.74 265 LYS A N 1
ATOM 4240 C CA . LYS E 3 265 ? 3.454 10.509 -25.730 1.00 42.88 265 LYS A CA 1
ATOM 4241 C C . LYS E 3 265 ? 2.936 9.911 -24.467 1.00 39.30 265 LYS A C 1
ATOM 4242 O O . LYS E 3 265 ? 3.704 9.626 -23.540 1.00 41.68 265 LYS A O 1
ATOM 4248 N N . VAL E 3 266 ? 1.643 9.658 -24.452 1.00 34.77 266 VAL A N 1
ATOM 4249 C CA . VAL E 3 266 ? 1.048 9.074 -23.291 1.00 34.27 266 VAL A CA 1
ATOM 4250 C C . VAL E 3 266 ? 1.866 7.855 -22.829 1.00 35.46 266 VAL A C 1
ATOM 4251 O O . VAL E 3 266 ? 2.097 7.667 -21.638 1.00 34.72 266 VAL A O 1
ATOM 4255 N N . ALA E 3 267 ? 2.351 7.049 -23.762 1.00 35.84 267 ALA A N 1
ATOM 4256 C CA . ALA E 3 267 ? 3.172 5.912 -23.381 1.00 37.24 267 ALA A CA 1
ATOM 4257 C C . ALA E 3 267 ? 4.427 6.319 -22.635 1.00 39.40 267 ALA A C 1
ATOM 4258 O O . ALA E 3 267 ? 4.725 5.756 -21.588 1.00 38.99 267 ALA A O 1
ATOM 4260 N N . LYS E 3 268 ? 5.170 7.276 -23.179 1.00 43.01 268 LYS A N 1
ATOM 4261 C CA . LYS E 3 268 ? 6.406 7.747 -22.535 1.00 45.12 268 LYS A CA 1
ATOM 4262 C C . LYS E 3 268 ? 6.084 8.502 -21.280 1.00 44.51 268 LYS A C 1
ATOM 4263 O O . LYS E 3 268 ? 6.882 8.513 -20.365 1.00 46.20 268 LYS A O 1
ATOM 4269 N N . MET E 3 269 ? 4.914 9.132 -21.227 1.00 43.99 269 MET A N 1
ATOM 4270 C CA . MET E 3 269 ? 4.477 9.811 -19.996 1.00 43.48 269 MET A CA 1
ATOM 4271 C C . MET E 3 269 ? 4.229 8.869 -18.838 1.00 40.45 269 MET A C 1
ATOM 4272 O O . MET E 3 269 ? 4.425 9.238 -17.716 1.00 38.95 269 MET A O 1
ATOM 4277 N N . ILE E 3 270 ? 3.813 7.647 -19.126 1.00 41.24 270 ILE A N 1
ATOM 4278 C CA . ILE E 3 270 ? 3.392 6.698 -18.102 1.00 41.25 270 ILE A CA 1
ATOM 4279 C C . ILE E 3 270 ? 4.626 5.929 -17.675 1.00 43.45 270 ILE A C 1
ATOM 4280 O O . ILE E 3 270 ? 4.722 5.538 -16.506 1.00 41.75 270 ILE A O 1
ATOM 4285 N N . GLU E 3 271 ? 5.536 5.670 -18.622 1.00 43.84 271 GLU A N 1
ATOM 4286 C CA . GLU E 3 271 ? 6.814 5.038 -18.294 1.00 48.97 271 GLU A CA 1
ATOM 4287 C C . GLU E 3 271 ? 7.477 5.854 -17.194 1.00 51.49 271 GLU A C 1
ATOM 4288 O O . GLU E 3 271 ? 7.871 5.331 -16.154 1.00 52.44 271 GLU A O 1
ATOM 4294 N N . SER E 3 272 ? 7.577 7.155 -17.441 1.00 51.20 272 SER A N 1
ATOM 4295 C CA . SER E 3 272 ? 8.232 8.067 -16.536 1.00 50.28 272 SER A CA 1
ATOM 4296 C C . SER E 3 272 ? 7.334 8.468 -15.369 1.00 52.11 272 SER A C 1
ATOM 4297 O O . SER E 3 272 ? 7.550 9.519 -14.766 1.00 59.24 272 SER A O 1
ATOM 4300 N N . LYS E 3 273 ? 6.314 7.670 -15.059 1.00 48.01 273 LYS A N 1
ATOM 4301 C CA . LYS E 3 273 ? 5.477 7.926 -13.906 1.00 47.44 273 LYS A CA 1
ATOM 4302 C C . LYS E 3 273 ? 4.737 9.264 -13.943 1.00 46.47 273 LYS A C 1
ATOM 4303 O O . LYS E 3 273 ? 3.918 9.553 -13.081 1.00 45.75 273 LYS A O 1
ATOM 4309 N N . SER E 3 274 ? 4.947 10.046 -14.990 1.00 45.37 274 SER A N 1
ATOM 4310 C CA . SER E 3 274 ? 4.406 11.386 -15.033 1.00 45.29 274 SER A CA 1
ATOM 4311 C C . SER E 3 274 ? 2.898 11.436 -15.082 1.00 45.21 274 SER A C 1
ATOM 4312 O O . SER E 3 274 ? 2.320 12.511 -15.017 1.00 47.38 274 SER A O 1
ATOM 4315 N N . HIS E 3 275 ? 2.225 10.313 -15.237 1.00 44.07 275 HIS A N 1
ATOM 4316 C CA . HIS E 3 275 ? 0.781 10.400 -15.154 1.00 45.67 275 HIS A CA 1
ATOM 4317 C C . HIS E 3 275 ? 0.306 10.477 -13.746 1.00 47.74 275 HIS A C 1
ATOM 4318 O O . HIS E 3 275 ? -0.876 10.650 -13.519 1.00 50.28 275 HIS A O 1
ATOM 4325 N N . LEU E 3 276 ? 1.217 10.330 -12.783 1.00 49.74 276 LEU A N 1
ATOM 4326 C CA . LEU E 3 276 ? 0.887 10.456 -11.357 1.00 48.53 276 LEU A CA 1
ATOM 4327 C C . LEU E 3 276 ? 1.111 11.875 -10.809 1.00 47.27 276 LEU A C 1
ATOM 4328 O O . LEU E 3 276 ? 1.080 12.092 -9.595 1.00 47.66 276 LEU A O 1
ATOM 4333 N N . THR E 3 277 ? 1.374 12.824 -11.704 1.00 46.18 277 THR A N 1
ATOM 4334 C CA . THR E 3 277 ? 1.483 14.220 -11.348 1.00 47.48 277 THR A CA 1
ATOM 4335 C C . THR E 3 277 ? 0.288 14.888 -11.983 1.00 49.90 277 THR A C 1
ATOM 4336 O O . THR E 3 277 ? -0.198 14.432 -12.998 1.00 53.73 277 THR A O 1
ATOM 4340 N N . THR E 3 278 ? -0.204 15.964 -11.395 1.00 53.21 278 THR A N 1
ATOM 4341 C CA . THR E 3 278 ? -1.536 16.432 -11.744 1.00 53.00 278 THR A CA 1
ATOM 4342 C C . THR E 3 278 ? -1.508 17.041 -13.128 1.00 55.59 278 THR A C 1
ATOM 4343 O O . THR E 3 278 ? -2.421 16.804 -13.912 1.00 60.27 278 THR A O 1
ATOM 4347 N N . ASN E 3 279 ? -0.449 17.777 -13.461 1.00 57.94 279 ASN A N 1
ATOM 4348 C CA . ASN E 3 279 ? -0.385 18.440 -14.779 1.00 58.44 279 ASN A CA 1
ATOM 4349 C C . ASN E 3 279 ? -0.001 17.485 -15.911 1.00 58.40 279 ASN A C 1
ATOM 4350 O O . ASN E 3 279 ? -0.417 17.678 -17.053 1.00 56.50 279 ASN A O 1
ATOM 4355 N N . GLY E 3 280 ? 0.770 16.446 -15.609 1.00 55.61 280 GLY A N 1
ATOM 4356 C CA . GLY E 3 280 ? 0.948 15.388 -16.592 1.00 55.88 280 GLY A CA 1
ATOM 4357 C C . GLY E 3 280 ? -0.393 14.781 -16.997 1.00 55.86 280 GLY A C 1
ATOM 4358 O O . GLY E 3 280 ? -0.684 14.579 -18.204 1.00 50.71 280 GLY A O 1
ATOM 4359 N N . TYR E 3 281 ? -1.196 14.515 -15.958 1.00 55.44 281 TYR A N 1
ATOM 4360 C CA . TYR E 3 281 ? -2.505 13.874 -16.068 1.00 51.16 281 TYR A CA 1
ATOM 4361 C C . TYR E 3 281 ? -3.476 14.760 -16.814 1.00 50.21 281 TYR A C 1
ATOM 4362 O O . TYR E 3 281 ? -4.240 14.259 -17.601 1.00 50.08 281 TYR A O 1
ATOM 4371 N N . LYS E 3 282 ? -3.451 16.066 -16.572 1.00 49.73 282 LYS A N 1
ATOM 4372 C CA . LYS E 3 282 ? -4.252 16.985 -17.379 1.00 51.13 282 LYS A CA 1
ATOM 4373 C C . LYS E 3 282 ? -3.852 16.886 -18.826 1.00 49.83 282 LYS A C 1
ATOM 4374 O O . LYS E 3 282 ? -4.713 16.880 -19.673 1.00 50.68 282 LYS A O 1
ATOM 4380 N N . GLU E 3 283 ? -2.547 16.825 -19.106 1.00 51.55 283 GLU A N 1
ATOM 4381 C CA . GLU E 3 283 ? -2.047 16.774 -20.492 1.00 53.17 283 GLU A CA 1
ATOM 4382 C C . GLU E 3 283 ? -2.458 15.458 -21.162 1.00 49.20 283 GLU A C 1
ATOM 4383 O O . GLU E 3 283 ? -2.812 15.419 -22.337 1.00 45.26 283 GLU A O 1
ATOM 4389 N N . ILE E 3 284 ? -2.407 14.381 -20.391 1.00 48.09 284 ILE A N 1
ATOM 4390 C CA . ILE E 3 284 ? -2.896 13.084 -20.846 1.00 44.15 284 ILE A CA 1
ATOM 4391 C C . ILE E 3 284 ? -4.361 13.190 -21.222 1.00 42.56 284 ILE A C 1
ATOM 4392 O O . ILE E 3 284 ? -4.755 12.710 -22.266 1.00 41.96 284 ILE A O 1
ATOM 4397 N N . CYS E 3 285 ? -5.180 13.832 -20.419 1.00 42.94 285 CYS A N 1
ATOM 4398 C CA . CYS E 3 285 ? -6.563 13.958 -20.832 1.00 46.60 285 CYS A CA 1
ATOM 4399 C C . CYS E 3 285 ? -6.689 14.930 -21.994 1.00 46.55 285 CYS A C 1
ATOM 4400 O O . CYS E 3 285 ? -7.573 14.778 -22.807 1.00 47.04 285 CYS A O 1
ATOM 4403 N N . LYS E 3 286 ? -5.777 15.886 -22.111 1.00 45.87 286 LYS A N 1
ATOM 4404 C CA . LYS E 3 286 ? -5.836 16.835 -23.211 1.00 45.99 286 LYS A CA 1
ATOM 4405 C C . LYS E 3 286 ? -5.712 16.032 -24.463 1.00 44.84 286 LYS A C 1
ATOM 4406 O O . LYS E 3 286 ? -6.633 16.015 -25.269 1.00 47.57 286 LYS A O 1
ATOM 4412 N N . ILE E 3 287 ? -4.583 15.326 -24.590 1.00 44.11 287 ILE A N 1
ATOM 4413 C CA . ILE E 3 287 ? -4.212 14.536 -25.783 1.00 41.64 287 ILE A CA 1
ATOM 4414 C C . ILE E 3 287 ? -5.336 13.624 -26.256 1.00 40.66 287 ILE A C 1
ATOM 4415 O O . ILE E 3 287 ? -5.668 13.606 -27.432 1.00 40.26 287 ILE A O 1
ATOM 4420 N N . LYS E 3 288 ? -5.895 12.894 -25.297 1.00 39.93 288 LYS A N 1
ATOM 4421 C CA . LYS E 3 288 ? -6.974 11.958 -25.476 1.00 39.70 288 LYS A CA 1
ATOM 4422 C C . LYS E 3 288 ? -8.200 12.550 -26.106 1.00 44.90 288 LYS A C 1
ATOM 4423 O O . LYS E 3 288 ? -8.772 11.944 -27.016 1.00 45.34 288 LYS A O 1
ATOM 4429 N N . GLU E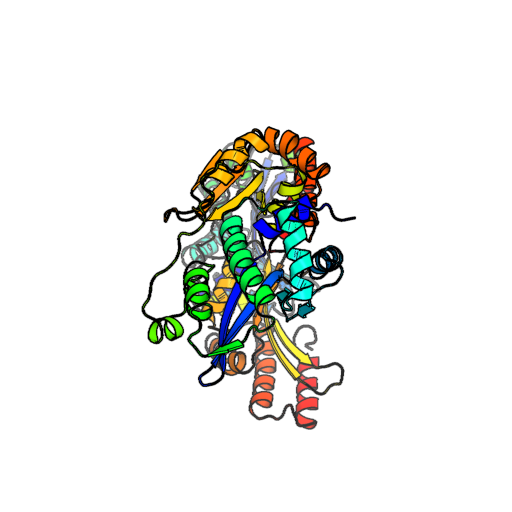 3 289 ? -8.639 13.704 -25.584 1.00 50.53 289 GLU A N 1
ATOM 4430 C CA . GLU E 3 289 ? -9.846 14.373 -26.067 1.00 52.26 289 GLU A CA 1
ATOM 4431 C C . GLU E 3 289 ? -9.658 14.938 -27.489 1.00 55.10 289 GLU A C 1
ATOM 4432 O O . GLU E 3 289 ? -10.631 15.342 -28.107 1.00 61.77 289 GLU A O 1
ATOM 4438 N N . ASN E 3 290 ? -8.425 15.042 -27.979 1.00 52.72 290 ASN A N 1
ATOM 4439 C CA . ASN E 3 290 ? -8.182 15.507 -29.341 1.00 52.19 290 ASN A CA 1
ATOM 4440 C C . ASN E 3 290 ? -7.843 14.348 -30.279 1.00 50.83 290 ASN A C 1
ATOM 4441 O O . ASN E 3 290 ? -7.801 14.509 -31.486 1.00 53.21 290 ASN A O 1
ATOM 4446 N N . MET E 3 291 ? -7.598 13.160 -29.753 1.00 47.24 291 MET A N 1
ATOM 4447 C CA . MET E 3 291 ? -7.170 12.103 -30.628 1.00 43.42 291 MET A CA 1
ATOM 4448 C C . MET E 3 291 ? -8.366 11.328 -31.229 1.00 40.45 291 MET A C 1
ATOM 4449 O O . MET E 3 291 ? -9.463 11.388 -30.709 1.00 39.23 291 MET A O 1
ATOM 4454 N N . ASN E 3 292 ? -8.138 10.661 -32.363 1.00 38.40 292 ASN A N 1
ATOM 4455 C CA . ASN E 3 292 ? -9.097 9.744 -32.981 1.00 36.05 292 ASN A CA 1
ATOM 4456 C C . ASN E 3 292 ? -10.265 10.470 -33.507 1.00 36.47 292 ASN A C 1
ATOM 4457 O O . ASN E 3 292 ? -10.093 11.470 -34.190 1.00 39.10 292 ASN A O 1
ATOM 4462 N N . SER E 3 293 ? -11.456 9.998 -33.179 1.00 37.31 293 SER A N 1
ATOM 4463 C CA . SER E 3 293 ? -12.660 10.573 -33.739 1.00 40.10 293 SER A CA 1
ATOM 4464 C C . SER E 3 293 ? -12.893 11.986 -33.281 1.00 42.26 293 SER A C 1
ATOM 4465 O O . SER E 3 293 ? -13.815 12.578 -33.768 1.00 45.39 293 SER A O 1
ATOM 4468 N N . TYR E 3 294 ? -12.087 12.502 -32.341 1.00 45.45 294 TYR A N 1
ATOM 4469 C CA . TYR E 3 294 ? -12.227 13.858 -31.795 1.00 45.69 294 TYR A CA 1
ATOM 4470 C C . TYR E 3 294 ? -11.308 14.870 -32.453 1.00 47.55 294 TYR A C 1
ATOM 4471 O O . TYR E 3 294 ? -11.354 16.059 -32.089 1.00 49.92 294 TYR A O 1
ATOM 4480 N N . ARG E 3 295 ? -10.464 14.412 -33.381 1.00 47.99 295 ARG A N 1
ATOM 4481 C CA . ARG E 3 295 ? -9.491 15.278 -34.069 1.00 50.60 295 ARG A CA 1
ATOM 4482 C C . ARG E 3 295 ? -10.229 16.044 -35.127 1.00 52.96 295 ARG A C 1
ATOM 4483 O O . ARG E 3 295 ? -11.365 15.695 -35.435 1.00 53.77 295 ARG A O 1
ATOM 4491 N N . LYS E 3 296 ? -9.606 17.067 -35.707 1.00 56.21 296 LYS A N 1
ATOM 4492 C CA . LYS E 3 296 ? -10.226 17.777 -36.840 1.00 60.39 296 LYS A CA 1
ATOM 4493 C C . LYS E 3 296 ? -9.198 18.269 -37.833 1.00 56.71 296 LYS A C 1
ATOM 4494 O O . LYS E 3 296 ? -8.287 18.984 -37.442 1.00 59.71 296 LYS A O 1
ATOM 4500 N N . SER F 3 6 ? -44.213 34.120 -6.066 1.00 86.54 6 SER B N 1
ATOM 4501 C CA . SER F 3 6 ? -44.668 32.697 -6.062 1.00 81.37 6 SER B CA 1
ATOM 4502 C C . SER F 3 6 ? -43.907 31.915 -7.135 1.00 75.44 6 SER B C 1
ATOM 4503 O O . SER F 3 6 ? -44.503 31.355 -8.050 1.00 84.46 6 SER B O 1
ATOM 4506 N N . ILE F 3 7 ? -42.586 31.861 -6.995 1.00 62.70 7 ILE B N 1
ATOM 4507 C CA . ILE F 3 7 ? -41.697 31.212 -7.978 1.00 53.17 7 ILE B CA 1
ATOM 4508 C C . ILE F 3 7 ? -41.466 29.681 -7.742 1.00 48.59 7 ILE B C 1
ATOM 4509 O O . ILE F 3 7 ? -41.393 29.181 -6.611 1.00 43.93 7 ILE B O 1
ATOM 4514 N N . ASN F 3 8 ? -41.331 28.958 -8.842 1.00 42.28 8 ASN B N 1
ATOM 4515 C CA . ASN F 3 8 ? -41.388 27.529 -8.814 1.00 39.95 8 ASN B CA 1
ATOM 4516 C C . ASN F 3 8 ? -40.151 26.874 -8.193 1.00 38.60 8 ASN B C 1
ATOM 4517 O O . ASN F 3 8 ? -39.010 27.197 -8.527 1.00 37.09 8 ASN B O 1
ATOM 4522 N N . PRO F 3 9 ? -40.380 25.920 -7.287 1.00 36.47 9 PRO B N 1
ATOM 4523 C CA . PRO F 3 9 ? -39.242 25.241 -6.752 1.00 34.65 9 PRO B CA 1
ATOM 4524 C C . PRO F 3 9 ? -38.370 24.642 -7.838 1.00 33.06 9 PRO B C 1
ATOM 4525 O O . PRO F 3 9 ? -37.167 24.649 -7.712 1.00 33.58 9 PRO B O 1
ATOM 4529 N N . TRP F 3 10 ? -38.954 24.125 -8.901 1.00 33.56 10 TRP B N 1
ATOM 4530 C CA . TRP F 3 10 ? -38.132 23.573 -9.963 1.00 33.24 10 TRP B CA 1
ATOM 4531 C C . TRP F 3 10 ? -37.340 24.646 -10.650 1.00 32.91 10 TRP B C 1
ATOM 4532 O O . TRP F 3 10 ? -36.240 24.389 -11.185 1.00 30.45 10 TRP B O 1
ATOM 4543 N N . PHE F 3 11 ? -37.873 25.862 -10.647 1.00 30.19 11 PHE B N 1
ATOM 4544 C CA . PHE F 3 11 ? -37.082 26.922 -11.153 1.00 28.75 11 PHE B CA 1
ATOM 4545 C C . PHE F 3 11 ? -35.825 27.040 -10.303 1.00 29.23 11 PHE B C 1
ATOM 4546 O O . PHE F 3 11 ? -34.693 27.061 -10.828 1.00 32.55 11 PHE B O 1
ATOM 4554 N N . VAL F 3 12 ? -36.008 27.102 -8.989 1.00 27.97 12 VAL B N 1
ATOM 4555 C CA . VAL F 3 12 ? -34.888 27.356 -8.092 1.00 25.67 12 VAL B CA 1
ATOM 4556 C C . VAL F 3 12 ? -33.784 26.330 -8.281 1.00 24.68 12 VAL B C 1
ATOM 4557 O O . VAL F 3 12 ? -32.621 26.671 -8.393 1.00 25.19 12 VAL B O 1
ATOM 4561 N N . THR F 3 13 ? -34.158 25.080 -8.379 1.00 24.34 13 THR B N 1
ATOM 4562 C CA . THR F 3 13 ? -33.188 24.053 -8.616 1.00 24.31 13 THR B CA 1
ATOM 4563 C C . THR F 3 13 ? -32.399 24.247 -9.930 1.00 23.63 13 THR B C 1
ATOM 4564 O O . THR F 3 13 ? -31.170 24.078 -9.939 1.00 23.83 13 THR B O 1
ATOM 4568 N N . GLY F 3 14 ? -33.083 24.588 -11.020 1.00 22.15 14 GLY B N 1
ATOM 4569 C CA . GLY F 3 14 ? -32.440 24.694 -12.301 1.00 22.04 14 GLY B CA 1
ATOM 4570 C C . GLY F 3 14 ? -31.413 25.824 -12.236 1.00 23.59 14 GLY B C 1
ATOM 4571 O O . GLY F 3 14 ? -30.265 25.746 -12.784 1.00 21.77 14 GLY B O 1
ATOM 4572 N N . PHE F 3 15 ? -31.824 26.898 -11.556 1.00 24.39 15 PHE B N 1
ATOM 4573 C CA . PHE F 3 15 ? -30.977 28.028 -11.399 1.00 23.52 15 PHE B CA 1
ATOM 4574 C C . PHE F 3 15 ? -29.763 27.651 -10.568 1.00 25.30 15 PHE B C 1
ATOM 4575 O O . PHE F 3 15 ? -28.664 28.123 -10.842 1.00 26.60 15 PHE B O 1
ATOM 4583 N N . THR F 3 16 ? -29.911 26.801 -9.556 1.00 25.56 16 THR B N 1
ATOM 4584 C CA . THR F 3 16 ? -28.740 26.503 -8.794 1.00 26.63 16 THR B CA 1
ATOM 4585 C C . THR F 3 16 ? -27.975 25.354 -9.444 1.00 27.72 16 THR B C 1
ATOM 4586 O O . THR F 3 16 ? -26.801 25.161 -9.155 1.00 27.93 16 THR B O 1
ATOM 4590 N N . ASP F 3 17 ? -28.590 24.600 -10.337 1.00 27.99 17 ASP B N 1
ATOM 4591 C CA . ASP F 3 17 ? -27.756 23.717 -11.168 1.00 29.67 17 ASP B CA 1
ATOM 4592 C C . ASP F 3 17 ? -26.827 24.556 -12.040 1.00 29.97 17 ASP B C 1
ATOM 4593 O O . ASP F 3 17 ? -25.752 24.087 -12.357 1.00 31.76 17 ASP B O 1
ATOM 4598 N N . ALA F 3 18 ? -27.208 25.791 -12.388 1.00 29.40 18 ALA B N 1
ATOM 4599 C CA . ALA F 3 18 ? -26.382 26.624 -13.277 1.00 29.77 18 ALA B CA 1
ATOM 4600 C C . ALA F 3 18 ? -25.418 27.536 -12.538 1.00 30.88 18 ALA B C 1
ATOM 4601 O O . ALA F 3 18 ? -24.234 27.555 -12.831 1.00 31.94 18 ALA B O 1
ATOM 4603 N N . GLU F 3 19 ? -25.933 28.366 -11.649 1.00 33.53 19 GLU B N 1
ATOM 4604 C CA . GLU F 3 19 ? -25.078 29.180 -10.797 1.00 37.02 19 GLU B CA 1
ATOM 4605 C C . GLU F 3 19 ? -25.139 28.364 -9.506 1.00 41.68 19 GLU B C 1
ATOM 4606 O O . GLU F 3 19 ? -25.614 27.218 -9.533 1.00 51.56 19 GLU B O 1
ATOM 4612 N N . GLY F 3 20 ? -24.694 28.862 -8.373 1.00 36.41 20 GLY B N 1
ATOM 4613 C CA . GLY F 3 20 ? -24.911 28.057 -7.172 1.00 33.60 20 GLY B CA 1
ATOM 4614 C C . GLY F 3 20 ? -23.778 27.101 -6.800 1.00 31.08 20 GLY B C 1
ATOM 4615 O O . GLY F 3 20 ? -23.290 26.384 -7.651 1.00 30.12 20 GLY B O 1
ATOM 4616 N N . SER F 3 21 ? -23.384 27.120 -5.517 1.00 29.18 21 SER B N 1
ATOM 4617 C CA . SER F 3 21 ? -22.322 26.293 -4.941 1.00 28.46 21 SER B CA 1
ATOM 4618 C C . SER F 3 21 ? -22.636 25.768 -3.568 1.00 27.52 21 SER B C 1
ATOM 4619 O O . SER F 3 21 ? -23.156 26.496 -2.758 1.00 26.22 21 SER B O 1
ATOM 4622 N N . PHE F 3 22 ? -22.243 24.514 -3.323 1.00 28.56 22 PHE B N 1
ATOM 4623 C CA . PHE F 3 22 ? -22.230 23.852 -2.003 1.00 28.27 22 PHE B CA 1
ATOM 4624 C C . PHE F 3 22 ? -20.806 23.682 -1.541 1.00 28.39 22 PHE B C 1
ATOM 4625 O O . PHE F 3 22 ? -20.088 22.811 -2.035 1.00 30.91 22 PHE B O 1
ATOM 4633 N N . MET F 3 23 ? -20.386 24.489 -0.589 1.00 29.78 23 MET B N 1
ATOM 4634 C CA . MET F 3 23 ? -18.981 24.467 -0.144 1.00 32.28 23 MET B CA 1
ATOM 4635 C C . MET F 3 23 ? -18.763 24.236 1.346 1.00 34.37 23 MET B C 1
ATOM 4636 O O . MET F 3 23 ? -19.486 24.788 2.215 1.00 36.51 23 MET B O 1
ATOM 4641 N N . ILE F 3 24 ? -17.770 23.407 1.647 1.00 34.95 24 ILE B N 1
ATOM 4642 C CA . ILE F 3 24 ? -17.235 23.320 3.006 1.00 33.99 24 ILE B CA 1
ATOM 4643 C C . ILE F 3 24 ? -15.812 23.831 3.077 1.00 32.70 24 ILE B C 1
ATOM 4644 O O . ILE F 3 24 ? -14.931 23.254 2.452 1.00 33.64 24 ILE B O 1
ATOM 4649 N N . HIS F 3 25 ? -15.616 24.907 3.829 1.00 30.92 25 HIS B N 1
ATOM 4650 C CA . HIS F 3 25 ? -14.294 25.439 4.125 1.00 32.96 25 HIS B CA 1
ATOM 4651 C C . HIS F 3 25 ? -13.820 25.102 5.524 1.00 33.95 25 HIS B C 1
ATOM 4652 O O . HIS F 3 25 ? -14.616 25.081 6.470 1.00 33.21 25 HIS B O 1
ATOM 4659 N N . LEU F 3 26 ? -12.498 24.891 5.642 1.00 34.69 26 LEU B N 1
ATOM 4660 C CA . LEU F 3 26 ? -11.812 24.505 6.876 1.00 34.65 26 LEU B CA 1
ATOM 4661 C C . LEU F 3 26 ? -10.892 25.607 7.329 1.00 38.53 26 LEU B C 1
ATOM 4662 O O . LEU F 3 26 ? -9.978 25.995 6.608 1.00 41.48 26 LEU B O 1
ATOM 4667 N N . GLU F 3 27 ? -11.115 26.106 8.528 1.00 40.79 27 GLU B N 1
ATOM 4668 C CA . GLU F 3 27 ? -10.414 27.285 8.996 1.00 44.03 27 GLU B CA 1
ATOM 4669 C C . GLU F 3 27 ? -9.678 26.969 10.305 1.00 46.23 27 GLU B C 1
ATOM 4670 O O . GLU F 3 27 ? -10.294 26.549 11.290 1.00 48.15 27 GLU B O 1
ATOM 4676 N N . LYS F 3 28 ? -8.368 27.155 10.306 1.00 47.22 28 LYS B N 1
ATOM 4677 C CA . LYS F 3 28 ? -7.555 26.922 11.481 1.00 51.63 28 LYS B CA 1
ATOM 4678 C C . LYS F 3 28 ? -7.662 28.140 12.433 1.00 53.92 28 LYS B C 1
ATOM 4679 O O . LYS F 3 28 ? -7.846 29.280 12.018 1.00 50.63 28 LYS B O 1
ATOM 4685 N N . ASN F 3 29 ? -7.560 27.860 13.724 1.00 57.06 29 ASN B N 1
ATOM 4686 C CA . ASN F 3 29 ? -7.767 28.845 14.776 1.00 59.63 29 ASN B CA 1
ATOM 4687 C C . ASN F 3 29 ? -7.236 28.210 16.069 1.00 61.99 29 ASN B C 1
ATOM 4688 O O . ASN F 3 29 ? -7.943 27.422 16.749 1.00 55.28 29 ASN B O 1
ATOM 4693 N N . LYS F 3 30 ? -5.978 28.553 16.369 1.00 64.24 30 LYS B N 1
ATOM 4694 C CA . LYS F 3 30 ? -5.234 28.011 17.515 1.00 64.88 30 LYS B CA 1
ATOM 4695 C C . LYS F 3 30 ? -5.046 26.519 17.299 1.00 62.19 30 LYS B C 1
ATOM 4696 O O . LYS F 3 30 ? -4.730 26.099 16.191 1.00 62.16 30 LYS B O 1
ATOM 4702 N N . ASP F 3 31 ? -5.235 25.712 18.329 1.00 62.24 31 ASP B N 1
ATOM 4703 C CA . ASP F 3 31 ? -5.101 24.274 18.161 1.00 62.92 31 ASP B CA 1
ATOM 4704 C C . ASP F 3 31 ? -6.282 23.678 17.360 1.00 61.23 31 ASP B C 1
ATOM 4705 O O . ASP F 3 31 ? -6.171 22.540 16.859 1.00 65.56 31 ASP B O 1
ATOM 4707 N N . LYS F 3 32 ? -7.380 24.442 17.208 1.00 55.95 32 LYS B N 1
ATOM 4708 C CA . LYS F 3 32 ? -8.643 23.931 16.597 1.00 52.27 32 LYS B CA 1
ATOM 4709 C C . LYS F 3 32 ? -8.903 24.366 15.102 1.00 48.84 32 LYS B C 1
ATOM 4710 O O . LYS F 3 32 ? -8.443 25.410 14.635 1.00 46.55 32 LYS B O 1
ATOM 4712 N N . TRP F 3 33 ? -9.635 23.523 14.372 1.00 45.41 33 TRP B N 1
ATOM 4713 C CA . TRP F 3 33 ? -10.103 23.813 13.020 1.00 43.41 33 TRP B CA 1
ATOM 4714 C C . TRP F 3 33 ? -11.583 24.011 13.008 1.00 42.88 33 TRP B C 1
ATOM 4715 O O . TRP F 3 33 ? -12.317 23.110 13.432 1.00 42.53 33 TRP B O 1
ATOM 4726 N N . ARG F 3 34 ? -12.044 25.160 12.505 1.00 39.48 34 ARG B N 1
ATOM 4727 C CA . ARG F 3 34 ? -13.459 25.407 12.408 1.00 38.98 34 ARG B CA 1
ATOM 4728 C C . ARG F 3 34 ? -13.892 24.800 11.104 1.00 38.73 34 ARG B C 1
ATOM 4729 O O . ARG F 3 34 ? -13.166 24.906 10.140 1.00 46.64 34 ARG B O 1
ATOM 4737 N N . VAL F 3 35 ? -15.076 24.211 11.032 1.00 37.04 35 VAL B N 1
ATOM 4738 C CA . VAL F 3 35 ? -15.632 23.773 9.749 1.00 35.62 35 VAL B CA 1
ATOM 4739 C C . VAL F 3 35 ? -16.707 24.767 9.330 1.00 35.55 35 VAL B C 1
ATOM 4740 O O . VAL F 3 35 ? -17.764 24.823 9.932 1.00 38.64 35 VAL B O 1
ATOM 4744 N N . ARG F 3 36 ? -16.445 25.588 8.324 1.00 35.80 36 ARG B N 1
ATOM 4745 C CA . ARG F 3 36 ? -17.429 26.584 7.882 1.00 34.37 36 ARG B CA 1
ATOM 4746 C C . ARG F 3 36 ? -18.164 26.111 6.608 1.00 33.46 36 ARG B C 1
ATOM 4747 O O . ARG F 3 36 ? -17.546 26.080 5.567 1.00 33.84 36 ARG B O 1
ATOM 4755 N N . PRO F 3 37 ? -19.468 25.738 6.672 1.00 33.20 37 PRO B N 1
ATOM 4756 C CA . PRO F 3 37 ? -20.126 25.393 5.422 1.00 34.06 37 PRO B CA 1
ATOM 4757 C C . PRO F 3 37 ? -20.773 26.601 4.822 1.00 35.20 37 PRO B C 1
ATOM 4758 O O . PRO F 3 37 ? -21.066 27.567 5.538 1.00 36.17 37 PRO B O 1
ATOM 4762 N N . THR F 3 38 ? -20.960 26.552 3.509 1.00 35.59 38 THR B N 1
ATOM 4763 C CA . THR F 3 38 ? -21.710 27.595 2.829 1.00 36.29 38 THR B CA 1
ATOM 4764 C C . THR F 3 38 ? -22.387 27.105 1.561 1.00 31.74 38 THR B C 1
ATOM 4765 O O . THR F 3 38 ? -21.881 26.233 0.881 1.00 29.93 38 THR B O 1
ATOM 4769 N N . PHE F 3 39 ? -23.510 27.736 1.263 1.00 29.62 39 PHE B N 1
ATOM 4770 C CA . PHE F 3 39 ? -24.205 27.575 0.026 1.00 29.28 39 PHE B CA 1
ATOM 4771 C C . PHE F 3 39 ? -24.308 28.939 -0.572 1.00 28.42 39 PHE B C 1
ATOM 4772 O O . PHE F 3 39 ? -24.804 29.855 0.083 1.00 28.74 39 PHE B O 1
ATOM 4780 N N . GLN F 3 40 ? -23.877 29.065 -1.823 1.00 27.34 40 GLN B N 1
ATOM 4781 C CA . GLN F 3 40 ? -23.704 30.377 -2.434 1.00 26.34 40 GLN B CA 1
ATOM 4782 C C . GLN F 3 40 ? -24.241 30.485 -3.885 1.00 25.13 40 GLN B C 1
ATOM 4783 O O . GLN F 3 40 ? -23.995 29.598 -4.692 1.00 23.81 40 GLN B O 1
ATOM 4789 N N . ILE F 3 41 ? -24.992 31.563 -4.173 1.00 24.80 41 ILE B N 1
ATOM 4790 C CA . ILE F 3 41 ? -25.215 32.081 -5.527 1.00 25.44 41 ILE B CA 1
ATOM 4791 C C . ILE F 3 41 ? -24.597 33.477 -5.592 1.00 26.72 41 ILE B C 1
ATOM 4792 O O . ILE F 3 41 ? -24.827 34.291 -4.724 1.00 28.44 41 ILE B O 1
ATOM 4797 N N . LYS F 3 42 ? -23.789 33.719 -6.619 1.00 28.47 42 LYS B N 1
ATOM 4798 C CA . LYS F 3 42 ? -23.231 35.029 -6.898 1.00 30.13 42 LYS B CA 1
ATOM 4799 C C . LYS F 3 42 ? -23.542 35.424 -8.321 1.00 32.21 42 LYS B C 1
ATOM 4800 O O . LYS F 3 42 ? -23.497 34.594 -9.220 1.00 34.94 42 LYS B O 1
ATOM 4806 N N . LEU F 3 43 ? -23.851 36.697 -8.522 1.00 34.17 43 LEU B N 1
ATOM 4807 C CA . LEU F 3 43 ? -24.118 37.211 -9.838 1.00 37.31 43 LEU B CA 1
ATOM 4808 C C . LEU F 3 43 ? -23.653 38.651 -9.912 1.00 42.17 43 LEU B C 1
ATOM 4809 O O . LEU F 3 43 ? -23.255 39.261 -8.908 1.00 45.20 43 LEU B O 1
ATOM 4814 N N . ASP F 3 44 ? -23.745 39.175 -11.129 1.00 45.50 44 ASP B N 1
ATOM 4815 C CA . ASP F 3 44 ? -23.493 40.555 -11.428 1.00 47.74 44 ASP B CA 1
ATOM 4816 C C . ASP F 3 44 ? -24.652 41.376 -10.877 1.00 46.44 44 ASP B C 1
ATOM 4817 O O . ASP F 3 44 ? -25.772 40.891 -10.821 1.00 45.01 44 ASP B O 1
ATOM 4822 N N . ILE F 3 45 ? -24.389 42.616 -10.486 1.00 47.19 45 ILE B N 1
ATOM 4823 C CA . ILE F 3 45 ? -25.349 43.419 -9.702 1.00 47.02 45 ILE B CA 1
ATOM 4824 C C . ILE F 3 45 ? -26.649 43.764 -10.472 1.00 48.27 45 ILE B C 1
ATOM 4825 O O . ILE F 3 45 ? -27.740 43.919 -9.880 1.00 44.00 45 ILE B O 1
ATOM 4830 N N . ARG F 3 46 ? -26.525 43.876 -11.792 1.00 50.51 46 ARG B N 1
ATOM 4831 C CA . ARG F 3 46 ? -27.677 43.844 -12.693 1.00 53.54 46 ARG B CA 1
ATOM 4832 C C . ARG F 3 46 ? -28.838 42.937 -12.164 1.00 52.22 46 ARG B C 1
ATOM 4833 O O . ARG F 3 46 ? -29.985 43.347 -12.179 1.00 54.61 46 ARG B O 1
ATOM 4841 N N . ASP F 3 47 ? -28.548 41.724 -11.683 1.00 50.98 47 ASP B N 1
ATOM 4842 C CA . ASP F 3 47 ? -29.599 40.737 -11.332 1.00 49.97 47 ASP B CA 1
ATOM 4843 C C . ASP F 3 47 ? -29.765 40.532 -9.802 1.00 47.82 47 ASP B C 1
ATOM 4844 O O . ASP F 3 47 ? -29.999 39.439 -9.319 1.00 44.68 47 ASP B O 1
ATOM 4849 N N . LYS F 3 48 ? -29.652 41.611 -9.042 1.00 48.42 48 LYS B N 1
ATOM 4850 C CA . LYS F 3 48 ? -29.810 41.560 -7.586 1.00 46.55 48 LYS B CA 1
ATOM 4851 C C . LYS F 3 48 ? -31.239 41.121 -7.188 1.00 43.11 48 LYS B C 1
ATOM 4852 O O . LYS F 3 48 ? -31.475 40.390 -6.220 1.00 39.60 48 LYS B O 1
ATOM 4858 N N . SER F 3 49 ? -32.184 41.572 -7.983 1.00 40.54 49 SER B N 1
ATOM 4859 C CA . SER F 3 49 ? -33.580 41.337 -7.739 1.00 40.68 49 SER B CA 1
ATOM 4860 C C . SER F 3 49 ? -33.993 39.860 -7.766 1.00 39.22 49 SER B C 1
ATOM 4861 O O . SER F 3 49 ? -34.854 39.421 -6.997 1.00 44.03 49 SER B O 1
ATOM 4864 N N . LEU F 3 50 ? -33.412 39.101 -8.676 1.00 37.37 50 LEU B N 1
ATOM 4865 C CA . LEU F 3 50 ? -33.667 37.658 -8.784 1.00 35.03 50 LEU B CA 1
ATOM 4866 C C . LEU F 3 50 ? -33.095 36.909 -7.569 1.00 34.27 50 LEU B C 1
ATOM 4867 O O . LEU F 3 50 ? -33.649 35.895 -7.134 1.00 32.68 50 LEU B O 1
ATOM 4872 N N . LEU F 3 51 ? -31.973 37.410 -7.050 1.00 33.87 51 LEU B N 1
ATOM 4873 C CA . LEU F 3 51 ? -31.425 36.937 -5.798 1.00 35.22 51 LEU B CA 1
ATOM 4874 C C . LEU F 3 51 ? -32.297 37.260 -4.586 1.00 38.57 51 LEU B C 1
ATOM 4875 O O . LEU F 3 51 ? -32.382 36.465 -3.626 1.00 38.39 51 LEU B O 1
ATOM 4880 N N . GLU F 3 52 ? -32.890 38.448 -4.597 1.00 40.82 52 GLU B N 1
ATOM 4881 C CA . GLU F 3 52 ? -33.800 38.802 -3.541 1.00 44.03 52 GLU B CA 1
ATOM 4882 C C . GLU F 3 52 ? -34.952 37.833 -3.533 1.00 41.69 52 GLU B C 1
ATOM 4883 O O . GLU F 3 52 ? -35.408 37.434 -2.449 1.00 41.84 52 GLU B O 1
ATOM 4889 N N . GLU F 3 53 ? -35.380 37.408 -4.718 1.00 38.27 53 GLU B N 1
ATOM 4890 C CA . GLU F 3 53 ? -36.534 36.514 -4.842 1.00 41.38 53 GLU B CA 1
ATOM 4891 C C . GLU F 3 53 ? -36.273 35.065 -4.396 1.00 39.05 53 GLU B C 1
ATOM 4892 O O . GLU F 3 53 ? -37.053 34.481 -3.637 1.00 37.36 53 GLU B O 1
ATOM 4898 N N . ILE F 3 54 ? -35.183 34.486 -4.876 1.00 35.70 54 ILE B N 1
ATOM 4899 C CA . ILE F 3 54 ? -34.696 33.217 -4.339 1.00 35.29 54 ILE B CA 1
ATOM 4900 C C . ILE F 3 54 ? -34.603 33.296 -2.783 1.00 32.94 54 ILE B C 1
ATOM 4901 O O . ILE F 3 54 ? -35.126 32.458 -2.101 1.00 31.44 54 ILE B O 1
ATOM 4906 N N . LYS F 3 55 ? -33.949 34.311 -2.239 1.00 32.30 55 LYS B N 1
ATOM 4907 C CA . LYS F 3 55 ? -33.761 34.423 -0.811 1.00 35.24 55 LYS B CA 1
ATOM 4908 C C . LYS F 3 55 ? -35.058 34.331 -0.029 1.00 39.25 55 LYS B C 1
ATOM 4909 O O . LYS F 3 55 ? -35.119 33.587 0.932 1.00 41.94 55 LYS B O 1
ATOM 4915 N N . ASN F 3 56 ? -36.082 35.083 -0.432 1.00 41.36 56 ASN B N 1
ATOM 4916 C CA . ASN F 3 56 ? -37.433 34.891 0.100 1.00 42.95 56 ASN B CA 1
ATOM 4917 C C . ASN F 3 56 ? -37.949 33.462 -0.140 1.00 40.91 56 ASN B C 1
ATOM 4918 O O . ASN F 3 56 ? -38.668 32.928 0.683 1.00 44.07 56 ASN B O 1
ATOM 4923 N N . TYR F 3 57 ? -37.654 32.828 -1.262 1.00 36.62 57 TYR B N 1
ATOM 4924 C CA . TYR F 3 57 ? -38.204 31.499 -1.417 1.00 35.27 57 TYR B CA 1
ATOM 4925 C C . TYR F 3 57 ? -37.753 30.747 -0.174 1.00 35.01 57 TYR B C 1
ATOM 4926 O O . TYR F 3 57 ? -38.531 30.105 0.446 1.00 34.15 57 TYR B O 1
ATOM 4935 N N . PHE F 3 58 ? -36.500 30.876 0.225 1.00 36.54 58 PHE B N 1
ATOM 4936 C CA . PHE F 3 58 ? -35.976 30.113 1.371 1.00 37.71 58 PHE B CA 1
ATOM 4937 C C . PHE F 3 58 ? -36.287 30.778 2.733 1.00 41.06 58 PHE B C 1
ATOM 4938 O O . PHE F 3 58 ? -35.378 31.036 3.542 1.00 42.78 58 PHE B O 1
ATOM 4946 N N . ASN F 3 59 ? -37.563 31.037 3.005 1.00 43.04 59 ASN B N 1
ATOM 4947 C CA . ASN F 3 59 ? -37.921 31.905 4.104 1.00 47.02 59 ASN B CA 1
ATOM 4948 C C . ASN F 3 59 ? -36.946 33.036 3.912 1.00 50.78 59 ASN B C 1
ATOM 4949 O O . ASN F 3 59 ? -36.619 33.327 2.773 1.00 58.90 59 ASN B O 1
ATOM 4954 N N . ASN F 3 60 ? -36.444 33.696 4.935 1.00 52.64 60 ASN B N 1
ATOM 4955 C CA . ASN F 3 60 ? -35.504 34.744 4.624 1.00 51.00 60 ASN B CA 1
ATOM 4956 C C . ASN F 3 60 ? -34.182 34.451 5.184 1.00 51.83 60 ASN B C 1
ATOM 4957 O O . ASN F 3 60 ? -33.518 35.310 5.738 1.00 54.37 60 ASN B O 1
ATOM 4962 N N . THR F 3 61 ? -33.771 33.211 4.985 1.00 52.94 61 THR B N 1
ATOM 4963 C CA . THR F 3 61 ? -32.514 32.765 5.541 1.00 54.30 61 THR B CA 1
ATOM 4964 C C . THR F 3 61 ? -31.367 33.441 4.799 1.00 48.73 61 THR B C 1
ATOM 4965 O O . THR F 3 61 ? -31.556 33.964 3.722 1.00 47.60 61 THR B O 1
ATOM 4969 N N . GLY F 3 62 ? -30.206 33.501 5.431 1.00 47.52 62 GLY B N 1
ATOM 4970 C CA . GLY F 3 62 ? -29.001 34.020 4.796 1.00 43.35 62 GLY B CA 1
ATOM 4971 C C . GLY F 3 62 ? -28.951 35.517 4.741 1.00 42.54 62 GLY B C 1
ATOM 4972 O O . GLY F 3 62 ? -29.713 36.202 5.415 1.00 43.98 62 GLY B O 1
ATOM 4973 N N . SER F 3 63 ? -28.027 36.005 3.928 1.00 42.23 63 SER B N 1
ATOM 4974 C CA . SER F 3 63 ? -27.822 37.420 3.715 1.00 44.94 63 SER B CA 1
ATOM 4975 C C . SER F 3 63 ? -27.213 37.682 2.337 1.00 44.01 63 SER B C 1
ATOM 4976 O O . SER F 3 63 ? -26.248 37.007 1.945 1.00 43.65 63 SER B O 1
ATOM 4979 N N . ILE F 3 64 ? -27.773 38.657 1.608 1.00 41.54 64 ILE B N 1
ATOM 4980 C CA . ILE F 3 64 ? -27.140 39.165 0.382 1.00 40.00 64 ILE B CA 1
ATOM 4981 C C . ILE F 3 64 ? -26.111 40.266 0.696 1.00 40.44 64 ILE B C 1
ATOM 4982 O O . ILE F 3 64 ? -26.318 41.057 1.585 1.00 40.99 64 ILE B O 1
ATOM 4987 N N . ASN F 3 65 ? -25.002 40.282 -0.031 1.00 41.42 65 ASN B N 1
ATOM 4988 C CA . ASN F 3 65 ? -23.946 41.263 0.105 1.00 44.27 65 ASN B CA 1
ATOM 4989 C C . ASN F 3 65 ? -23.606 41.836 -1.267 1.00 47.18 65 ASN B C 1
ATOM 4990 O O . ASN F 3 65 ? -23.704 41.161 -2.272 1.00 46.44 65 ASN B O 1
ATOM 4995 N N . THR F 3 66 ? -23.150 43.074 -1.294 1.00 53.09 66 THR B N 1
ATOM 4996 C CA . THR F 3 66 ? -23.040 43.823 -2.526 1.00 54.07 66 THR B CA 1
ATOM 4997 C C . THR F 3 66 ? -21.804 44.657 -2.496 1.00 56.62 66 THR B C 1
ATOM 4998 O O . THR F 3 66 ? -21.557 45.378 -1.526 1.00 61.11 66 THR B O 1
ATOM 5002 N N . SER F 3 67 ? -21.037 44.521 -3.568 1.00 56.85 67 SER B N 1
ATOM 5003 C CA . SER F 3 67 ? -19.904 45.344 -3.867 1.00 60.94 67 SER B CA 1
ATOM 5004 C C . SER F 3 67 ? -20.195 46.155 -5.174 1.00 70.82 67 SER B C 1
ATOM 5005 O O . SER F 3 67 ? -21.361 46.286 -5.609 1.00 71.56 67 SER B O 1
ATOM 5008 N N . ASN F 3 68 ? -19.144 46.698 -5.800 1.00 76.09 68 ASN B N 1
ATOM 5009 C CA . ASN F 3 68 ? -19.316 47.555 -6.975 1.00 73.78 68 ASN B CA 1
ATOM 5010 C C . ASN F 3 68 ? -20.044 46.777 -8.069 1.00 70.86 68 ASN B C 1
ATOM 5011 O O . ASN F 3 68 ? -21.165 47.119 -8.427 1.00 73.69 68 ASN B O 1
ATOM 5013 N N . LYS F 3 69 ? -19.424 45.700 -8.541 1.00 66.06 69 LYS B N 1
ATOM 5014 C CA . LYS F 3 69 ? -19.885 44.949 -9.711 1.00 58.77 69 LYS B CA 1
ATOM 5015 C C . LYS F 3 69 ? -20.787 43.725 -9.361 1.00 58.94 69 LYS B C 1
ATOM 5016 O O . LYS F 3 69 ? -21.731 43.410 -10.117 1.00 54.95 69 LYS B O 1
ATOM 5018 N N . GLU F 3 70 ? -20.498 43.054 -8.224 1.00 57.19 70 GLU B N 1
ATOM 5019 C CA . GLU F 3 70 ? -21.098 41.746 -7.849 1.00 50.65 70 GLU B CA 1
ATOM 5020 C C . GLU F 3 70 ? -22.112 41.832 -6.714 1.00 48.06 70 GLU B C 1
ATOM 5021 O O . GLU F 3 70 ? -22.104 42.789 -5.932 1.00 45.49 70 GLU B O 1
ATOM 5027 N N . CYS F 3 71 ? -22.981 40.830 -6.617 1.00 44.81 71 CYS B N 1
ATOM 5028 C CA . CYS F 3 71 ? -23.731 40.597 -5.367 1.00 47.13 71 CYS B CA 1
ATOM 5029 C C . CYS F 3 71 ? -23.741 39.115 -4.973 1.00 42.70 71 CYS B C 1
ATOM 5030 O O . CYS F 3 71 ? -23.648 38.269 -5.828 1.00 40.49 71 CYS B O 1
ATOM 5033 N N . VAL F 3 72 ? -23.858 38.805 -3.685 1.00 40.31 72 VAL B N 1
ATOM 5034 C CA . VAL F 3 72 ? -23.643 37.437 -3.233 1.00 39.34 72 VAL B CA 1
ATOM 5035 C C . VAL F 3 72 ? -24.717 37.025 -2.223 1.00 36.80 72 VAL B C 1
ATOM 5036 O O . VAL F 3 72 ? -24.977 37.740 -1.280 1.00 37.58 72 VAL B O 1
ATOM 5040 N N . TYR F 3 73 ? -25.355 35.883 -2.434 1.00 33.00 73 TYR B N 1
ATOM 5041 C CA . TYR F 3 73 ? -26.200 35.312 -1.414 1.00 33.11 73 TYR B CA 1
ATOM 5042 C C . TYR F 3 73 ? -25.395 34.205 -0.744 1.00 33.86 73 TYR B C 1
ATOM 5043 O O . TYR F 3 73 ? -24.928 33.297 -1.408 1.00 31.62 73 TYR B O 1
ATOM 5052 N N . LYS F 3 74 ? -25.208 34.311 0.573 1.00 34.54 74 LYS B N 1
ATOM 5053 C CA . LYS F 3 74 ? -24.521 33.285 1.335 1.00 33.42 74 LYS B CA 1
ATOM 5054 C C . LYS F 3 74 ? -25.433 32.817 2.467 1.00 33.15 74 LYS B C 1
ATOM 5055 O O . LYS F 3 74 ? -25.977 33.648 3.197 1.00 34.81 74 LYS B O 1
ATOM 5061 N N . VAL F 3 75 ? -25.612 31.498 2.580 1.00 30.17 75 VAL B N 1
ATOM 5062 C CA . VAL F 3 75 ? -26.250 30.907 3.725 1.00 30.24 75 VAL B CA 1
ATOM 5063 C C . VAL F 3 75 ? -25.197 30.034 4.377 1.00 29.58 75 VAL B C 1
ATOM 5064 O O . VAL F 3 75 ? -24.846 29.000 3.853 1.00 28.12 75 VAL B O 1
ATOM 5068 N N . ARG F 3 76 ? -24.713 30.472 5.529 1.00 31.10 76 ARG B N 1
ATOM 5069 C CA . ARG F 3 76 ? -23.577 29.861 6.223 1.00 30.34 76 ARG B CA 1
ATOM 5070 C C . ARG F 3 76 ? -23.955 29.148 7.535 1.00 29.12 76 ARG B C 1
ATOM 5071 O O . ARG F 3 76 ? -23.298 28.232 7.890 1.00 31.68 76 ARG B O 1
ATOM 5079 N N . SER F 3 77 ? -25.024 29.521 8.222 1.00 29.59 77 SER B N 1
ATOM 5080 C CA . SER F 3 77 ? -25.358 28.945 9.540 1.00 30.73 77 SER B CA 1
ATOM 5081 C C . SER F 3 77 ? -26.139 27.620 9.457 1.00 30.98 77 SER B C 1
ATOM 5082 O O . SER F 3 77 ? -26.811 27.330 8.494 1.00 31.29 77 SER B O 1
ATOM 5085 N N . LEU F 3 78 ? -26.031 26.816 10.495 1.00 33.03 78 LEU B N 1
ATOM 5086 C CA . LEU F 3 78 ? -26.359 25.424 10.391 1.00 34.67 78 LEU B CA 1
ATOM 5087 C C . LEU F 3 78 ? -27.850 25.247 10.476 1.00 37.77 78 LEU B C 1
ATOM 5088 O O . LEU F 3 78 ? -28.354 24.313 9.924 1.00 40.10 78 LEU B O 1
ATOM 5093 N N . LYS F 3 79 ? -28.548 26.139 11.180 1.00 42.21 79 LYS B N 1
ATOM 5094 C CA . LYS F 3 79 ? -30.012 26.098 11.275 1.00 43.76 79 LYS B CA 1
ATOM 5095 C C . LYS F 3 79 ? -30.590 26.505 9.942 1.00 44.06 79 LYS B C 1
ATOM 5096 O O . LYS F 3 79 ? -31.452 25.828 9.399 1.00 44.55 79 LYS B O 1
ATOM 5098 N N . ASP F 3 80 ? -30.111 27.642 9.446 1.00 47.75 80 ASP B N 1
ATOM 5099 C CA . ASP F 3 80 ? -30.394 28.135 8.093 1.00 46.94 80 ASP B CA 1
ATOM 5100 C C . ASP F 3 80 ? -30.149 27.089 7.004 1.00 41.67 80 ASP B C 1
ATOM 5101 O O . ASP F 3 80 ? -30.966 26.923 6.127 1.00 44.47 80 ASP B O 1
ATOM 5106 N N . ILE F 3 81 ? -29.049 26.363 7.064 1.00 37.00 81 ILE B N 1
ATOM 5107 C CA . ILE F 3 81 ? -28.735 25.435 5.992 1.00 38.36 81 ILE B CA 1
ATOM 5108 C C . ILE F 3 81 ? -29.701 24.261 5.820 1.00 40.73 81 ILE B C 1
ATOM 5109 O O . ILE F 3 81 ? -29.791 23.670 4.748 1.00 46.25 81 ILE B O 1
ATOM 5114 N N . SER F 3 82 ? -30.412 23.896 6.863 1.00 43.37 82 SER B N 1
ATOM 5115 C CA . SER F 3 82 ? -31.282 22.737 6.797 1.00 44.83 82 SER B CA 1
ATOM 5116 C C . SER F 3 82 ? -32.517 23.004 5.917 1.00 44.75 82 SER B C 1
ATOM 5117 O O . SER F 3 82 ? -33.017 22.108 5.254 1.00 48.89 82 SER B O 1
ATOM 5120 N N . ILE F 3 83 ? -33.011 24.229 5.919 1.00 43.50 83 ILE B N 1
ATOM 5121 C CA . ILE F 3 83 ? -34.156 24.600 5.077 1.00 44.21 83 ILE B CA 1
ATOM 5122 C C . ILE F 3 83 ? -33.847 24.340 3.605 1.00 43.23 83 ILE B C 1
ATOM 5123 O O . ILE F 3 83 ? -34.709 23.912 2.802 1.00 45.23 83 ILE B O 1
ATOM 5128 N N . ILE F 3 84 ? -32.593 24.604 3.281 1.00 37.33 84 ILE B N 1
ATOM 5129 C CA . ILE F 3 84 ? -32.085 24.496 1.937 1.00 34.13 84 ILE B CA 1
ATOM 5130 C C . ILE F 3 84 ? -31.929 23.061 1.473 1.00 33.61 84 ILE B C 1
ATOM 5131 O O . ILE F 3 84 ? -32.423 22.686 0.384 1.00 30.38 84 ILE B O 1
ATOM 5136 N N . ILE F 3 85 ? -31.212 22.287 2.290 1.00 32.10 85 ILE B N 1
ATOM 5137 C CA . ILE F 3 85 ? -31.114 20.875 2.108 1.00 33.37 85 ILE B CA 1
ATOM 5138 C C . ILE F 3 85 ? -32.478 20.224 1.874 1.00 35.78 85 ILE B C 1
ATOM 5139 O O . ILE F 3 85 ? -32.597 19.374 0.978 1.00 38.96 85 ILE B O 1
ATOM 5144 N N . SER F 3 86 ? -33.509 20.598 2.630 1.00 34.21 86 SER B N 1
ATOM 5145 C CA . SER F 3 86 ? -34.782 19.911 2.447 1.00 37.02 86 SER B CA 1
ATOM 5146 C C . SER F 3 86 ? -35.394 20.219 1.088 1.00 38.25 86 SER B C 1
ATOM 5147 O O . SER F 3 86 ? -36.053 19.354 0.504 1.00 43.23 86 SER B O 1
ATOM 5150 N N . HIS F 3 87 ? -35.191 21.432 0.579 1.00 37.04 87 HIS B N 1
ATOM 5151 C CA . HIS F 3 87 ? -35.652 21.758 -0.762 1.00 34.94 87 HIS B CA 1
ATOM 5152 C C . HIS F 3 87 ? -34.971 20.862 -1.767 1.00 36.05 87 HIS B C 1
ATOM 5153 O O . HIS F 3 87 ? -35.596 20.102 -2.491 1.00 33.33 87 HIS B O 1
ATOM 5160 N N . PHE F 3 88 ? -33.652 20.936 -1.819 1.00 38.37 88 PHE B N 1
ATOM 5161 C CA . PHE F 3 88 ? -32.906 20.164 -2.812 1.00 38.03 88 PHE B CA 1
ATOM 5162 C C . PHE F 3 88 ? -33.066 18.673 -2.635 1.00 41.21 88 PHE B C 1
ATOM 5163 O O . PHE F 3 88 ? -32.749 17.927 -3.535 1.00 43.07 88 PHE B O 1
ATOM 5171 N N . ASP F 3 89 ? -33.550 18.235 -1.477 1.00 44.84 89 ASP B N 1
ATOM 5172 C CA . ASP F 3 89 ? -33.910 16.821 -1.294 1.00 45.86 89 ASP B CA 1
ATOM 5173 C C . ASP F 3 89 ? -35.221 16.464 -1.930 1.00 44.65 89 ASP B C 1
ATOM 5174 O O . ASP F 3 89 ? -35.342 15.396 -2.512 1.00 49.84 89 ASP B O 1
ATOM 5179 N N . LYS F 3 90 ? -36.194 17.356 -1.842 1.00 42.86 90 LYS B N 1
ATOM 5180 C CA . LYS F 3 90 ? -37.439 17.177 -2.574 1.00 42.31 90 LYS B CA 1
ATOM 5181 C C . LYS F 3 90 ? -37.236 17.392 -4.056 1.00 41.42 90 LYS B C 1
ATOM 5182 O O . LYS F 3 90 ? -37.828 16.711 -4.851 1.00 43.61 90 LYS B O 1
ATOM 5188 N N . TYR F 3 91 ? -36.370 18.326 -4.427 1.00 43.15 91 TYR B N 1
ATOM 5189 C CA . TYR F 3 91 ? -36.178 18.733 -5.816 1.00 39.77 91 TYR B CA 1
ATOM 5190 C C . TYR F 3 91 ? -34.736 18.595 -6.198 1.00 39.43 91 TYR B C 1
ATOM 5191 O O . TYR F 3 91 ? -33.984 19.534 -6.061 1.00 40.08 91 TYR B O 1
ATOM 5200 N N . ASN F 3 92 ? -34.347 17.432 -6.687 1.00 41.69 92 ASN B N 1
ATOM 5201 C CA . ASN F 3 92 ? -32.935 17.085 -6.851 1.00 41.55 92 ASN B CA 1
ATOM 5202 C C . ASN F 3 92 ? -32.259 17.851 -7.974 1.00 40.16 92 ASN B C 1
ATOM 5203 O O . ASN F 3 92 ? -32.783 17.932 -9.086 1.00 36.98 92 ASN B O 1
ATOM 5208 N N . LEU F 3 93 ? -31.086 18.414 -7.685 1.00 39.75 93 LEU B N 1
ATOM 5209 C CA . LEU F 3 93 ? -30.151 18.800 -8.745 1.00 38.29 93 LEU B CA 1
ATOM 5210 C C . LEU F 3 93 ? -29.968 17.634 -9.761 1.00 42.35 93 LEU B C 1
ATOM 5211 O O . LEU F 3 93 ? -30.228 16.461 -9.436 1.00 45.43 93 LEU B O 1
ATOM 5216 N N . ILE F 3 94 ? -29.512 17.946 -10.977 1.00 42.24 94 ILE B N 1
ATOM 5217 C CA . ILE F 3 94 ? -29.179 16.900 -11.957 1.00 40.70 94 ILE B CA 1
ATOM 5218 C C . ILE F 3 94 ? -27.905 17.147 -12.739 1.00 38.45 94 ILE B C 1
ATOM 5219 O O . ILE F 3 94 ? -27.580 16.331 -13.588 1.00 39.48 94 ILE B O 1
ATOM 5224 N N . THR F 3 95 ? -27.175 18.228 -12.467 1.00 35.93 95 THR B N 1
ATOM 5225 C CA . THR F 3 95 ? -25.816 18.346 -13.009 1.00 36.06 95 THR B CA 1
ATOM 5226 C C . THR F 3 95 ? -24.849 17.661 -12.057 1.00 38.03 95 THR B C 1
ATOM 5227 O O . THR F 3 95 ? -25.262 17.114 -11.041 1.00 38.26 95 THR B O 1
ATOM 5231 N N . GLN F 3 96 ? -23.555 17.696 -12.374 1.00 39.68 96 GLN B N 1
ATOM 5232 C CA . GLN F 3 96 ? -22.554 17.102 -11.502 1.00 40.76 96 GLN B CA 1
ATOM 5233 C C . GLN F 3 96 ? -22.594 17.717 -10.133 1.00 38.84 96 GLN B C 1
ATOM 5234 O O . GLN F 3 96 ? -22.104 17.107 -9.180 1.00 38.76 96 GLN B O 1
ATOM 5240 N N . LYS F 3 97 ? -23.158 18.921 -10.045 1.00 36.92 97 LYS B N 1
ATOM 5241 C CA . LYS F 3 97 ? -23.342 19.631 -8.777 1.00 37.24 97 LYS B CA 1
ATOM 5242 C C . LYS F 3 97 ? -24.115 18.802 -7.740 1.00 37.04 97 LYS B C 1
ATOM 5243 O O . LYS F 3 97 ? -23.868 18.926 -6.558 1.00 38.14 97 LYS B O 1
ATOM 5249 N N . LYS F 3 98 ? -25.003 17.926 -8.184 1.00 37.64 98 LYS B N 1
ATOM 5250 C CA . LYS F 3 98 ? -25.600 16.910 -7.307 1.00 39.57 98 LYS B CA 1
ATOM 5251 C C . LYS F 3 98 ? -24.598 16.237 -6.382 1.00 40.61 98 LYS B C 1
ATOM 5252 O O . LYS F 3 98 ? -24.884 16.008 -5.212 1.00 42.97 98 LYS B O 1
ATOM 5258 N N . ALA F 3 99 ? -23.428 15.908 -6.906 1.00 42.68 99 ALA B N 1
ATOM 5259 C CA . ALA F 3 99 ? -22.402 15.170 -6.133 1.00 42.82 99 ALA B CA 1
ATOM 5260 C C . ALA F 3 99 ? -21.708 16.039 -5.095 1.00 41.32 99 ALA B C 1
ATOM 5261 O O . ALA F 3 99 ? -21.265 15.535 -4.089 1.00 35.37 99 ALA B O 1
ATOM 5263 N N . ASP F 3 100 ? -21.602 17.341 -5.359 1.00 44.29 100 ASP B N 1
ATOM 5264 C CA . ASP F 3 100 ? -21.029 18.271 -4.391 1.00 44.36 100 ASP B CA 1
ATOM 5265 C C . ASP F 3 100 ? -22.086 18.614 -3.340 1.00 43.29 100 ASP B C 1
ATOM 5266 O O . ASP F 3 100 ? -21.779 18.874 -2.183 1.00 48.54 100 ASP B O 1
ATOM 5271 N N . PHE F 3 101 ? -23.348 18.572 -3.719 1.00 38.92 101 PHE B N 1
ATOM 5272 C CA . PHE F 3 101 ? -24.380 18.784 -2.760 1.00 34.17 101 PHE B CA 1
ATOM 5273 C C . PHE F 3 101 ? -24.395 17.630 -1.803 1.00 35.58 101 PHE B C 1
ATOM 5274 O O . PHE F 3 101 ? -24.671 17.788 -0.611 1.00 36.64 101 PHE B O 1
ATOM 5282 N N . GLU F 3 102 ? -24.159 16.444 -2.337 1.00 37.86 102 GLU B N 1
ATOM 5283 C CA . GLU F 3 102 ? -24.423 15.234 -1.561 1.00 40.20 102 GLU B CA 1
ATOM 5284 C C . GLU F 3 102 ? -23.308 14.891 -0.585 1.00 36.77 102 GLU B C 1
ATOM 5285 O O . GLU F 3 102 ? -23.579 14.333 0.461 1.00 36.40 102 GLU B O 1
ATOM 5291 N N . LEU F 3 103 ? -22.087 15.293 -0.914 1.00 34.53 103 LEU B N 1
ATOM 5292 C CA . LEU F 3 103 ? -20.981 15.337 0.022 1.00 33.66 103 LEU B CA 1
ATOM 5293 C C . LEU F 3 103 ? -21.286 16.361 1.134 1.00 35.10 103 LEU B C 1
ATOM 5294 O O . LEU F 3 103 ? -21.298 16.048 2.318 1.00 39.19 103 LEU B O 1
ATOM 5299 N N . PHE F 3 104 ? -21.564 17.585 0.749 1.00 34.34 104 PHE B N 1
ATOM 5300 C CA . PHE F 3 104 ? -22.136 18.588 1.648 1.00 32.21 104 PHE B CA 1
ATOM 5301 C C . PHE F 3 104 ? -23.207 18.066 2.636 1.00 33.21 104 PHE B C 1
ATOM 5302 O O . PHE F 3 104 ? -23.219 18.487 3.804 1.00 37.87 104 PHE B O 1
ATOM 5310 N N . LYS F 3 105 ? -24.112 17.188 2.210 1.00 33.08 105 LYS B N 1
ATOM 5311 C CA . LYS F 3 105 ? -25.121 16.646 3.157 1.00 34.06 105 LYS B CA 1
ATOM 5312 C C . LYS F 3 105 ? -24.503 15.799 4.240 1.00 35.10 105 LYS B C 1
ATOM 5313 O O . LYS F 3 105 ? -24.704 16.072 5.408 1.00 34.07 105 LYS B O 1
ATOM 5319 N N . LYS F 3 106 ? -23.764 14.771 3.823 1.00 37.71 106 LYS B N 1
ATOM 5320 C CA . LYS F 3 106 ? -22.887 13.997 4.686 1.00 40.11 106 LYS B CA 1
ATOM 5321 C C . LYS F 3 106 ? -22.145 14.848 5.721 1.00 41.06 106 LYS B C 1
ATOM 5322 O O . LYS F 3 106 ? -22.223 14.562 6.907 1.00 45.00 106 LYS B O 1
ATOM 5328 N N . ILE F 3 107 ? -21.404 15.867 5.290 1.00 39.66 107 ILE B N 1
ATOM 5329 C CA . ILE F 3 107 ? -20.662 16.693 6.231 1.00 38.88 107 ILE B CA 1
ATOM 5330 C C . ILE F 3 107 ? -21.671 17.351 7.142 1.00 40.53 107 ILE B C 1
ATOM 5331 O O . ILE F 3 107 ? -21.574 17.265 8.363 1.00 43.36 107 ILE B O 1
ATOM 5336 N N . ILE F 3 108 ? -22.686 17.974 6.589 1.00 38.92 108 ILE B N 1
ATOM 5337 C CA . ILE F 3 108 ? -23.645 18.566 7.495 1.00 39.45 108 ILE B CA 1
ATOM 5338 C C . ILE F 3 108 ? -24.127 17.580 8.548 1.00 39.71 108 ILE B C 1
ATOM 5339 O O . ILE F 3 108 ? -24.258 17.929 9.699 1.00 42.73 108 ILE B O 1
ATOM 5344 N N . ASN F 3 109 ? -24.352 16.333 8.185 1.00 41.57 109 ASN B N 1
ATOM 5345 C CA . ASN F 3 109 ? -24.938 15.398 9.153 1.00 43.89 109 ASN B CA 1
ATOM 5346 C C . ASN F 3 109 ? -23.998 15.085 10.294 1.00 43.51 109 ASN B C 1
ATOM 5347 O O . ASN F 3 109 ? -24.419 15.033 11.447 1.00 39.91 109 ASN B O 1
ATOM 5352 N N . LYS F 3 110 ? -22.726 14.891 9.953 1.00 43.05 110 LYS B N 1
ATOM 5353 C CA . LYS F 3 110 ? -21.677 14.698 10.935 1.00 42.11 110 LYS B CA 1
ATOM 5354 C C . LYS F 3 110 ? -21.655 15.838 11.922 1.00 39.17 110 LYS B C 1
ATOM 5355 O O . LYS F 3 110 ? -21.446 15.628 13.107 1.00 38.35 110 LYS B O 1
ATOM 5361 N N . LEU F 3 111 ? -21.881 17.049 11.442 1.00 37.67 111 LEU B N 1
ATOM 5362 C CA . LEU F 3 111 ? -21.833 18.205 12.317 1.00 37.05 111 LEU B CA 1
ATOM 5363 C C . LEU F 3 111 ? -23.069 18.252 13.169 1.00 37.12 111 LEU B C 1
ATOM 5364 O O . LEU F 3 111 ? -22.947 18.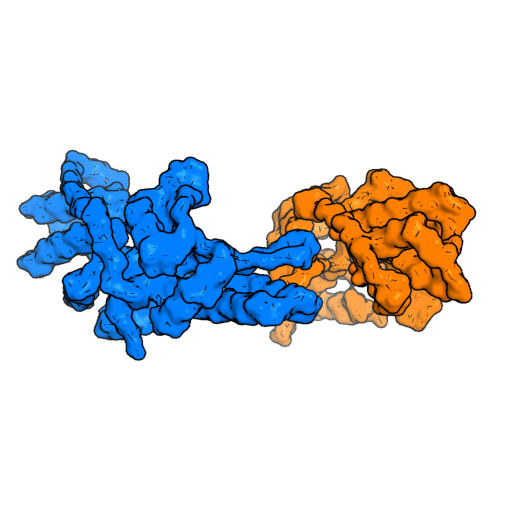459 14.352 1.00 41.56 111 LEU B O 1
ATOM 5369 N N . ASN F 3 112 ? -24.257 18.023 12.633 1.00 37.47 112 ASN B N 1
ATOM 5370 C CA . ASN F 3 112 ? -25.456 18.055 13.516 1.00 40.59 112 ASN B CA 1
ATOM 5371 C C . ASN F 3 112 ? -25.412 17.053 14.653 1.00 43.31 112 ASN B C 1
ATOM 5372 O O . ASN F 3 112 ? -25.892 17.313 15.757 1.00 47.09 112 ASN B O 1
ATOM 5377 N N . SER F 3 113 ? -24.829 15.902 14.354 1.00 44.68 113 SER B N 1
ATOM 5378 C CA . SER F 3 113 ? -24.644 14.835 15.314 1.00 45.07 113 SER B CA 1
ATOM 5379 C C . SER F 3 113 ? -23.579 15.166 16.324 1.00 44.37 113 SER B C 1
ATOM 5380 O O . SER F 3 113 ? -23.242 14.322 17.115 1.00 43.50 113 SER B O 1
ATOM 5383 N N . GLN F 3 114 ? -22.980 16.341 16.251 1.00 48.05 114 GLN B N 1
ATOM 5384 C CA . GLN F 3 114 ? -22.000 16.754 17.277 1.00 52.69 114 GLN B CA 1
ATOM 5385 C C . GLN F 3 114 ? -22.364 18.094 17.890 1.00 51.61 114 GLN B C 1
ATOM 5386 O O . GLN F 3 114 ? -21.624 18.600 18.696 1.00 51.72 114 GLN B O 1
ATOM 5392 N N . GLU F 3 115 ? -23.468 18.696 17.477 1.00 51.35 115 GLU B N 1
ATOM 5393 C CA . GLU F 3 115 ? -23.846 19.979 18.025 1.00 54.04 115 GLU B CA 1
ATOM 5394 C C . GLU F 3 115 ? -22.664 20.946 18.241 1.00 52.96 115 GLU B C 1
ATOM 5395 O O . GLU F 3 115 ? -22.703 21.724 19.208 1.00 52.44 115 GLU B O 1
ATOM 5401 N N . HIS F 3 116 ? -21.628 20.878 17.383 1.00 48.11 116 HIS B N 1
ATOM 5402 C CA . HIS F 3 116 ? -20.604 21.951 17.273 1.00 48.75 116 HIS B CA 1
ATOM 5403 C C . HIS F 3 116 ? -19.693 21.891 16.028 1.00 48.73 116 HIS B C 1
ATOM 5404 O O . HIS F 3 116 ? -19.584 20.864 15.338 1.00 47.03 116 HIS B O 1
ATOM 5411 N N . LEU F 3 117 ? -19.002 22.987 15.737 1.00 46.57 117 LEU B N 1
ATOM 5412 C CA . LEU F 3 117 ? -18.264 23.068 14.473 1.00 47.73 117 LEU B CA 1
ATOM 5413 C C . LEU F 3 117 ? -16.757 23.422 14.544 1.00 47.22 117 LEU B C 1
ATOM 5414 O O . LEU F 3 117 ? -16.170 23.773 13.528 1.00 47.19 117 LEU B O 1
ATOM 5419 N N . SER F 3 118 ? -16.157 23.322 15.730 1.00 46.76 118 SER B N 1
ATOM 5420 C CA . SER F 3 118 ? -14.705 23.467 15.927 1.00 47.43 118 SER B CA 1
ATOM 5421 C C . SER F 3 118 ? -14.135 22.158 16.506 1.00 46.35 118 SER B C 1
ATOM 5422 O O . SER F 3 118 ? -14.724 21.563 17.418 1.00 45.93 118 SER B O 1
ATOM 5425 N N . TYR F 3 119 ? -13.016 21.702 15.963 1.00 43.48 119 TYR B N 1
ATOM 5426 C CA . TYR F 3 119 ? -12.472 20.412 16.360 1.00 45.03 119 TYR B CA 1
ATOM 5427 C C . TYR F 3 119 ? -10.968 20.441 16.695 1.00 46.47 119 TYR B C 1
ATOM 5428 O O . TYR F 3 119 ? -10.174 21.129 16.042 1.00 44.98 119 TYR B O 1
ATOM 5437 N N . GLU F 3 120 ? -10.613 19.714 17.755 1.00 47.00 120 GLU B N 1
ATOM 5438 C CA . GLU F 3 120 ? -9.240 19.494 18.114 1.00 50.66 120 GLU B CA 1
ATOM 5439 C C . GLU F 3 120 ? -8.720 18.548 17.039 1.00 50.49 120 GLU B C 1
ATOM 5440 O O . GLU F 3 120 ? -9.432 17.643 16.605 1.00 47.65 120 GLU B O 1
ATOM 5446 N N . VAL F 3 121 ? -7.496 18.750 16.575 1.00 54.91 121 VAL B N 1
ATOM 5447 C CA . VAL F 3 121 ? -6.961 17.878 15.521 1.00 60.79 121 VAL B CA 1
ATOM 5448 C C . VAL F 3 121 ? -7.204 16.357 15.787 1.00 67.22 121 VAL B C 1
ATOM 5449 O O . VAL F 3 121 ? -6.916 15.544 14.907 1.00 69.16 121 VAL B O 1
ATOM 5453 N N . GLY F 3 122 ? -7.707 15.991 16.986 1.00 71.03 122 GLY B N 1
ATOM 5454 C CA . GLY F 3 122 ? -8.341 14.677 17.278 1.00 71.41 122 GLY B CA 1
ATOM 5455 C C . GLY F 3 122 ? -9.313 14.249 16.188 1.00 73.10 122 GLY B C 1
ATOM 5456 O O . GLY F 3 122 ? -10.530 14.384 16.284 1.00 59.61 122 GLY B O 1
ATOM 5457 N N . ALA F 3 123 ? -8.728 13.701 15.134 1.00 89.81 123 ALA B N 1
ATOM 5458 C CA . ALA F 3 123 ? -9.329 13.724 13.796 1.00 94.68 123 ALA B CA 1
ATOM 5459 C C . ALA F 3 123 ? -10.154 12.483 13.462 1.00 96.81 123 ALA B C 1
ATOM 5460 O O . ALA F 3 123 ? -9.752 11.689 12.590 1.00 104.56 123 ALA B O 1
ATOM 5462 N N . THR F 3 124 ? -11.294 12.302 14.129 1.00 83.77 124 THR B N 1
ATOM 5463 C CA . THR F 3 124 ? -12.200 11.240 13.706 1.00 76.92 124 THR B CA 1
ATOM 5464 C C . THR F 3 124 ? -13.273 11.962 12.948 1.00 67.96 124 THR B C 1
ATOM 5465 O O . THR F 3 124 ? -13.186 12.099 11.721 1.00 67.12 124 THR B O 1
ATOM 5469 N N . VAL F 3 125 ? -14.257 12.471 13.670 1.00 58.96 125 VAL B N 1
ATOM 5470 C CA . VAL F 3 125 ? -15.216 13.380 13.060 1.00 53.59 125 VAL B CA 1
ATOM 5471 C C . VAL F 3 125 ? -14.484 14.299 12.082 1.00 47.62 125 VAL B C 1
ATOM 5472 O O . VAL F 3 125 ? -14.879 14.401 10.933 1.00 48.53 125 VAL B O 1
ATOM 5476 N N . LEU F 3 126 ? -13.395 14.920 12.526 1.00 44.15 126 LEU B N 1
ATOM 5477 C CA . LEU F 3 126 ? -12.658 15.874 11.690 1.00 43.29 126 LEU B CA 1
ATOM 5478 C C . LEU F 3 126 ? -11.956 15.251 10.496 1.00 42.46 126 LEU B C 1
ATOM 5479 O O . LEU F 3 126 ? -12.041 15.796 9.421 1.00 41.87 126 LEU B O 1
ATOM 5484 N N . GLN F 3 127 ? -11.268 14.123 10.675 1.00 45.33 127 GLN B N 1
ATOM 5485 C CA . GLN F 3 127 ? -10.579 13.437 9.548 1.00 47.01 127 GLN B CA 1
ATOM 5486 C C . GLN F 3 127 ? -11.581 12.986 8.494 1.00 47.12 127 GLN B C 1
ATOM 5487 O O . GLN F 3 127 ? -11.329 13.091 7.299 1.00 44.26 127 GLN B O 1
ATOM 5489 N N . GLU F 3 128 ? -12.726 12.494 8.953 1.00 49.60 128 GLU B N 1
ATOM 5490 C CA . GLU F 3 128 ? -13.797 12.144 8.048 1.00 49.01 128 GLU B CA 1
ATOM 5491 C C . GLU F 3 128 ? -14.225 13.381 7.278 1.00 43.58 128 GLU B C 1
ATOM 5492 O O . GLU F 3 128 ? -14.221 13.408 6.047 1.00 42.90 128 GLU B O 1
ATOM 5498 N N . ILE F 3 129 ? -14.554 14.434 7.984 1.00 39.80 129 ILE B N 1
ATOM 5499 C CA . ILE F 3 129 ? -14.910 15.641 7.265 1.00 39.64 129 ILE B CA 1
ATOM 5500 C C . ILE F 3 129 ? -13.816 16.008 6.238 1.00 38.70 129 ILE B C 1
ATOM 5501 O O . ILE F 3 129 ? -14.106 16.268 5.068 1.00 38.51 129 ILE B O 1
ATOM 5506 N N . ILE F 3 130 ? -12.568 16.009 6.657 1.00 37.66 130 ILE B N 1
ATOM 5507 C CA . ILE F 3 130 ? -11.518 16.377 5.730 1.00 39.17 130 ILE B CA 1
ATOM 5508 C C . ILE F 3 130 ? -11.424 15.388 4.563 1.00 38.49 130 ILE B C 1
ATOM 5509 O O . ILE F 3 130 ? -11.097 15.792 3.457 1.00 38.42 130 ILE B O 1
ATOM 5514 N N . SER F 3 131 ? -11.748 14.119 4.769 1.00 37.82 131 SER B N 1
ATOM 5515 C CA . SER F 3 131 ? -11.677 13.187 3.641 1.00 39.26 131 SER B CA 1
ATOM 5516 C C . SER F 3 131 ? -12.802 13.534 2.690 1.00 36.88 131 SER B C 1
ATOM 5517 O O . SER F 3 131 ? -12.608 13.721 1.520 1.00 37.02 131 SER B O 1
ATOM 5520 N N . ILE F 3 132 ? -13.989 13.675 3.211 1.00 36.62 132 ILE B N 1
ATOM 5521 C CA . ILE F 3 132 ? -15.078 14.131 2.379 1.00 36.27 132 ILE B CA 1
ATOM 5522 C C . ILE F 3 132 ? -14.708 15.422 1.602 1.00 35.52 132 ILE B C 1
ATOM 5523 O O . ILE F 3 132 ? -14.648 15.438 0.371 1.00 33.70 132 ILE B O 1
ATOM 5528 N N . ARG F 3 133 ? -14.426 16.476 2.347 1.00 34.84 133 ARG B N 1
ATOM 5529 C CA . ARG F 3 133 ? -14.090 17.773 1.797 1.00 34.95 133 ARG B CA 1
ATOM 5530 C C . ARG F 3 133 ? -13.032 17.639 0.732 1.00 36.58 133 ARG B C 1
ATOM 5531 O O . ARG F 3 133 ? -12.993 18.406 -0.221 1.00 34.35 133 ARG B O 1
ATOM 5539 N N . ALA F 3 134 ? -12.142 16.670 0.907 1.00 40.34 134 ALA B N 1
ATOM 5540 C CA . ALA F 3 134 ? -11.105 16.414 -0.091 1.00 40.94 134 ALA B CA 1
ATOM 5541 C C . ALA F 3 134 ? -11.667 16.320 -1.537 1.00 42.01 134 ALA B C 1
ATOM 5542 O O . ALA F 3 134 ? -11.153 16.988 -2.438 1.00 40.81 134 ALA B O 1
ATOM 5544 N N . SER F 3 135 ? -12.711 15.513 -1.757 1.00 42.51 135 SER B N 1
ATOM 5545 C CA . SER F 3 135 ? -13.163 15.222 -3.136 1.00 44.48 135 SER B CA 1
ATOM 5546 C C . SER F 3 135 ? -14.315 16.126 -3.566 1.00 43.61 135 SER B C 1
ATOM 5547 O O . SER F 3 135 ? -15.256 15.668 -4.212 1.00 43.50 135 SER B O 1
ATOM 5550 N N . MET F 3 136 ? -14.188 17.413 -3.248 1.00 41.41 136 MET B N 1
ATOM 5551 C CA . MET F 3 136 ? -15.289 18.349 -3.268 1.00 41.23 136 MET B CA 1
ATOM 5552 C C . MET F 3 136 ? -14.778 19.638 -3.861 1.00 39.65 136 MET B C 1
ATOM 5553 O O . MET F 3 136 ? -13.684 20.105 -3.530 1.00 38.55 136 MET B O 1
ATOM 5558 N N . ASN F 3 137 ? -15.568 20.223 -4.733 1.00 38.00 137 ASN B N 1
ATOM 5559 C CA . ASN F 3 137 ? -15.157 21.437 -5.377 1.00 39.42 137 ASN B CA 1
ATOM 5560 C C . ASN F 3 137 ? -13.670 21.402 -5.794 1.00 41.78 137 ASN B C 1
ATOM 5561 O O . ASN F 3 137 ? -13.262 20.523 -6.566 1.00 43.30 137 ASN B O 1
ATOM 5566 N N . LEU F 3 138 ? -12.840 22.309 -5.301 1.00 43.73 138 LEU B N 1
ATOM 5567 C CA . LEU F 3 138 ? -11.409 22.210 -5.598 1.00 45.22 138 LEU B CA 1
ATOM 5568 C C . LEU F 3 138 ? -10.724 21.205 -4.695 1.00 48.13 138 LEU B C 1
ATOM 5569 O O . LEU F 3 138 ? -9.831 20.469 -5.105 1.00 54.61 138 LEU B O 1
ATOM 5574 N N . GLY F 3 139 ? -11.163 21.169 -3.458 1.00 48.45 139 GLY B N 1
ATOM 5575 C CA . GLY F 3 139 ? -10.639 20.238 -2.488 1.00 49.48 139 GLY B CA 1
ATOM 5576 C C . GLY F 3 139 ? -9.747 20.953 -1.495 1.00 49.55 139 GLY B C 1
ATOM 5577 O O . GLY F 3 139 ? -9.917 22.148 -1.217 1.00 45.07 139 GLY B O 1
ATOM 5578 N N . LEU F 3 140 ? -8.757 20.224 -1.003 1.00 51.64 140 LEU B N 1
ATOM 5579 C CA . LEU F 3 140 ? -8.065 20.620 0.215 1.00 54.76 140 LEU B CA 1
ATOM 5580 C C . LEU F 3 140 ? -7.228 21.846 -0.041 1.00 55.12 140 LEU B C 1
ATOM 5581 O O . LEU F 3 140 ? -6.707 22.024 -1.136 1.00 53.41 140 LEU B O 1
ATOM 5586 N N . SER F 3 141 ? -7.141 22.717 0.964 1.00 59.69 141 SER B N 1
ATOM 5587 C CA . SER F 3 141 ? -6.117 23.754 0.957 1.00 60.14 141 SER B CA 1
ATOM 5588 C C . SER F 3 141 ? -4.825 23.018 1.150 1.00 62.06 141 SER B C 1
ATOM 5589 O O . SER F 3 141 ? -4.759 21.960 1.791 1.00 62.53 141 SER B O 1
ATOM 5592 N N . SER F 3 142 ? -3.799 23.560 0.537 1.00 68.19 142 SER B N 1
ATOM 5593 C CA . SER F 3 142 ? -2.493 22.964 0.607 1.00 72.87 142 SER B CA 1
ATOM 5594 C C . SER F 3 142 ? -1.926 23.095 2.041 1.00 73.13 142 SER B C 1
ATOM 5595 O O . SER F 3 142 ? -1.058 22.306 2.414 1.00 81.04 142 SER B O 1
ATOM 5598 N N . SER F 3 143 ? -2.442 24.034 2.848 1.00 66.28 143 SER B N 1
ATOM 5599 C CA . SER F 3 143 ? -2.121 24.074 4.295 1.00 66.53 143 SER B CA 1
ATOM 5600 C C . SER F 3 143 ? -2.970 23.120 5.203 1.00 67.22 143 SER B C 1
ATOM 5601 O O . SER F 3 143 ? -2.637 22.902 6.383 1.00 69.71 143 SER B O 1
ATOM 5604 N N . VAL F 3 144 ? -4.062 22.567 4.681 1.00 60.72 144 VAL B N 1
ATOM 5605 C CA . VAL F 3 144 ? -4.657 21.402 5.308 1.00 56.05 144 VAL B CA 1
ATOM 5606 C C . VAL F 3 144 ? -3.888 20.161 4.877 1.00 58.18 144 VAL B C 1
ATOM 5607 O O . VAL F 3 144 ? -3.924 19.164 5.579 1.00 53.07 144 VAL B O 1
ATOM 5611 N N . LYS F 3 145 ? -3.203 20.223 3.726 1.00 61.15 145 LYS B N 1
ATOM 5612 C CA . LYS F 3 145 ? -2.262 19.163 3.332 1.00 65.48 145 LYS B CA 1
ATOM 5613 C C . LYS F 3 145 ? -0.946 19.255 4.107 1.00 66.11 145 LYS B C 1
ATOM 5614 O O . LYS F 3 145 ? -0.235 18.253 4.234 1.00 67.02 145 LYS B O 1
ATOM 5620 N N . GLU F 3 146 ? -0.608 20.450 4.602 1.00 66.23 146 GLU B N 1
ATOM 5621 C CA . GLU F 3 146 ? 0.459 20.594 5.595 1.00 66.30 146 GLU B CA 1
ATOM 5622 C C . GLU F 3 146 ? 0.114 19.641 6.749 1.00 68.13 146 GLU B C 1
ATOM 5623 O O . GLU F 3 146 ? 0.826 18.665 6.968 1.00 74.01 146 GLU B O 1
ATOM 5625 N N . ASP F 3 147 ? -1.034 19.876 7.399 1.00 66.69 147 ASP B N 1
ATOM 5626 C CA . ASP F 3 147 ? -1.485 19.119 8.599 1.00 64.39 147 ASP B CA 1
ATOM 5627 C C . ASP F 3 147 ? -2.094 17.708 8.421 1.00 62.33 147 ASP B C 1
ATOM 5628 O O . ASP F 3 147 ? -2.315 17.034 9.416 1.00 62.15 147 ASP B O 1
ATOM 5633 N N . PHE F 3 148 ? -2.408 17.271 7.204 1.00 62.26 148 PHE B N 1
ATOM 5634 C CA . PHE F 3 148 ? -3.047 15.950 6.989 1.00 61.95 148 PHE B CA 1
ATOM 5635 C C . PHE F 3 148 ? -2.590 15.275 5.673 1.00 66.30 148 PHE B C 1
ATOM 5636 O O . PHE F 3 148 ? -2.894 15.755 4.571 1.00 63.42 148 PHE B O 1
ATOM 5644 N N . PRO F 3 149 ? -1.810 14.188 5.773 1.00 72.07 149 PRO B N 1
ATOM 5645 C CA . PRO F 3 149 ? -1.720 13.243 4.639 1.00 71.75 149 PRO B CA 1
ATOM 5646 C C . PRO F 3 149 ? -2.551 11.950 4.813 1.00 71.40 149 PRO B C 1
ATOM 5647 O O . PRO F 3 149 ? -2.049 10.919 5.202 1.00 65.68 149 PRO B O 1
ATOM 5651 N N . HIS F 3 150 ? -3.840 12.040 4.522 1.00 78.75 150 HIS B N 1
ATOM 5652 C CA . HIS F 3 150 ? -4.715 10.869 4.449 1.00 83.87 150 HIS B CA 1
ATOM 5653 C C . HIS F 3 150 ? -5.640 10.994 3.240 1.00 79.78 150 HIS B C 1
ATOM 5654 O O . HIS F 3 150 ? -5.495 11.911 2.433 1.00 78.17 150 HIS B O 1
ATOM 5661 N N . ILE F 3 151 ? -6.624 10.103 3.134 1.00 76.20 151 ILE B N 1
ATOM 5662 C CA . ILE F 3 151 ? -7.179 9.698 1.839 1.00 74.31 151 ILE B CA 1
ATOM 5663 C C . ILE F 3 151 ? -8.602 10.185 1.609 1.00 72.19 151 ILE B C 1
ATOM 5664 O O . ILE F 3 151 ? -9.289 10.603 2.527 1.00 73.48 151 ILE B O 1
ATOM 5669 N N . ILE F 3 152 ? -9.047 10.068 0.367 1.00 71.07 152 ILE B N 1
ATOM 5670 C CA . ILE F 3 152 ? -10.222 10.755 -0.115 1.00 68.61 152 ILE B CA 1
ATOM 5671 C C . ILE F 3 152 ? -11.319 9.773 -0.516 1.00 68.20 152 ILE B C 1
ATOM 5672 O O . ILE F 3 152 ? -11.028 8.800 -1.183 1.00 74.43 152 ILE B O 1
ATOM 5677 N N . PRO F 3 153 ? -12.585 10.025 -0.131 1.00 70.33 153 PRO B N 1
ATOM 5678 C CA . PRO F 3 153 ? -13.642 9.063 -0.420 1.00 73.17 153 PRO B CA 1
ATOM 5679 C C . PRO F 3 153 ? -14.126 9.239 -1.837 1.00 75.57 153 PRO B C 1
ATOM 5680 O O . PRO F 3 153 ? -13.851 10.286 -2.449 1.00 74.06 153 PRO B O 1
ATOM 5684 N N . SER F 3 154 ? -14.854 8.236 -2.331 1.00 75.42 154 SER B N 1
ATOM 5685 C CA . SER F 3 154 ? -15.356 8.242 -3.701 1.00 77.61 154 SER B CA 1
ATOM 5686 C C . SER F 3 154 ? -16.473 9.293 -3.847 1.00 76.95 154 SER B C 1
ATOM 5687 O O . SER F 3 154 ? -17.286 9.451 -2.921 1.00 75.25 154 SER B O 1
ATOM 5690 N N . ASN F 3 155 ? -16.474 10.026 -4.976 1.00 69.88 155 ASN B N 1
ATOM 5691 C CA . ASN F 3 155 ? -17.525 11.014 -5.292 1.00 67.34 155 ASN B CA 1
ATOM 5692 C C . ASN F 3 155 ? -18.625 10.330 -6.088 1.00 66.23 155 ASN B C 1
ATOM 5693 O O . ASN F 3 155 ? -18.346 9.816 -7.153 1.00 72.14 155 ASN B O 1
ATOM 5695 N N . ARG F 3 156 ? -19.866 10.321 -5.602 1.00 64.96 156 ARG B N 1
ATOM 5696 C CA . ARG F 3 156 ? -20.936 9.596 -6.308 1.00 66.89 156 ARG B CA 1
ATOM 5697 C C . ARG F 3 156 ? -20.974 9.955 -7.819 1.00 69.18 156 ARG B C 1
ATOM 5698 O O . ARG F 3 156 ? -21.021 11.127 -8.173 1.00 73.81 156 ARG B O 1
ATOM 5700 N N . PRO F 3 157 ? -20.898 8.954 -8.716 1.00 70.82 157 PRO B N 1
ATOM 5701 C CA . PRO F 3 157 ? -21.149 9.247 -10.137 1.00 70.69 157 PRO B CA 1
ATOM 5702 C C . PRO F 3 157 ? -22.614 9.553 -10.404 1.00 70.59 157 PRO B C 1
ATOM 5703 O O . PRO F 3 157 ? -23.473 9.166 -9.624 1.00 75.77 157 PRO B O 1
ATOM 5707 N N . LEU F 3 158 ? -22.900 10.241 -11.502 1.00 70.49 158 LEU B N 1
ATOM 5708 C CA . LEU F 3 158 ? -24.285 10.540 -11.898 1.00 68.87 158 LEU B CA 1
ATOM 5709 C C . LEU F 3 158 ? -24.297 10.953 -13.352 1.00 69.24 158 LEU B C 1
ATOM 5710 O O . LEU F 3 158 ? -24.097 12.127 -13.646 1.00 64.51 158 LEU B O 1
ATOM 5715 N N . ILE F 3 159 ? -24.507 9.986 -14.251 1.00 71.16 159 ILE B N 1
ATOM 5716 C CA . ILE F 3 159 ? -24.059 10.133 -15.660 1.00 77.34 159 ILE B CA 1
ATOM 5717 C C . ILE F 3 159 ? -25.171 9.890 -16.706 1.00 80.60 159 ILE B C 1
ATOM 5718 O O . ILE F 3 159 ? -25.257 10.601 -17.739 1.00 73.45 159 ILE B O 1
ATOM 5720 N N . GLU F 3 160 ? -25.962 8.842 -16.462 1.00 79.89 160 GLU B N 1
ATOM 5721 C CA . GLU F 3 160 ? -27.238 8.637 -17.133 1.00 74.86 160 GLU B CA 1
ATOM 5722 C C . GLU F 3 160 ? -28.253 9.356 -16.291 1.00 72.77 160 GLU B C 1
ATOM 5723 O O . GLU F 3 160 ? -29.272 9.810 -16.815 1.00 62.23 160 GLU B O 1
ATOM 5725 N N . ASN F 3 161 ? -27.928 9.481 -14.991 1.00 78.48 161 ASN B N 1
ATOM 5726 C CA . ASN F 3 161 ? -28.827 9.989 -13.931 1.00 86.44 161 ASN B CA 1
ATOM 5727 C C . ASN F 3 161 ? -29.316 11.435 -14.234 1.00 84.30 161 ASN B C 1
ATOM 5728 O O . ASN F 3 161 ? -29.414 12.318 -13.353 1.00 78.76 161 ASN B O 1
ATOM 5733 N N . MET F 3 162 ? -29.674 11.636 -15.496 1.00 75.93 162 MET B N 1
ATOM 5734 C CA . MET F 3 162 ? -29.867 12.944 -16.006 1.00 73.74 162 MET B CA 1
ATOM 5735 C C . MET F 3 162 ? -30.996 12.967 -17.028 1.00 65.10 162 MET B C 1
ATOM 5736 O O . MET F 3 162 ? -30.777 13.087 -18.237 1.00 70.80 162 MET B O 1
ATOM 5741 N N . ASN F 3 163 ? -32.213 12.828 -16.516 1.00 57.68 163 ASN B N 1
ATOM 5742 C CA . ASN F 3 163 ? -33.421 13.108 -17.289 1.00 57.60 163 ASN B CA 1
ATOM 5743 C C . ASN F 3 163 ? -33.891 14.481 -16.780 1.00 53.17 163 ASN B C 1
ATOM 5744 O O . ASN F 3 163 ? -33.904 14.700 -15.565 1.00 54.15 163 ASN B O 1
ATOM 5749 N N . ILE F 3 164 ? -34.218 15.429 -17.670 1.00 46.68 164 ILE B N 1
ATOM 5750 C CA . ILE F 3 164 ? -34.752 16.720 -17.202 1.00 42.28 164 ILE B CA 1
ATOM 5751 C C . ILE F 3 164 ? -36.104 16.510 -16.491 1.00 42.58 164 ILE B C 1
ATOM 5752 O O . ILE F 3 164 ? -37.041 15.915 -17.056 1.00 41.78 164 ILE B O 1
ATOM 5757 N N . PRO F 3 165 ? -36.209 16.974 -15.242 1.00 40.49 165 PRO B N 1
ATOM 5758 C CA . PRO F 3 165 ? -37.361 16.651 -14.402 1.00 41.24 165 PRO B CA 1
ATOM 5759 C C . PRO F 3 165 ? -38.624 17.488 -14.621 1.00 42.76 165 PRO B C 1
ATOM 5760 O O . PRO F 3 165 ? -39.704 16.990 -14.421 1.00 45.69 165 PRO B O 1
ATOM 5764 N N . HIS F 3 166 ? -38.519 18.742 -15.022 1.00 43.48 166 HIS B N 1
ATOM 5765 C CA . HIS F 3 166 ? -39.725 19.535 -15.263 1.00 43.82 166 HIS B CA 1
ATOM 5766 C C . HIS F 3 166 ? -39.279 20.702 -16.080 1.00 42.68 166 HIS B C 1
ATOM 5767 O O . HIS F 3 166 ? -38.168 21.202 -15.872 1.00 39.95 166 HIS B O 1
ATOM 5774 N N . PRO F 3 167 ? -40.101 21.137 -17.055 1.00 41.45 167 PRO B N 1
ATOM 5775 C CA . PRO F 3 167 ? -39.742 22.276 -17.922 1.00 38.28 167 PRO B CA 1
ATOM 5776 C C . PRO F 3 167 ? -39.233 23.529 -17.189 1.00 35.55 167 PRO B C 1
ATOM 5777 O O . PRO F 3 167 ? -38.234 24.123 -17.574 1.00 35.97 167 PRO B O 1
ATOM 5781 N N . GLU F 3 168 ? -39.955 23.938 -16.170 1.00 34.56 168 GLU B N 1
ATOM 5782 C CA . GLU F 3 168 ? -39.498 24.870 -15.159 1.00 31.91 168 GLU B CA 1
ATOM 5783 C C . GLU F 3 168 ? -38.033 24.732 -14.682 1.00 29.63 168 GLU B C 1
ATOM 5784 O O . GLU F 3 168 ? -37.357 25.734 -14.417 1.00 27.18 168 GLU B O 1
ATOM 5790 N N . TRP F 3 169 ? -37.526 23.507 -14.562 1.00 28.62 169 TRP B N 1
ATOM 5791 C CA . TRP F 3 169 ? -36.088 23.317 -14.361 1.00 27.44 169 TRP B CA 1
ATOM 5792 C C . TRP F 3 169 ? -35.324 24.016 -15.428 1.00 27.54 169 TRP B C 1
ATOM 5793 O O . TRP F 3 169 ? -34.386 24.763 -15.132 1.00 26.79 169 TRP B O 1
ATOM 5804 N N . MET F 3 170 ? -35.743 23.802 -16.678 1.00 27.98 170 MET B N 1
ATOM 5805 C CA . MET F 3 170 ? -35.072 24.355 -17.824 1.00 27.92 170 MET B CA 1
ATOM 5806 C C . MET F 3 170 ? -35.150 25.843 -17.819 1.00 27.13 170 MET B C 1
ATOM 5807 O O . MET F 3 170 ? -34.214 26.530 -18.265 1.00 27.50 170 MET B O 1
ATOM 5812 N N . ALA F 3 171 ? -36.237 26.384 -17.304 1.00 26.65 171 ALA B N 1
ATOM 5813 C CA . ALA F 3 171 ? -36.340 27.852 -17.273 1.00 25.94 171 ALA B CA 1
ATOM 5814 C C . ALA F 3 171 ? -35.390 28.461 -16.209 1.00 24.67 171 ALA B C 1
ATOM 5815 O O . ALA F 3 171 ? -34.799 29.507 -16.423 1.00 24.90 171 ALA B O 1
ATOM 5817 N N . GLY F 3 172 ? -35.213 27.809 -15.075 1.00 24.01 172 GLY B N 1
ATOM 5818 C CA . GLY F 3 172 ? -34.235 28.313 -14.115 1.00 23.67 172 GLY B CA 1
ATOM 5819 C C . GLY F 3 172 ? -32.822 28.150 -14.643 1.00 22.88 172 GLY B C 1
ATOM 5820 O O . GLY F 3 172 ? -31.983 29.018 -14.486 1.00 22.44 172 GLY B O 1
ATOM 5821 N N . PHE F 3 173 ? -32.567 27.028 -15.282 1.00 22.83 173 PHE B N 1
ATOM 5822 C CA . PHE F 3 173 ? -31.252 26.773 -15.770 1.00 24.58 173 PHE B CA 1
ATOM 5823 C C . PHE F 3 173 ? -30.872 27.718 -16.868 1.00 24.29 173 PHE B C 1
ATOM 5824 O O . PHE F 3 173 ? -29.788 28.278 -16.858 1.00 24.33 173 PHE B O 1
ATOM 5832 N N . VAL F 3 174 ? -31.751 27.863 -17.837 1.00 24.38 174 VAL B N 1
ATOM 5833 C CA . VAL F 3 174 ? -31.457 28.742 -18.944 1.00 25.45 174 VAL B CA 1
ATOM 5834 C C . VAL F 3 174 ? -31.339 30.212 -18.460 1.00 26.98 174 VAL B C 1
ATOM 5835 O O . VAL F 3 174 ? -30.516 30.990 -18.969 1.00 27.83 174 VAL B O 1
ATOM 5839 N N . SER F 3 175 ? -32.119 30.576 -17.452 1.00 27.67 175 SER B N 1
ATOM 5840 C CA . SER F 3 175 ? -32.040 31.887 -16.906 1.00 29.95 175 SER B CA 1
ATOM 5841 C C . SER F 3 175 ? -30.660 32.081 -16.397 1.00 32.12 175 SER B C 1
ATOM 5842 O O . SER F 3 175 ? -30.198 33.205 -16.300 1.00 34.67 175 SER B O 1
ATOM 5845 N N . GLY F 3 176 ? -30.006 30.977 -16.049 1.00 32.05 176 GLY B N 1
ATOM 5846 C CA . GLY F 3 176 ? -28.613 30.999 -15.621 1.00 32.00 176 GLY B CA 1
ATOM 5847 C C . GLY F 3 176 ? -27.517 30.892 -16.670 1.00 30.62 176 GLY B C 1
ATOM 5848 O O . GLY F 3 176 ? -26.631 31.722 -16.665 1.00 31.23 176 GLY B O 1
ATOM 5849 N N . GLU F 3 177 ? -27.528 29.857 -17.514 1.00 31.02 177 GLU B N 1
ATOM 5850 C CA . GLU F 3 177 ? -26.462 29.679 -18.494 1.00 33.55 177 GLU B CA 1
ATOM 5851 C C . GLU F 3 177 ? -26.944 29.891 -19.945 1.00 34.08 177 GLU B C 1
ATOM 5852 O O . GLU F 3 177 ? -26.221 29.596 -20.893 1.00 35.71 177 GLU B O 1
ATOM 5858 N N . GLY F 3 178 ? -28.136 30.420 -20.157 1.00 33.25 178 GLY B N 1
ATOM 5859 C CA . GLY F 3 178 ? -28.581 30.650 -21.550 1.00 33.66 178 GLY B CA 1
ATOM 5860 C C . GLY F 3 178 ? -28.092 31.957 -22.174 1.00 31.05 178 GLY B C 1
ATOM 5861 O O . GLY F 3 178 ? -27.890 32.943 -21.465 1.00 29.43 178 GLY B O 1
ATOM 5862 N N . SER F 3 179 ? -27.938 31.979 -23.496 1.00 27.87 179 SER B N 1
ATOM 5863 C CA . SER F 3 179 ? -27.753 33.242 -24.178 1.00 27.77 179 SER B CA 1
ATOM 5864 C C . SER F 3 179 ? -28.700 33.385 -25.389 1.00 27.95 179 SER B C 1
ATOM 5865 O O . SER F 3 179 ? -28.917 32.432 -26.145 1.00 28.83 179 SER B O 1
ATOM 5868 N N . PHE F 3 180 ? -29.251 34.587 -25.546 1.00 27.20 180 PHE B N 1
ATOM 5869 C CA . PHE F 3 180 ? -30.178 34.898 -26.614 1.00 28.03 180 PHE B CA 1
ATOM 5870 C C . PHE F 3 180 ? -29.550 35.985 -27.535 1.00 28.65 180 PHE B C 1
ATOM 5871 O O . PHE F 3 180 ? -29.439 37.140 -27.148 1.00 28.24 180 PHE B O 1
ATOM 5879 N N . SER F 3 181 ? -29.140 35.582 -28.738 1.00 29.44 181 SER B N 1
ATOM 5880 C CA . SER F 3 181 ? -28.241 36.355 -29.582 1.00 30.75 181 SER B CA 1
ATOM 5881 C C . SER F 3 181 ? -28.846 36.574 -30.968 1.00 29.87 181 SER B C 1
ATOM 5882 O O . SER F 3 181 ? -29.581 35.728 -31.471 1.00 33.96 181 SER B O 1
ATOM 5885 N N . VAL F 3 182 ? -28.552 37.738 -31.539 1.00 27.42 182 VAL B N 1
ATOM 5886 C CA . VAL F 3 182 ? -28.988 38.150 -32.851 1.00 26.86 182 VAL B CA 1
ATOM 5887 C C . VAL F 3 182 ? -27.747 38.417 -33.660 1.00 27.70 182 VAL B C 1
ATOM 5888 O O . VAL F 3 182 ? -27.052 39.367 -33.429 1.00 27.44 182 VAL B O 1
ATOM 5892 N N . TYR F 3 183 ? -27.492 37.587 -34.647 1.00 31.01 183 TYR B N 1
ATOM 5893 C CA . TYR F 3 183 ? -26.372 37.769 -35.555 1.00 30.90 183 TYR B CA 1
ATOM 5894 C C . TYR F 3 183 ? -26.661 38.700 -36.724 1.00 30.24 183 TYR B C 1
ATOM 5895 O O . TYR F 3 183 ? -27.711 38.681 -37.270 1.00 31.42 183 TYR B O 1
ATOM 5904 N N . THR F 3 184 ? -25.712 39.518 -37.109 1.00 32.09 184 THR B N 1
ATOM 5905 C CA . THR F 3 184 ? -25.787 40.220 -38.374 1.00 33.61 184 THR B CA 1
ATOM 5906 C C . THR F 3 184 ? -24.516 39.995 -39.198 1.00 34.68 184 THR B C 1
ATOM 5907 O O . THR F 3 184 ? -23.405 40.033 -38.677 1.00 33.30 184 THR B O 1
ATOM 5911 N N . THR F 3 185 ? -24.700 39.834 -40.502 1.00 38.40 185 THR B N 1
ATOM 5912 C CA . THR F 3 185 ? -23.571 39.710 -41.442 1.00 42.97 185 THR B CA 1
ATOM 5913 C C . THR F 3 185 ? -22.747 41.007 -41.476 1.00 43.58 185 THR B C 1
ATOM 5914 O O . THR F 3 185 ? -23.259 42.069 -41.125 1.00 44.31 185 THR B O 1
ATOM 5918 N N . SER F 3 186 ? -21.475 40.890 -41.859 1.00 47.26 186 SER B N 1
ATOM 5919 C CA . SER F 3 186 ? -20.547 42.043 -41.991 1.00 51.16 186 SER B CA 1
ATOM 5920 C C . SER F 3 186 ? -20.965 43.060 -43.073 1.00 53.63 186 SER B C 1
ATOM 5921 O O . SER F 3 186 ? -20.840 44.267 -42.872 1.00 56.78 186 SER B O 1
ATOM 5924 N N . ASP F 3 187 ? -21.468 42.565 -44.202 1.00 58.48 187 ASP B N 1
ATOM 5925 C CA . ASP F 3 187 ? -22.226 43.379 -45.180 1.00 60.68 187 ASP B CA 1
ATOM 5926 C C . ASP F 3 187 ? -23.349 44.269 -44.599 1.00 59.25 187 ASP B C 1
ATOM 5927 O O . ASP F 3 187 ? -23.691 45.306 -45.167 1.00 54.21 187 ASP B O 1
ATOM 5932 N N . ASP F 3 188 ? -23.920 43.843 -43.477 1.00 56.71 188 ASP B N 1
ATOM 5933 C CA . ASP F 3 188 ? -25.116 44.454 -42.913 1.00 57.64 188 ASP B CA 1
ATOM 5934 C C . ASP F 3 188 ? -26.296 44.246 -43.848 1.00 53.99 188 ASP B C 1
ATOM 5935 O O . ASP F 3 188 ? -27.072 45.165 -44.114 1.00 57.10 188 ASP B O 1
ATOM 5940 N N . LYS F 3 189 ? -26.452 43.022 -44.333 1.00 49.01 189 LYS B N 1
ATOM 5941 C CA . LYS F 3 189 ? -27.655 42.741 -45.063 1.00 50.01 189 LYS B CA 1
ATOM 5942 C C . LYS F 3 189 ? -28.469 41.588 -44.555 1.00 43.98 189 LYS B C 1
ATOM 5943 O O . LYS F 3 189 ? -29.665 41.555 -44.828 1.00 45.11 189 LYS B O 1
ATOM 5949 N N . TYR F 3 190 ? -27.879 40.643 -43.839 1.00 39.15 190 TYR B N 1
ATOM 5950 C CA . TYR F 3 190 ? -28.685 39.568 -43.287 1.00 36.90 190 TYR B CA 1
ATOM 5951 C C . TYR F 3 190 ? -28.642 39.579 -41.786 1.00 34.84 190 TYR B C 1
ATOM 5952 O O . TYR F 3 190 ? -27.766 40.198 -41.175 1.00 35.80 190 TYR B O 1
ATOM 5961 N N . VAL F 3 191 ? -29.634 38.910 -41.208 1.00 31.95 191 VAL B N 1
ATOM 5962 C CA . VAL F 3 191 ? -29.883 38.920 -39.787 1.00 29.46 191 VAL B CA 1
ATOM 5963 C C . VAL F 3 191 ? -30.306 37.515 -39.463 1.00 27.65 191 VAL B C 1
ATOM 5964 O O . VAL F 3 191 ? -30.990 36.898 -40.238 1.00 27.95 191 VAL B O 1
ATOM 5968 N N . SER F 3 192 ? -29.890 36.972 -38.340 1.00 26.46 192 SER B N 1
ATOM 5969 C CA . SER F 3 192 ? -30.392 35.662 -37.968 1.00 25.73 192 SER B CA 1
ATOM 5970 C C . SER F 3 192 ? -30.354 35.463 -36.446 1.00 24.93 192 SER B C 1
ATOM 5971 O O . SER F 3 192 ? -29.658 36.219 -35.734 1.00 25.75 192 SER B O 1
ATOM 5974 N N . LEU F 3 193 ? -31.047 34.454 -35.929 1.00 22.96 193 LEU B N 1
ATOM 5975 C CA . LEU F 3 193 ? -31.064 34.279 -34.462 1.00 22.47 193 LEU B CA 1
ATOM 5976 C C . LEU F 3 193 ? -30.320 33.061 -33.980 1.00 20.77 193 LEU B C 1
ATOM 5977 O O . LEU F 3 193 ? -30.098 32.149 -34.705 1.00 20.21 193 LEU B O 1
ATOM 5982 N N . SER F 3 194 ? -29.977 33.032 -32.720 1.00 20.37 194 SER B N 1
ATOM 5983 C CA . SER F 3 194 ? -29.527 31.779 -32.150 1.00 21.25 194 SER B CA 1
ATOM 5984 C C . SER F 3 194 ? -29.787 31.742 -30.667 1.00 20.53 194 SER B C 1
ATOM 5985 O O . SER F 3 194 ? -29.736 32.786 -29.966 1.00 18.36 194 SER B O 1
ATOM 5988 N N . PHE F 3 195 ? -30.045 30.521 -30.223 1.00 20.50 195 PHE B N 1
ATOM 5989 C CA . PHE F 3 195 ? -30.216 30.243 -28.845 1.00 22.07 195 PHE B CA 1
ATOM 5990 C C . PHE F 3 195 ? -29.131 29.285 -28.433 1.00 22.27 195 PHE B C 1
ATOM 5991 O O . PHE F 3 195 ? -29.033 28.240 -29.012 1.00 23.16 195 PHE B O 1
ATOM 5999 N N . ARG F 3 196 ? -28.318 29.641 -27.440 1.00 22.92 196 ARG B N 1
ATOM 6000 C CA . ARG F 3 196 ? -27.171 28.808 -27.038 1.00 23.66 196 ARG B CA 1
ATOM 6001 C C . ARG F 3 196 ? -27.123 28.578 -25.527 1.00 25.71 196 ARG B C 1
ATOM 6002 O O . ARG F 3 196 ? -27.382 29.519 -24.706 1.00 25.76 196 ARG B O 1
ATOM 6010 N N . VAL F 3 197 ? -26.756 27.354 -25.155 1.00 26.16 197 VAL B N 1
ATOM 6011 C CA . VAL F 3 197 ? -26.534 27.038 -23.756 1.00 28.27 197 VAL B CA 1
ATOM 6012 C C . VAL F 3 197 ? -25.283 26.215 -23.620 1.00 28.66 197 VAL B C 1
ATOM 6013 O O . VAL F 3 197 ? -25.230 25.122 -24.154 1.00 28.48 197 VAL B O 1
ATOM 6017 N N . SER F 3 198 ? -24.303 26.718 -22.869 1.00 29.89 198 SER B N 1
ATOM 6018 C CA . SER F 3 198 ? -22.962 26.083 -22.829 1.00 31.11 198 SER B CA 1
ATOM 6019 C C . SER F 3 198 ? -22.558 25.471 -21.496 1.00 30.43 198 SER B C 1
ATOM 6020 O O . SER F 3 198 ? -23.086 25.821 -20.460 1.00 28.35 198 SER B O 1
ATOM 6023 N N . GLN F 3 199 ? -21.590 24.561 -21.533 1.00 31.55 199 GLN B N 1
ATOM 6024 C CA . GLN F 3 199 ? -21.288 23.766 -20.352 1.00 32.58 199 GLN B CA 1
ATOM 6025 C C . GLN F 3 199 ? -19.985 22.953 -20.461 1.00 35.19 199 GLN B C 1
ATOM 6026 O O . GLN F 3 199 ? -19.583 22.536 -21.534 1.00 36.18 199 GLN B O 1
ATOM 6032 N N . HIS F 3 200 ? -19.332 22.727 -19.327 1.00 38.58 200 HIS B N 1
ATOM 6033 C CA . HIS F 3 200 ? -18.105 21.921 -19.253 1.00 39.41 200 HIS B CA 1
ATOM 6034 C C . HIS F 3 200 ? -18.321 20.545 -19.823 1.00 41.50 200 HIS B C 1
ATOM 6035 O O . HIS F 3 200 ? -19.446 20.048 -19.838 1.00 40.44 200 HIS B O 1
ATOM 6042 N N . ASN F 3 201 ? -17.241 19.918 -20.292 1.00 44.60 201 ASN B N 1
ATOM 6043 C CA . ASN F 3 201 ? -17.273 18.526 -20.730 1.00 46.14 201 ASN B CA 1
ATOM 6044 C C . ASN F 3 201 ? -17.941 17.606 -19.765 1.00 44.30 201 ASN B C 1
ATOM 6045 O O . ASN F 3 201 ? -18.690 16.757 -20.177 1.00 43.78 201 ASN B O 1
ATOM 6050 N N . LYS F 3 202 ? -17.627 17.756 -18.482 1.00 43.46 202 LYS B N 1
ATOM 6051 C CA . LYS F 3 202 ? -18.206 16.942 -17.435 1.00 44.07 202 LYS B CA 1
ATOM 6052 C C . LYS F 3 202 ? -19.658 16.622 -17.814 1.00 45.16 202 LYS B C 1
ATOM 6053 O O . LYS F 3 202 ? -20.060 15.466 -17.857 1.00 51.43 202 LYS B O 1
ATOM 6055 N N . ASP F 3 203 ? -20.436 17.633 -18.162 1.00 44.97 203 ASP B N 1
ATOM 6056 C CA . ASP F 3 203 ? -21.848 17.408 -18.414 1.00 45.33 203 ASP B CA 1
ATOM 6057 C C . ASP F 3 203 ? -22.242 17.425 -19.881 1.00 42.65 203 ASP B C 1
ATOM 6058 O O . ASP F 3 203 ? -23.342 17.794 -20.236 1.00 41.87 203 ASP B O 1
ATOM 6063 N N . LYS F 3 204 ? -21.337 16.960 -20.723 1.00 43.48 204 LYS B N 1
ATOM 6064 C CA . LYS F 3 204 ? -21.617 16.675 -22.127 1.00 43.90 204 LYS B CA 1
ATOM 6065 C C . LYS F 3 204 ? -22.899 15.834 -22.270 1.00 43.38 204 LYS B C 1
ATOM 6066 O O . LYS F 3 204 ? -23.793 16.202 -23.016 1.00 42.29 204 LYS B O 1
ATOM 6072 N N . GLN F 3 205 ? -22.987 14.716 -21.544 1.00 43.54 205 GLN B N 1
ATOM 6073 C CA . GLN F 3 205 ? -24.118 13.809 -21.662 1.00 42.49 205 GLN B CA 1
ATOM 6074 C C . GLN F 3 205 ? -25.482 14.502 -21.384 1.00 43.23 205 GLN B C 1
ATOM 6075 O O . GLN F 3 205 ? -26.456 14.236 -22.095 1.00 42.08 205 GLN B O 1
ATOM 6077 N N . LEU F 3 206 ? -25.546 15.437 -20.420 1.00 45.64 206 LEU B N 1
ATOM 6078 C CA . LEU F 3 206 ? -26.817 16.159 -20.095 1.00 43.55 206 LEU B CA 1
ATOM 6079 C C . LEU F 3 206 ? -27.255 17.098 -21.193 1.00 42.70 206 LEU B C 1
ATOM 6080 O O . LEU F 3 206 ? -28.404 17.081 -21.609 1.00 44.42 206 LEU B O 1
ATOM 6085 N N . LEU F 3 207 ? -26.310 17.899 -21.670 1.00 42.17 207 LEU B N 1
ATOM 6086 C CA . LEU F 3 207 ? -26.529 18.837 -22.758 1.00 40.91 207 LEU B CA 1
ATOM 6087 C C . LEU F 3 207 ? -27.044 18.209 -24.012 1.00 42.24 207 LEU B C 1
ATOM 6088 O O . LEU F 3 207 ? -27.946 18.761 -24.631 1.00 42.15 207 LEU B O 1
ATOM 6093 N N . LYS F 3 208 ? -26.452 17.091 -24.435 1.00 43.58 208 LYS B N 1
ATOM 6094 C CA . LYS F 3 208 ? -26.954 16.397 -25.635 1.00 44.12 208 LYS B CA 1
ATOM 6095 C C . LYS F 3 208 ? -28.432 15.967 -25.406 1.00 44.65 208 LYS B C 1
ATOM 6096 O O . LYS F 3 208 ? -29.207 15.893 -26.359 1.00 42.74 208 LYS B O 1
ATOM 6098 N N . SER F 3 209 ? -28.840 15.770 -24.141 1.00 45.12 209 SER B N 1
ATOM 6099 C CA . SER F 3 209 ? -30.203 15.328 -23.852 1.00 46.65 209 SER B CA 1
ATOM 6100 C C . SER F 3 209 ? -31.207 16.454 -24.157 1.00 47.40 209 SER B C 1
ATOM 6101 O O . SER F 3 209 ? -32.391 16.192 -24.424 1.00 46.73 209 SER B O 1
ATOM 6104 N N . PHE F 3 210 ? -30.707 17.696 -24.170 1.00 46.29 210 PHE B N 1
ATOM 6105 C CA . PHE F 3 210 ? -31.501 18.896 -24.541 1.00 45.50 210 PHE B CA 1
ATOM 6106 C C . PHE F 3 210 ? -32.130 18.771 -25.952 1.00 46.86 210 PHE B C 1
ATOM 6107 O O . PHE F 3 210 ? -33.272 19.206 -26.176 1.00 47.78 210 PHE B O 1
ATOM 6115 N N . VAL F 3 211 ? -31.363 18.217 -26.901 1.00 46.49 211 VAL B N 1
ATOM 6116 C CA . VAL F 3 211 ? -31.834 18.011 -28.276 1.00 47.50 211 VAL B CA 1
ATOM 6117 C C . VAL F 3 211 ? -33.184 17.272 -28.246 1.00 49.24 211 VAL B C 1
ATOM 6118 O O . VAL F 3 211 ? -34.100 17.675 -28.946 1.00 49.23 211 VAL B O 1
ATOM 6122 N N . ASP F 3 212 ? -33.313 16.245 -27.395 1.00 51.31 212 ASP B N 1
ATOM 6123 C CA . ASP F 3 212 ? -34.622 15.642 -27.079 1.00 53.65 212 ASP B CA 1
ATOM 6124 C C . ASP F 3 212 ? -35.589 16.637 -26.444 1.00 49.90 212 ASP B C 1
ATOM 6125 O O . ASP F 3 212 ? -36.757 16.633 -26.768 1.00 49.25 212 ASP B O 1
ATOM 6130 N N . PHE F 3 213 ? -35.136 17.456 -25.509 1.00 46.07 213 PHE B N 1
ATOM 6131 C CA . PHE F 3 213 ? -36.090 18.252 -24.743 1.00 45.85 213 PHE B CA 1
ATOM 6132 C C . PHE F 3 213 ? -36.884 19.241 -25.600 1.00 46.54 213 PHE B C 1
ATOM 6133 O O . PHE F 3 213 ? -38.055 19.511 -25.320 1.00 43.85 213 PHE B O 1
ATOM 6141 N N . PHE F 3 214 ? -36.229 19.808 -26.611 1.00 46.97 214 PHE B N 1
ATOM 6142 C CA . PHE F 3 214 ? -36.843 20.845 -27.467 1.00 46.04 214 PHE B CA 1
ATOM 6143 C C . PHE F 3 214 ? -37.281 20.263 -28.793 1.00 48.88 214 PHE B C 1
ATOM 6144 O O . PHE F 3 214 ? -38.132 20.829 -29.484 1.00 47.22 214 PHE B O 1
ATOM 6152 N N . GLY F 3 215 ? -36.649 19.149 -29.157 1.00 51.62 215 GLY B N 1
ATOM 6153 C CA . GLY F 3 215 ? -36.930 18.461 -30.398 1.00 54.18 215 GLY B CA 1
ATOM 6154 C C . GLY F 3 215 ? -36.344 19.267 -31.519 1.00 57.39 215 GLY B C 1
ATOM 6155 O O . GLY F 3 215 ? -36.901 19.311 -32.626 1.00 66.68 215 GLY B O 1
ATOM 6156 N N . CYS F 3 216 ? -35.236 19.943 -31.231 1.00 55.22 216 CYS B N 1
ATOM 6157 C CA . CYS F 3 216 ? -34.578 20.747 -32.249 1.00 52.85 216 CYS B CA 1
ATOM 6158 C C . CYS F 3 216 ? -33.148 21.042 -31.890 1.00 47.60 216 CYS B C 1
ATOM 6159 O O . CYS F 3 216 ? -32.698 20.691 -30.804 1.00 42.08 216 CYS B O 1
ATOM 6162 N N . GLY F 3 217 ? -32.450 21.666 -32.843 1.00 45.69 217 GLY B N 1
ATOM 6163 C CA . GLY F 3 217 ? -31.097 22.151 -32.632 1.00 44.83 217 GLY B CA 1
ATOM 6164 C C . GLY F 3 217 ? -30.037 21.077 -32.601 1.00 45.08 217 GLY B C 1
ATOM 6165 O O . GLY F 3 217 ? -30.271 19.927 -32.887 1.00 49.74 217 GLY B O 1
ATOM 6166 N N . GLY F 3 218 ? -28.840 21.458 -32.242 1.00 45.95 218 GLY B N 1
ATOM 6167 C CA . GLY F 3 218 ? -27.756 20.514 -32.279 1.00 46.68 218 GLY B CA 1
ATOM 6168 C C . GLY F 3 218 ? -26.758 20.821 -31.198 1.00 45.66 218 GLY B C 1
ATOM 6169 O O . GLY F 3 218 ? -26.869 21.821 -30.482 1.00 41.78 218 GLY B O 1
ATOM 6170 N N . PHE F 3 219 ? -25.784 19.935 -31.092 1.00 49.47 219 PHE B N 1
ATOM 6171 C CA . PHE F 3 219 ? -24.814 19.979 -30.039 1.00 53.71 219 PHE B CA 1
ATOM 6172 C C . PHE F 3 219 ? -23.453 20.015 -30.708 1.00 54.08 219 PHE B C 1
ATOM 6173 O O . PHE F 3 219 ? -23.165 19.193 -31.560 1.00 52.61 219 PHE B O 1
ATOM 6181 N N . ASN F 3 220 ? -22.632 21.001 -30.356 1.00 57.15 220 ASN B N 1
ATOM 6182 C CA . ASN F 3 220 ? -21.272 21.070 -30.882 1.00 56.95 220 ASN B CA 1
ATOM 6183 C C . ASN F 3 220 ? -20.187 21.410 -29.831 1.00 53.15 220 ASN B C 1
ATOM 6184 O O . ASN F 3 220 ? -20.414 21.331 -28.634 1.00 49.92 220 ASN B O 1
ATOM 6189 N N . TYR F 3 221 ? -18.988 21.736 -30.286 1.00 52.05 221 TYR B N 1
ATOM 6190 C CA . TYR F 3 221 ? -17.924 22.090 -29.385 1.00 49.41 221 TYR B CA 1
ATOM 6191 C C . TYR F 3 221 ? -17.730 23.575 -29.365 1.00 44.59 221 TYR B C 1
ATOM 6192 O O . TYR F 3 221 ? -17.729 24.214 -30.393 1.00 41.48 221 TYR B O 1
ATOM 6201 N N . HIS F 3 222 ? -17.522 24.088 -28.163 1.00 44.44 222 HIS B N 1
ATOM 6202 C CA . HIS F 3 222 ? -17.292 25.492 -27.887 1.00 41.69 222 HIS B CA 1
ATOM 6203 C C . HIS F 3 222 ? -15.980 26.021 -28.404 1.00 42.94 222 HIS B C 1
ATOM 6204 O O . HIS F 3 222 ? -15.909 27.151 -28.883 1.00 40.73 222 HIS B O 1
ATOM 6211 N N . ASN F 3 223 ? -14.924 25.224 -28.294 1.00 46.04 223 ASN B N 1
ATOM 6212 C CA . ASN F 3 223 ? -13.554 25.713 -28.460 1.00 49.92 223 ASN B CA 1
ATOM 6213 C C . ASN F 3 223 ? -12.662 24.552 -28.873 1.00 52.92 223 ASN B C 1
ATOM 6214 O O . ASN F 3 223 ? -12.942 23.411 -28.520 1.00 56.86 223 ASN B O 1
ATOM 6219 N N . LYS F 3 224 ? -11.583 24.831 -29.595 1.00 58.62 224 LYS B N 1
ATOM 6220 C CA . LYS F 3 224 ? -10.702 23.775 -30.129 1.00 61.32 224 LYS B CA 1
ATOM 6221 C C . LYS F 3 224 ? -10.269 22.767 -29.093 1.00 64.89 224 LYS B C 1
ATOM 6222 O O . LYS F 3 224 ? -10.512 21.579 -29.270 1.00 72.28 224 LYS B O 1
ATOM 6228 N N . GLY F 3 225 ? -9.618 23.215 -28.024 1.00 67.88 225 GLY B N 1
ATOM 6229 C CA . GLY F 3 225 ? -9.228 22.301 -26.932 1.00 70.49 225 GLY B CA 1
ATOM 6230 C C . GLY F 3 225 ? -10.478 21.800 -26.220 1.00 73.93 225 GLY B C 1
ATOM 6231 O O . GLY F 3 225 ? -10.823 22.308 -25.138 1.00 75.02 225 GLY B O 1
ATOM 6232 N N . ASN F 3 226 ? -11.140 20.811 -26.852 1.00 70.52 226 ASN B N 1
ATOM 6233 C CA . ASN F 3 226 ? -12.523 20.331 -26.550 1.00 63.54 226 ASN B CA 1
ATOM 6234 C C . ASN F 3 226 ? -12.962 20.301 -25.094 1.00 60.96 226 ASN B C 1
ATOM 6235 O O . ASN F 3 226 ? -13.515 19.284 -24.642 1.00 60.94 226 ASN B O 1
ATOM 6240 N N . LYS F 3 227 ? -12.737 21.404 -24.383 1.00 51.99 227 LYS B N 1
ATOM 6241 C CA . LYS F 3 227 ? -12.873 21.424 -22.950 1.00 50.39 227 LYS B CA 1
ATOM 6242 C C . LYS F 3 227 ? -14.323 21.768 -22.586 1.00 48.08 227 LYS B C 1
ATOM 6243 O O . LYS F 3 227 ? -14.733 21.632 -21.395 1.00 47.67 227 LYS B O 1
ATOM 6245 N N . ALA F 3 228 ? -15.076 22.185 -23.619 1.00 42.01 228 ALA B N 1
ATOM 6246 C CA . ALA F 3 228 ? -16.390 22.821 -23.473 1.00 38.28 228 ALA B CA 1
ATOM 6247 C C . ALA F 3 228 ? -17.329 22.510 -24.660 1.00 35.88 228 ALA B C 1
ATOM 6248 O O . ALA F 3 228 ? -16.898 22.396 -25.832 1.00 36.10 228 ALA B O 1
ATOM 6250 N N . VAL F 3 229 ? -18.610 22.435 -24.318 1.00 30.95 229 VAL B N 1
ATOM 6251 C CA . VAL F 3 229 ? -19.659 21.991 -25.187 1.00 30.75 229 VAL B CA 1
ATOM 6252 C C . VAL F 3 229 ? -20.789 23.061 -25.285 1.00 29.76 229 VAL B C 1
ATOM 6253 O O . VAL F 3 229 ? -20.890 23.947 -24.447 1.00 29.24 229 VAL B O 1
ATOM 6257 N N . ILE F 3 230 ? -21.626 22.994 -26.313 1.00 29.94 230 ILE B N 1
ATOM 6258 C CA . ILE F 3 230 ? -22.633 24.015 -26.562 1.00 29.20 230 ILE B CA 1
ATOM 6259 C C . ILE F 3 230 ? -23.864 23.307 -27.110 1.00 29.23 230 ILE B C 1
ATOM 6260 O O . ILE F 3 230 ? -23.714 22.392 -27.927 1.00 31.60 230 ILE B O 1
ATOM 6265 N N . PHE F 3 231 ? -25.056 23.660 -26.624 1.00 26.55 231 PHE B N 1
ATOM 6266 C CA . PHE F 3 231 ? -26.290 23.313 -27.315 1.00 27.19 231 PHE B CA 1
ATOM 6267 C C . PHE F 3 231 ? -26.668 24.527 -28.128 1.00 26.96 231 PHE B C 1
ATOM 6268 O O . PHE F 3 231 ? -26.674 25.608 -27.604 1.00 27.62 231 PHE B O 1
ATOM 6276 N N . VAL F 3 232 ? -26.952 24.378 -29.409 1.00 29.12 232 VAL B N 1
ATOM 6277 C CA . VAL F 3 232 ? -27.305 25.528 -30.242 1.00 29.60 232 VAL B CA 1
ATOM 6278 C C . VAL F 3 232 ? -28.493 25.233 -31.109 1.00 31.23 232 VAL B C 1
ATOM 6279 O O . VAL F 3 232 ? -28.574 24.142 -31.714 1.00 30.52 232 VAL B O 1
ATOM 6283 N N . THR F 3 233 ? -29.386 26.222 -31.185 1.00 31.32 233 THR B N 1
ATOM 6284 C CA . THR F 3 233 ? -30.428 26.253 -32.198 1.00 32.51 233 THR B CA 1
ATOM 6285 C C . THR F 3 233 ? -30.286 27.491 -33.064 1.00 32.82 233 THR B C 1
ATOM 6286 O O . THR F 3 233 ? -29.971 28.550 -32.534 1.00 32.59 233 THR B O 1
ATOM 6290 N N . ARG F 3 234 ? -30.510 27.324 -34.384 1.00 33.79 234 ARG B N 1
ATOM 6291 C CA . ARG F 3 234 ? -30.384 28.398 -35.379 1.00 32.72 234 ARG B CA 1
ATOM 6292 C C . ARG F 3 234 ? -31.576 28.409 -36.300 1.00 34.51 234 ARG B C 1
ATOM 6293 O O . ARG F 3 234 ? -32.046 29.462 -36.624 1.00 37.71 234 ARG B O 1
ATOM 6301 N N . LYS F 3 235 ? -32.054 27.262 -36.768 1.00 37.02 235 LYS B N 1
ATOM 6302 C CA . LYS F 3 235 ? -33.230 27.246 -37.643 1.00 39.31 235 LYS B CA 1
ATOM 6303 C C . LYS F 3 235 ? -34.369 28.083 -37.081 1.00 38.32 235 LYS B C 1
ATOM 6304 O O . LYS F 3 235 ? -34.822 27.868 -35.961 1.00 38.94 235 LYS B O 1
ATOM 6310 N N . PHE F 3 236 ? -34.837 29.028 -37.876 1.00 38.63 236 PHE B N 1
ATOM 6311 C CA . PHE F 3 236 ? -35.895 29.902 -37.463 1.00 40.07 236 PHE B CA 1
ATOM 6312 C C . PHE F 3 236 ? -37.193 29.113 -37.266 1.00 42.00 236 PHE B C 1
ATOM 6313 O O . PHE F 3 236 ? -37.932 29.329 -36.293 1.00 38.21 236 PHE B O 1
ATOM 6321 N N . GLU F 3 237 ? -37.471 28.219 -38.214 1.00 46.20 237 GLU B N 1
ATOM 6322 C CA . GLU F 3 237 ? -38.492 27.158 -38.039 1.00 50.60 237 GLU B CA 1
ATOM 6323 C C . GLU F 3 237 ? -38.509 26.739 -36.538 1.00 45.91 237 GLU B C 1
ATOM 6324 O O . GLU F 3 237 ? -39.471 26.946 -35.806 1.00 42.75 237 GLU B O 1
ATOM 6330 N N . ASP F 3 238 ? -37.391 26.200 -36.075 1.00 44.00 238 ASP B N 1
ATOM 6331 C CA . ASP F 3 238 ? -37.298 25.640 -34.731 1.00 42.51 238 ASP B CA 1
ATOM 6332 C C . ASP F 3 238 ? -37.458 26.712 -33.633 1.00 37.21 238 ASP B C 1
ATOM 6333 O O . ASP F 3 238 ? -38.180 26.499 -32.687 1.00 36.12 238 ASP B O 1
ATOM 6338 N N . ILE F 3 239 ? -36.803 27.860 -33.776 1.00 32.33 239 ILE B N 1
ATOM 6339 C CA . ILE F 3 239 ? -36.897 28.913 -32.785 1.00 29.90 239 ILE B CA 1
ATOM 6340 C C . ILE F 3 239 ? -38.279 29.476 -32.613 1.00 31.33 239 ILE B C 1
ATOM 6341 O O . ILE F 3 239 ? -38.742 29.648 -31.485 1.00 30.24 239 ILE B O 1
ATOM 6346 N N . ASN F 3 240 ? -38.944 29.742 -33.730 1.00 36.10 240 ASN B N 1
ATOM 6347 C CA . ASN F 3 240 ? -40.284 30.332 -33.713 1.00 38.30 240 ASN B CA 1
ATOM 6348 C C . ASN F 3 240 ? -41.390 29.372 -33.306 1.00 41.15 240 ASN B C 1
ATOM 6349 O O . ASN F 3 240 ? -42.424 29.797 -32.786 1.00 43.01 240 ASN B O 1
ATOM 6354 N N . ASP F 3 241 ? -41.157 28.078 -33.471 1.00 45.01 241 ASP B N 1
ATOM 6355 C CA . ASP F 3 241 ? -42.206 27.078 -33.194 1.00 50.66 241 ASP B CA 1
ATOM 6356 C C . ASP F 3 241 ? -42.101 26.448 -31.835 1.00 47.04 241 ASP B C 1
ATOM 6357 O O . ASP F 3 241 ? -43.107 26.204 -31.197 1.00 44.54 241 ASP B O 1
ATOM 6362 N N . LYS F 3 242 ? -40.871 26.145 -31.430 1.00 44.02 242 LYS B N 1
ATOM 6363 C CA . LYS F 3 242 ? -40.604 25.346 -30.256 1.00 42.31 242 LYS B CA 1
ATOM 6364 C C . LYS F 3 242 ? -40.003 26.174 -29.096 1.00 41.14 242 LYS B C 1
ATOM 6365 O O . LYS F 3 242 ? -40.648 26.297 -28.028 1.00 42.18 242 LYS B O 1
ATOM 6371 N N . ILE F 3 243 ? -38.815 26.762 -29.321 1.00 37.01 243 ILE B N 1
ATOM 6372 C CA . ILE F 3 243 ? -38.058 27.523 -28.286 1.00 34.86 243 ILE B CA 1
ATOM 6373 C C . ILE F 3 243 ? -38.849 28.715 -27.734 1.00 35.07 243 ILE B C 1
ATOM 6374 O O . ILE F 3 243 ? -38.861 28.954 -26.548 1.00 34.22 243 ILE B O 1
ATOM 6379 N N . ILE F 3 244 ? -39.478 29.499 -28.590 1.00 36.42 244 ILE B N 1
ATOM 6380 C CA . ILE F 3 244 ? -40.167 30.677 -28.070 1.00 37.01 244 ILE B CA 1
ATOM 6381 C C . ILE F 3 244 ? -41.426 30.323 -27.297 1.00 38.75 244 ILE B C 1
ATOM 6382 O O . ILE F 3 244 ? -41.551 30.711 -26.145 1.00 42.33 244 ILE B O 1
ATOM 6387 N N . PRO F 3 245 ? -42.359 29.590 -27.913 1.00 40.41 245 PRO B N 1
ATOM 6388 C CA . PRO F 3 245 ? -43.571 29.161 -27.190 1.00 42.23 245 PRO B CA 1
ATOM 6389 C C . PRO F 3 245 ? -43.315 28.476 -25.837 1.00 42.61 245 PRO B C 1
ATOM 6390 O O . PRO F 3 245 ? -44.007 28.779 -24.851 1.00 39.43 245 PRO B O 1
ATOM 6394 N N . LEU F 3 246 ? -42.328 27.578 -25.797 1.00 43.59 246 LEU B N 1
ATOM 6395 C CA . LEU F 3 246 ? -41.881 27.010 -24.514 1.00 45.87 246 LEU B CA 1
ATOM 6396 C C . LEU F 3 246 ? -41.692 28.092 -23.447 1.00 44.24 246 LEU B C 1
ATOM 6397 O O . LEU F 3 246 ? -42.364 28.050 -22.399 1.00 45.64 246 LEU B O 1
ATOM 6402 N N . PHE F 3 247 ? -40.836 29.075 -23.740 1.00 39.31 247 PHE B N 1
ATOM 6403 C CA . PHE F 3 247 ? -40.462 30.077 -22.756 1.00 38.52 247 PHE B CA 1
ATOM 6404 C C . PHE F 3 247 ? -41.489 31.158 -22.528 1.00 39.29 247 PHE B C 1
ATOM 6405 O O . PHE F 3 247 ? -41.299 31.992 -21.630 1.00 36.94 247 PHE B O 1
ATOM 6413 N N . ASN F 3 248 ? -42.548 31.195 -23.339 1.00 41.86 248 ASN B N 1
ATOM 6414 C CA . ASN F 3 248 ? -43.659 32.106 -23.050 1.00 43.76 248 ASN B CA 1
ATOM 6415 C C . ASN F 3 248 ? -44.493 31.517 -21.908 1.00 44.12 248 ASN B C 1
ATOM 6416 O O . ASN F 3 248 ? -45.053 32.235 -21.110 1.00 44.89 248 ASN B O 1
ATOM 6421 N N . GLU F 3 249 ? -44.499 30.196 -21.805 1.00 45.35 249 GLU B N 1
ATOM 6422 C CA . GLU F 3 249 ? -45.278 29.479 -20.814 1.00 49.39 249 GLU B CA 1
ATOM 6423 C C . GLU F 3 249 ? -44.522 29.146 -19.499 1.00 47.05 249 GLU B C 1
ATOM 6424 O O . GLU F 3 249 ? -45.124 29.025 -18.443 1.00 46.56 249 GLU B O 1
ATOM 6430 N N . TYR F 3 250 ? -43.211 28.952 -19.577 1.00 44.39 250 TYR B N 1
ATOM 6431 C CA . TYR F 3 250 ? -42.356 28.824 -18.388 1.00 41.01 250 TYR B CA 1
ATOM 6432 C C . TYR F 3 250 ? -41.382 30.010 -18.352 1.00 35.63 250 TYR B C 1
ATOM 6433 O O . TYR F 3 250 ? -40.313 29.943 -18.909 1.00 35.30 250 TYR B O 1
ATOM 6442 N N . LYS F 3 251 ? -41.782 31.112 -17.745 1.00 32.80 251 LYS B N 1
ATOM 6443 C CA . LYS F 3 251 ? -41.107 32.361 -17.976 1.00 31.81 251 LYS B CA 1
ATOM 6444 C C . LYS F 3 251 ? -39.660 32.281 -17.477 1.00 31.28 251 LYS B C 1
ATOM 6445 O O . LYS F 3 251 ? -39.393 31.689 -16.465 1.00 36.46 251 LYS B O 1
ATOM 6447 N N . ILE F 3 252 ? -38.734 32.801 -18.256 1.00 30.27 252 ILE B N 1
ATOM 6448 C CA . ILE F 3 252 ? -37.382 33.153 -17.819 1.00 30.12 252 ILE B CA 1
ATOM 6449 C C . ILE F 3 252 ? -37.485 34.301 -16.808 1.00 28.80 252 ILE B C 1
ATOM 6450 O O . ILE F 3 252 ? -38.330 35.150 -16.926 1.00 30.04 252 ILE B O 1
ATOM 6455 N N . LYS F 3 253 ? -36.624 34.331 -15.819 1.00 29.42 253 LYS B N 1
ATOM 6456 C CA . LYS F 3 253 ? -36.672 35.365 -14.771 1.00 31.95 253 LYS B CA 1
ATOM 6457 C C . LYS F 3 253 ? -35.326 36.092 -14.776 1.00 32.63 253 LYS B C 1
ATOM 6458 O O . LYS F 3 253 ? -34.347 35.515 -15.211 1.00 37.88 253 LYS B O 1
ATOM 6460 N N . GLY F 3 254 ? -35.277 37.345 -14.325 1.00 34.31 254 GLY B N 1
ATOM 6461 C CA . GLY F 3 254 ? -34.025 38.133 -14.289 1.00 34.91 254 GLY B CA 1
ATOM 6462 C C . GLY F 3 254 ? -33.883 39.080 -15.467 1.00 35.66 254 GLY B C 1
ATOM 6463 O O . GLY F 3 254 ? -34.830 39.269 -16.220 1.00 35.51 254 GLY B O 1
ATOM 6464 N N . VAL F 3 255 ? -32.692 39.647 -15.663 1.00 37.65 255 VAL B N 1
ATOM 6465 C CA . VAL F 3 255 ? -32.469 40.631 -16.760 1.00 38.01 255 VAL B CA 1
ATOM 6466 C C . VAL F 3 255 ? -32.593 39.895 -18.049 1.00 35.89 255 VAL B C 1
ATOM 6467 O O . VAL F 3 255 ? -33.170 40.391 -19.005 1.00 42.55 255 VAL B O 1
ATOM 6471 N N . LYS F 3 256 ? -32.114 38.673 -18.062 1.00 32.91 256 LYS B N 1
ATOM 6472 C CA . LYS F 3 256 ? -32.234 37.883 -19.259 1.00 32.05 256 LYS B CA 1
ATOM 6473 C C . LYS F 3 256 ? -33.677 37.875 -19.794 1.00 32.52 256 LYS B C 1
ATOM 6474 O O . LYS F 3 256 ? -33.871 37.903 -21.007 1.00 33.64 256 LYS B O 1
ATOM 6480 N N . TYR F 3 257 ? -34.685 37.901 -18.931 1.00 31.67 257 TYR B N 1
ATOM 6481 C CA . TYR F 3 257 ? -36.047 38.005 -19.451 1.00 33.25 257 TYR B CA 1
ATOM 6482 C C . TYR F 3 257 ? -36.236 39.066 -20.480 1.00 31.38 257 TYR B C 1
ATOM 6483 O O . TYR F 3 257 ? -36.966 38.846 -21.413 1.00 30.14 257 TYR B O 1
ATOM 6492 N N . LYS F 3 258 ? -35.635 40.233 -20.278 1.00 30.94 258 LYS B N 1
ATOM 6493 C CA . LYS F 3 258 ? -35.745 41.298 -21.271 1.00 31.75 258 LYS B CA 1
ATOM 6494 C C . LYS F 3 258 ? -34.995 40.885 -22.535 1.00 30.98 258 LYS B C 1
ATOM 6495 O O . LYS F 3 258 ? -35.480 41.056 -23.630 1.00 29.85 258 LYS B O 1
ATOM 6501 N N . ASP F 3 259 ? -33.814 40.310 -22.395 1.00 30.22 259 ASP B N 1
ATOM 6502 C CA . ASP F 3 259 ? -33.119 39.882 -23.581 1.00 31.19 259 ASP B CA 1
ATOM 6503 C C . ASP F 3 259 ? -34.027 38.922 -24.354 1.00 30.82 259 ASP B C 1
ATOM 6504 O O . ASP F 3 259 ? -34.038 38.942 -25.557 1.00 29.45 259 ASP B O 1
ATOM 6509 N N . PHE F 3 260 ? -34.845 38.142 -23.652 1.00 30.32 260 PHE B N 1
ATOM 6510 C CA . PHE F 3 260 ? -35.762 37.222 -24.297 1.00 29.37 260 PHE B CA 1
ATOM 6511 C C . PHE F 3 260 ? -36.871 37.940 -25.016 1.00 32.25 260 PHE B C 1
ATOM 6512 O O . PHE F 3 260 ? -37.227 37.525 -26.107 1.00 34.15 260 PHE B O 1
ATOM 6520 N N . LYS F 3 261 ? -37.442 38.979 -24.398 1.00 32.75 261 LYS B N 1
ATOM 6521 C CA . LYS F 3 261 ? -38.513 39.736 -25.017 1.00 34.56 261 LYS B CA 1
ATOM 6522 C C . LYS F 3 261 ? -38.011 40.350 -26.315 1.00 35.50 261 LYS B C 1
ATOM 6523 O O . LYS F 3 261 ? -38.625 40.172 -27.384 1.00 37.58 261 LYS B O 1
ATOM 6529 N N . ASP F 3 262 ? -36.884 41.057 -26.223 1.00 33.57 262 ASP B N 1
ATOM 6530 C CA . ASP F 3 262 ? -36.289 41.719 -27.363 1.00 31.78 262 ASP B CA 1
ATOM 6531 C C . ASP F 3 262 ? -36.002 40.710 -28.476 1.00 29.55 262 ASP B C 1
ATOM 6532 O O . ASP F 3 262 ? -36.364 40.917 -29.642 1.00 28.01 262 ASP B O 1
ATOM 6537 N N . TRP F 3 263 ? -35.415 39.585 -28.102 1.00 26.33 263 TRP B N 1
ATOM 6538 C CA . TRP F 3 263 ? -35.107 38.531 -29.062 1.00 24.66 263 TRP B CA 1
ATOM 6539 C C . TRP F 3 263 ? -36.336 38.066 -29.747 1.00 25.71 263 TRP B C 1
ATOM 6540 O O . TRP F 3 263 ? -36.333 37.843 -30.943 1.00 26.41 263 TRP B O 1
ATOM 6551 N N . SER F 3 264 ? -37.423 37.923 -29.027 1.00 26.39 264 SER B N 1
ATOM 6552 C CA . SER F 3 264 ? -38.573 37.343 -29.660 1.00 28.45 264 SER B CA 1
ATOM 6553 C C . SER F 3 264 ? -39.400 38.417 -30.363 1.00 30.80 264 SER B C 1
ATOM 6554 O O . SER F 3 264 ? -40.320 38.123 -31.152 1.00 32.11 264 SER B O 1
ATOM 6557 N N . LYS F 3 265 ? -39.056 39.671 -30.097 1.00 33.31 265 LYS B N 1
ATOM 6558 C CA . LYS F 3 265 ? -39.566 40.807 -30.879 1.00 33.18 265 LYS B CA 1
ATOM 6559 C C . LYS F 3 265 ? -38.972 40.733 -32.280 1.00 31.52 265 LYS B C 1
ATOM 6560 O O . LYS F 3 265 ? -39.655 40.988 -33.247 1.00 33.22 265 LYS B O 1
ATOM 6566 N N . VAL F 3 266 ? -37.681 40.405 -32.374 1.00 28.71 266 VAL B N 1
ATOM 6567 C CA . VAL F 3 266 ? -36.992 40.312 -33.645 1.00 26.75 266 VAL B CA 1
ATOM 6568 C C . VAL F 3 266 ? -37.569 39.072 -34.309 1.00 26.87 266 VAL B C 1
ATOM 6569 O O . VAL F 3 266 ? -37.969 39.094 -35.468 1.00 26.24 266 VAL B O 1
ATOM 6573 N N . ALA F 3 267 ? -37.655 37.985 -33.558 1.00 27.05 267 ALA B N 1
ATOM 6574 C CA . ALA F 3 267 ? -38.226 36.786 -34.122 1.00 27.74 267 ALA B CA 1
ATOM 6575 C C . ALA F 3 267 ? -39.477 37.195 -34.896 1.00 29.98 267 ALA B C 1
ATOM 6576 O O . ALA F 3 267 ? -39.605 36.777 -36.014 1.00 29.33 267 ALA B O 1
ATOM 6578 N N . LYS F 3 268 ? -40.367 38.027 -34.335 1.00 33.12 268 LYS B N 1
ATOM 6579 C CA . LYS F 3 268 ? -41.599 38.440 -35.060 1.00 37.03 268 LYS B CA 1
ATOM 6580 C C . LYS F 3 268 ? -41.422 39.163 -36.417 1.00 36.57 268 LYS B C 1
ATOM 6581 O O . LYS F 3 268 ? -42.109 38.830 -37.412 1.00 35.67 268 LYS B O 1
ATOM 6587 N N . MET F 3 269 ? -40.489 40.105 -36.453 1.00 35.57 269 MET B N 1
ATOM 6588 C CA . MET F 3 269 ? -40.096 40.780 -37.697 1.00 36.53 269 MET B CA 1
ATOM 6589 C C . MET F 3 269 ? -39.463 39.862 -38.740 1.00 34.45 269 MET B C 1
ATOM 6590 O O . MET F 3 269 ? -39.502 40.127 -39.916 1.00 36.14 269 MET B O 1
ATOM 6595 N N . ILE F 3 270 ? -38.837 38.799 -38.319 1.00 32.26 270 ILE B N 1
ATOM 6596 C CA . ILE F 3 270 ? -38.351 37.843 -39.269 1.00 31.80 270 ILE B CA 1
ATOM 6597 C C . ILE F 3 270 ? -39.529 37.018 -39.811 1.00 34.25 270 ILE B C 1
ATOM 6598 O O . ILE F 3 270 ? -39.536 36.680 -40.990 1.00 34.48 270 ILE B O 1
ATOM 6603 N N . GLU F 3 271 ? -40.515 36.707 -38.965 1.00 37.90 271 GLU B N 1
ATOM 6604 C CA . GLU F 3 271 ? -41.701 35.914 -39.366 1.00 41.97 271 GLU B CA 1
ATOM 6605 C C . GLU F 3 271 ? -42.362 36.612 -40.526 1.00 42.35 271 GLU B C 1
ATOM 6606 O O . GLU F 3 271 ? -42.539 36.028 -41.586 1.00 40.95 271 GLU B O 1
ATOM 6612 N N . SER F 3 272 ? -42.691 37.886 -40.301 1.00 41.16 272 SER B N 1
ATOM 6613 C CA . SER F 3 272 ? -43.364 38.716 -41.266 1.00 41.02 272 SER B CA 1
ATOM 6614 C C . SER F 3 272 ? -42.467 39.259 -42.394 1.00 43.92 272 SER B C 1
ATOM 6615 O O . SER F 3 272 ? -42.898 40.130 -43.156 1.00 46.16 272 SER B O 1
ATOM 6618 N N . LYS F 3 273 ? -41.226 38.774 -42.492 1.00 43.99 273 LYS B N 1
ATOM 6619 C CA . LYS F 3 273 ? -40.303 39.166 -43.549 1.00 42.55 273 LYS B CA 1
ATOM 6620 C C . LYS F 3 273 ? -39.759 40.597 -43.460 1.00 39.71 273 LYS B C 1
ATOM 6621 O O . LYS F 3 273 ? -38.976 41.004 -44.300 1.00 40.81 273 LYS B O 1
ATOM 6627 N N . SER F 3 274 ? -40.121 41.346 -42.432 1.00 36.43 274 SER B N 1
ATOM 6628 C CA . SER F 3 274 ? -39.602 42.697 -42.255 1.00 35.91 274 SER B CA 1
ATOM 6629 C C . SER F 3 274 ? -38.068 42.805 -42.240 1.00 35.31 274 SER B C 1
ATOM 6630 O O . SER F 3 274 ? -37.520 43.867 -42.539 1.00 35.29 274 SER B O 1
ATOM 6633 N N . HIS F 3 275 ? -37.373 41.727 -41.862 1.00 33.61 275 HIS B N 1
ATOM 6634 C CA . HIS F 3 275 ? -35.917 41.743 -41.850 1.00 30.95 275 HIS B CA 1
ATOM 6635 C C . HIS F 3 275 ? -35.300 41.943 -43.218 1.00 31.92 275 HIS B C 1
ATOM 6636 O O . HIS F 3 275 ? -34.161 42.354 -43.329 1.00 32.52 275 HIS B O 1
ATOM 6643 N N . LEU F 3 276 ? -36.048 41.700 -44.288 1.00 32.69 276 LEU B N 1
ATOM 6644 C CA . LEU F 3 276 ? -35.540 41.937 -45.634 1.00 32.09 276 LEU B CA 1
ATOM 6645 C C . LEU F 3 276 ? -35.921 43.306 -46.171 1.00 34.43 276 LEU B C 1
ATOM 6646 O O . LEU F 3 276 ? -35.763 43.544 -47.359 1.00 37.03 276 LEU B O 1
ATOM 6651 N N . THR F 3 277 ? -36.465 44.188 -45.325 1.00 34.23 277 THR B N 1
ATOM 6652 C CA . THR F 3 277 ? -36.732 45.572 -45.699 1.00 32.91 277 THR B CA 1
ATOM 6653 C C . THR F 3 277 ? -35.702 46.357 -44.919 1.00 32.77 277 THR B C 1
ATOM 6654 O O . THR F 3 277 ? -35.346 45.923 -43.850 1.00 32.03 277 THR B O 1
ATOM 6658 N N . THR F 3 278 ? -35.230 47.508 -45.414 1.00 33.73 278 THR B N 1
ATOM 6659 C CA . THR F 3 278 ? -34.192 48.262 -44.704 1.00 32.98 278 THR B CA 1
ATOM 6660 C C . THR F 3 278 ? -34.679 48.926 -43.417 1.00 33.74 278 THR B C 1
ATOM 6661 O O . THR F 3 278 ? -33.931 49.146 -42.500 1.00 36.33 278 THR B O 1
ATOM 6665 N N . ASN F 3 279 ? -35.924 49.303 -43.341 1.00 35.14 279 ASN B N 1
ATOM 6666 C CA . ASN F 3 279 ? -36.407 49.820 -42.078 1.00 37.48 279 ASN B CA 1
ATOM 6667 C C . ASN F 3 279 ? -36.459 48.714 -40.990 1.00 35.10 279 ASN B C 1
ATOM 6668 O O . ASN F 3 279 ? -36.037 48.909 -39.866 1.00 33.76 279 ASN B O 1
ATOM 6673 N N . GLY F 3 280 ? -36.971 47.548 -41.346 1.00 34.50 280 GLY B N 1
ATOM 6674 C CA . GLY F 3 280 ? -36.922 46.386 -40.450 1.00 33.98 280 GLY B CA 1
ATOM 6675 C C . GLY F 3 280 ? -35.510 46.123 -39.982 1.00 33.69 280 GLY B C 1
ATOM 6676 O O . GLY F 3 280 ? -35.274 45.873 -38.795 1.00 34.10 280 GLY B O 1
ATOM 6677 N N . TYR F 3 281 ? -34.566 46.229 -40.911 1.00 32.94 281 TYR B N 1
ATOM 6678 C CA . TYR F 3 281 ? -33.198 45.881 -40.655 1.00 31.83 281 TYR B CA 1
ATOM 6679 C C . TYR F 3 281 ? -32.592 46.888 -39.688 1.00 32.17 281 TYR B C 1
ATOM 6680 O O . TYR F 3 281 ? -32.007 46.526 -38.678 1.00 29.00 281 TYR B O 1
ATOM 6689 N N . LYS F 3 282 ? -32.730 48.167 -40.021 1.00 33.66 282 LYS B N 1
ATOM 6690 C CA . LYS F 3 282 ? -32.308 49.211 -39.112 1.00 34.83 282 LYS B CA 1
ATOM 6691 C C . LYS F 3 282 ? -32.984 48.998 -37.718 1.00 35.04 282 LYS B C 1
ATOM 6692 O O . LYS F 3 282 ? -32.364 49.150 -36.693 1.00 34.95 282 LYS B O 1
ATOM 6694 N N . GLU F 3 283 ? -34.245 48.606 -37.687 1.00 36.47 283 GLU B N 1
ATOM 6695 C CA . GLU F 3 283 ? -34.964 48.532 -36.428 1.00 38.08 283 GLU B CA 1
ATOM 6696 C C . GLU F 3 283 ? -34.400 47.417 -35.573 1.00 35.62 283 GLU B C 1
ATOM 6697 O O . GLU F 3 283 ? -34.231 47.563 -34.368 1.00 35.04 283 GLU B O 1
ATOM 6703 N N . ILE F 3 284 ? -34.123 46.287 -36.210 1.00 32.34 284 ILE B N 1
ATOM 6704 C CA . ILE F 3 284 ? -33.558 45.152 -35.528 1.00 29.80 284 ILE B CA 1
ATOM 6705 C C . ILE F 3 284 ? -32.211 45.580 -34.961 1.00 30.66 284 ILE B C 1
ATOM 6706 O O . ILE F 3 284 ? -31.944 45.382 -33.784 1.00 32.05 284 ILE B O 1
ATOM 6711 N N . CYS F 3 285 ? -31.379 46.209 -35.773 1.00 31.80 285 CYS B N 1
ATOM 6712 C CA . CYS F 3 285 ? -30.063 46.615 -35.312 1.00 33.94 285 CYS B CA 1
ATOM 6713 C C . CYS F 3 285 ? -30.123 47.445 -34.054 1.00 33.80 285 CYS B C 1
ATOM 6714 O O . CYS F 3 285 ? -29.225 47.337 -33.190 1.00 32.82 285 CYS B O 1
ATOM 6717 N N . LYS F 3 286 ? -31.191 48.233 -33.934 1.00 33.84 286 LYS B N 1
ATOM 6718 C CA . LYS F 3 286 ? -31.346 49.125 -32.798 1.00 35.12 286 LYS B CA 1
ATOM 6719 C C . LYS F 3 286 ? -31.599 48.305 -31.590 1.00 32.56 286 LYS B C 1
ATOM 6720 O O . LYS F 3 286 ? -30.932 48.478 -30.622 1.00 32.63 286 LYS B O 1
ATOM 6726 N N . ILE F 3 287 ? -32.531 47.363 -31.670 1.00 31.45 287 ILE B N 1
ATOM 6727 C CA . ILE F 3 287 ? -32.762 46.413 -30.578 1.00 31.07 287 ILE B CA 1
ATOM 6728 C C . ILE F 3 287 ? -31.491 45.640 -30.173 1.00 31.81 287 ILE B C 1
ATOM 6729 O O . ILE F 3 287 ? -31.271 45.388 -28.992 1.00 33.26 287 ILE B O 1
ATOM 6734 N N . LYS F 3 288 ? -30.692 45.222 -31.149 1.00 31.51 288 LYS B N 1
ATOM 6735 C CA . LYS F 3 288 ? -29.484 44.441 -30.862 1.00 31.67 288 LYS B CA 1
ATOM 6736 C C . LYS F 3 288 ? -28.436 45.189 -29.995 1.00 32.57 288 LYS B C 1
ATOM 6737 O O . LYS F 3 288 ? -27.831 44.602 -29.120 1.00 29.61 288 LYS B O 1
ATOM 6743 N N . GLU F 3 289 ? -28.267 46.483 -30.255 1.00 38.62 289 GLU B N 1
ATOM 6744 C CA . GLU F 3 289 ? -27.307 47.387 -29.563 1.00 42.31 289 GLU B CA 1
ATOM 6745 C C . GLU F 3 289 ? -27.646 47.618 -28.076 1.00 40.16 289 GLU B C 1
ATOM 6746 O O . GLU F 3 289 ? -26.951 48.382 -27.396 1.00 41.49 289 GLU B O 1
ATOM 6752 N N . ASN F 3 290 ? -28.744 47.028 -27.609 1.00 37.71 290 ASN B N 1
ATOM 6753 C CA . ASN F 3 290 ? -29.284 47.278 -26.284 1.00 39.06 290 ASN B CA 1
ATOM 6754 C C . ASN F 3 290 ? -29.690 45.989 -25.583 1.00 36.50 290 ASN B C 1
ATOM 6755 O O . ASN F 3 290 ? -30.380 45.985 -24.553 1.00 35.34 290 ASN B O 1
ATOM 6760 N N . MET F 3 291 ? -29.254 44.871 -26.113 1.00 34.98 291 MET B N 1
ATOM 6761 C CA . MET F 3 291 ? -29.549 43.663 -25.433 1.00 35.56 291 MET B CA 1
ATOM 6762 C C . MET F 3 291 ? -28.266 43.033 -24.926 1.00 33.74 291 MET B C 1
ATOM 6763 O O . MET F 3 291 ? -27.198 43.447 -25.295 1.00 32.38 291 MET B O 1
ATOM 6768 N N . ASN F 3 292 ? -28.404 42.091 -23.997 1.00 34.96 292 ASN B N 1
ATOM 6769 C CA . ASN F 3 292 ? -27.279 41.298 -23.448 1.00 32.43 292 ASN B CA 1
ATOM 6770 C C . ASN F 3 292 ? -26.302 42.229 -22.784 1.00 32.91 292 ASN B C 1
ATOM 6771 O O . ASN F 3 292 ? -26.716 43.089 -22.037 1.00 32.26 292 ASN B O 1
ATOM 6776 N N . SER F 3 293 ? -25.018 42.090 -23.047 1.00 35.25 293 SER B N 1
ATOM 6777 C CA . SER F 3 293 ? -24.049 42.846 -22.280 1.00 35.21 293 SER B CA 1
ATOM 6778 C C . SER F 3 293 ? -24.126 44.290 -22.640 1.00 35.77 293 SER B C 1
ATOM 6779 O O . SER F 3 293 ? -23.548 45.091 -21.970 1.00 37.94 293 SER B O 1
ATOM 6782 N N . TYR F 3 294 ? -24.822 44.625 -23.710 1.00 37.30 294 TYR B N 1
ATOM 6783 C CA . TYR F 3 294 ? -24.927 46.016 -24.141 1.00 40.86 294 TYR B CA 1
ATOM 6784 C C . TYR F 3 294 ? -26.126 46.789 -23.562 1.00 40.59 294 TYR B C 1
ATOM 6785 O O . TYR F 3 294 ? -26.342 47.923 -23.934 1.00 40.07 294 TYR B O 1
ATOM 6794 N N . ARG F 3 295 ? -26.873 46.213 -22.622 1.00 41.86 295 ARG B N 1
ATOM 6795 C CA . ARG F 3 295 ? -28.139 46.825 -22.195 1.00 42.92 295 ARG B CA 1
ATOM 6796 C C . ARG F 3 295 ? -27.911 48.000 -21.235 1.00 46.51 295 ARG B C 1
ATOM 6797 O O . ARG F 3 295 ? -27.083 47.917 -20.341 1.00 49.18 295 ARG B O 1
ATOM 6805 N N . LYS F 3 296 ? -28.693 49.064 -21.409 1.00 51.85 296 LYS B N 1
ATOM 6806 C CA . LYS F 3 296 ? -28.551 50.321 -20.660 1.00 57.30 296 LYS B CA 1
ATOM 6807 C C . LYS F 3 296 ? -27.192 51.002 -20.943 1.00 60.62 296 LYS B C 1
ATOM 6808 O O . LYS F 3 296 ? -26.165 50.736 -20.283 1.00 61.18 296 LYS B O 1
#

Secondary structure (DSSP, 8-state):
---HHHHHHHHHHS-EEEEEEEE-SS-EEEEEEEEEEEEGGGHHHHHHHHHHTTT-SEEEE-SSEEEEEE-SHHHHHHHHHHHHHS---STHHHHHHHHHHHHHHHHHHT--EE-S-TTHHHHHHHHHTTSTT---HHHHHS-----PPPPP--S------HHHHHHHHHHHEEEEEEE-TTS--EEEEEEEEEESTTHHHHHHHIIIIIS-EEEESSTT-SEEEEEE--HHHIIIIIHHHHHHS---STHHHHHHHHHHHHHHHHTTGGGSHHHHHHHHHHHHHSGGG--/---HHHHHHHHHHS-EEEEEEEEETTEEEEEEEEEEEEEGGGHHHHHHHHHHTTT-SEEEE-SSEEEEEE-SHHHHHHHHHHHHHS---STHHHHHHHHHHHHHHHHTTT--EEES-TTHHHHHHHHHHTSTT---HHHHHH-----PPPPP-SS------HHHHHHHHHHHEEEEEEE-TTS--EEEEEEEEEEGGGHHHHHHHHHHHT--EEEESSSSS-EEEEEE--HHHIIIIIHHHHHHS---STHHHHHHHHHHHHHHHHTTGGGSHHHHHHHHHHHTTSGGG--

Foldseek 3Di:
DADLLLLQLLCLFFKAWAWDWDDDDQKIFIWIKIKGKDWPLPVVVVCVNCVVLVNAADWDDDPTMIMGIHIDLVSVVSVLVSCVVRPHQALRSLLSVLSVVLSVLCVVVVDRMDRCDPCNNVVNLQSNQPHDPGDDPVVCVVDVDHHDDRPDSPPQRDSPDLSSVLSNCLRFKDKAWDQDPVNPDIWIKIKGKAFPRCLSNLQCVCVVQVAWHKAQDDPVRGMIMTMHTPLVSCQPGVLVSCVVNPRDGLVSLLSVLSVVVSVCVVVVVCVPVVSVVVNVVSRCCHDPNPD/DADLLLVLLQCLQFKAWAWDWDDDPLKIFIWTKIKGKDWPLFVPVVCVSCVVLVNAFDWDDDDTMIMTIHTDLVSVVSVVVSCVVVPHQALSSLQVVLSVVLSVLCVVVVHGMDRVPPDSPVVNLQSQQVHDVHDDVVVVVVDDDHHDDGDDRAVVADSDDLSSVLSNCLRFKDWAKDADPVLQAIFTKIKGKDFPSRPRNLQCVCVVQVAFHKDADDDVRGMIMTMDTPLVSCVPGVLVSCVVNPRDGLVSVLSVLSVVLSVCVVVPVSNPVVNSVVNVVSNCQHDPNND

Sequence (582 aa):
SINPWFVTGFTDAEGSFMIHLEKNKDKWRVRPTFQIKLDIRDKSLLEEIKNYFNNTGSINTSNKECVYKVRSLKDISIIISHFDKYNLITQKKADFELFKKIINKLNSQEHLSYEVGATVLQEIISIRASMNLGLSSSVKEDFPHIIPSNRPLIENMNIPHPEWMAGFVSGEGSFSVYTTSDDKYVSLSFRVSQHNKDKQLLKSFVDFFGCGGFNYHNKGNKAVIFVTRKFEDINDKIIPLFNEYKIKGVKYKDFKDWSKVAKMIESKSHLTTNGYKEICKIKENMNSYRKSINPWFVTGFTDAEGSFMIHLEKNKDKWRVRPTFQIKLDIRDKSLLEEIKNYFNNTGSINTSNKECVYKVRSLKDISIIISHFDKYNLITQKKADFELFKKIINKLNSQEHLSYEVGATVLQEIISIRASMNLGLSSSVKEDFPHIIPSNRPLIENMNIPHPEWMAGFVSGEGSFSVYTTSDDKYVSLSFRVSQHNKDKQLLKSFVDFFGCGGFNYHNKGNKAVIFVTRKFEDINDKIIPLFNEYKIKGVKYKDFKDWSKVAKMIESKSHLTTNGYKEICKIKENMNSYRK

B-factor: mean 45.85, std 18.27, range [16.06, 147.3]

Solvent-accessible surface area: 29061 Å² total; per-residue (Å²): 175,36,53,34,57,8,2,0,0,4,1,1,10,46,15,31,1,26,0,75,28,66,122,76,89,119,93,24,62,2,67,1,8,0,26,1,95,24,79,75,100,21,28,74,8,0,90,86,1,48,104,66,2,87,100,11,26,51,48,89,88,59,105,54,75,0,21,0,61,0,114,60,37,77,41,0,57,59,0,22,62,14,1,61,151,35,55,0,7,3,47,40,29,1,27,2,65,10,0,54,106,0,3,89,50,5,58,90,62,152,74,48,48,91,44,77,28,65,79,34,4,62,70,4,3,25,7,23,14,22,1,65,173,16,36,57,95,72,11,45,142,78,23,124,59,150,90,48,101,76,35,112,17,75,132,69,43,103,30,51,62,36,30,0,0,0,0,1,0,10,7,51,5,46,1,25,14,116,13,37,108,78,94,54,165,24,36,4,10,0,100,1,43,32,89,41,119,19,80,89,9,0,109,21,0,48,126,59,16,35,13,29,33,50,86,112,89,76,204,53,60,130,21,0,23,0,27,1,136,129,63,99,22,0,27,86,95,0,13,58,36,2,100,121,58,49,4,30,24,34,52,117,117,9,9,33,12,0,9,98,0,1,143,50,25,102,77,135,30,34,125,75,101,105,14,29,121,70,0,31,116,14,50,51,60,4,52,106,99,32,183,164,38,46,34,51,6,0,0,0,3,0,2,8,48,8,32,1,48,0,83,27,71,96,74,180,73,30,8,74,0,65,6,8,0,31,0,94,23,92,61,123,26,78,82,8,0,83,72,0,32,91,74,2,88,90,16,26,60,43,98,73,67,104,60,78,0,20,0,74,0,106,57,44,82,39,0,59,60,0,22,71,12,2,64,159,46,64,2,15,5,62,57,29,10,35,6,59,6,0,56,96,0,5,85,69,0,75,79,65,166,92,67,54,13,124,59,49,35,98,32,0,19,98,0,0,19,8,20,10,33,3,65,183,8,40,56,98,68,0,90,75,68,13,117,50,146,89,44,105,48,58,113,8,71,91,85,12,126,35,54,59,41,24,0,0,0,0,2,0,10,12,55,5,39,2,14,8,70,39,57,124,110,88,112,124,13,38,4,0,0,86,0,47,32,122,31,64,6,67,54,4,2,41,29,0,53,120,56,15,50,10,32,31,77,94,61,99,60,177,56,11,45,20,0,20,0,33,1,114,130,58,104,13,0,39,87,79,0,15,53,41,1,98,129,54,55,4,30,28,32,40,81,113,7,6,121,30,0,17,120,0,0,151,42,16,101,76,132,34,28,113,72,110,121,9,23,64,71,0,29,120,18,75,113,63,5,60,105,166,32,210